Protein AF-A0A950UNM8-F1 (afdb_monomer_lite)

Radius of gyration: 28.9 Å; chains: 1; bounding box: 71×56×92 Å

Secondary structure (DSSP, 8-state):
-PPPPPP---EEE-SS-SSSS--HHHHHHHHTT---TTSEEEE--SSSS-S-B-HHHHHHHHHHTT-S-EEEEE--S--GGGGTTTTS--B---S----B-TTGGGTEEEEEE---S-TTTTHHHHHHHHHHHH-GGG--HHHHHHHHHHHSS-HHHHHHHHHHHHTS---SS-----TTHHHHHHHHHHHTTSTTHHHHHHHHHHHHHHHHHHHHHHHHH-HHHHHHHHHHHHHHHHHHHHHHHHHHHHHTTS-EEEEEESSSEEEEEEE---HHHHHHHHHHHHHHHHHHHH-S-BSSS------SS-TTSTTSS-SS--HHHHHHHHHHHHHHHHGGGHHHHTT-EEEEETTEEEPPPTTSEEEEE--SS-EEEEEEETTS-EEEEEESPPPPP---S----SS--HHHHHHHHGGG--PPPPTTS-TT--------SSSSSSS--------

Foldseek 3Di:
DPPDPDDDQAEDEDPQQAALDQDPRLVVCVVVPADDQRYAYEHAYNFVADLAHEQVSQCSNCVSRVHQAHEYAHAPPAQQPCPPVVNGGQAGALFEDDRYALCNVNHYPYYAYDYYPLPLSRQQHVQRVVVCVVGVPPRDRVVSNLVSLPVSFPPLLSLLSCLLCQFRHDDSNHQRHVVQLLVLLVQLVVCLQDQANVVSLVSNLVSLVSQLCSLVSCCVGPVSNCVRCVLSSVLSNLLSVLLNLLSQLSVLLFWDWDWADDQQKIKIFIAFRDPPSNVVSVVVNVVSVVVSLVRSHDTQGDCDDDDDDDPPPPPDDDHPNRSSSVSSVVSNVVSVVSVVCSVQQRPDKWKDKQNHTWDQDPRRITMDRRHAAKIWMWIAGSSGGIHIDIYNPDPPPPPPPDPDPPDDDDPVVCVVCVVPPPDDPDPPPDPDDDHDDPPPPDPDPPPDDDDDDDD

pLDDT: mean 83.93, std 23.69, range [25.17, 98.88]

Sequence (455 aa):
AQAAAAPFRLFTVLADYSGTGDTAYLAAVRSHGGLDPDINVLWTGDQVVSPTINQSHAAAYARLLGRTRVGIWDNYPTNDYTGNAAGNPVRLFLGPVEGRSPTLATAVSGIVANVMNEAAANRFALGTLARYTARPATYDPEAAWRSTIASLGDAHLADALAALAENSRSSSLDRNESVVFAPRRDAFLAALATPSWPGAYSALTAELDRENSAAATITTGWPELAGEIQPFLAQLTAGSATALTAAHLLAAQRPSLSAADRGGTVVGTAAPPSSVAVTTLAAQLPGLQAADLADPHAVYGDRLTPALSDPKTTGTLFINQNRIDAFVATASQITAAWLPSAPQAARAVTVTVDGHAVTVKSDGTFSLDAGPGPHSVVATDGAGRQTAVVVGTPPAAAPPANGAATHQGPAVLATQLAATGPTWPRLPELGALLLLVALALRRRLVASGAANVGR

Structure (mmCIF, N/CA/C/O backbone):
data_AF-A0A950UNM8-F1
#
_entry.id   AF-A0A950UNM8-F1
#
loop_
_atom_site.group_PDB
_atom_site.id
_atom_site.type_symbol
_atom_site.label_atom_id
_atom_site.label_alt_id
_atom_site.label_comp_id
_atom_site.label_asym_id
_atom_site.label_entity_id
_atom_site.label_seq_id
_atom_site.pdbx_PDB_ins_code
_atom_site.Cartn_x
_atom_site.Cartn_y
_atom_site.Cartn_z
_atom_site.occupancy
_atom_site.B_iso_or_equiv
_atom_site.auth_seq_id
_atom_site.auth_comp_id
_atom_site.auth_asym_id
_atom_site.auth_atom_id
_atom_site.pdbx_PDB_model_num
ATOM 1 N N . ALA A 1 1 ? -40.091 24.320 41.132 1.00 51.47 1 ALA A N 1
ATOM 2 C CA . ALA A 1 1 ? -39.870 22.985 40.548 1.00 51.47 1 ALA A CA 1
ATOM 3 C C . ALA A 1 1 ? -38.467 22.966 39.968 1.00 51.47 1 ALA A C 1
ATOM 5 O O . ALA A 1 1 ? -38.172 23.800 39.120 1.00 51.47 1 ALA A O 1
ATOM 6 N N . GLN A 1 2 ? -37.582 22.119 40.493 1.00 50.72 2 GLN A N 1
ATOM 7 C CA . GLN A 1 2 ? -36.271 21.884 39.888 1.00 50.72 2 GLN A CA 1
ATOM 8 C C . GLN A 1 2 ? -36.536 21.309 38.493 1.00 50.72 2 GLN A C 1
ATOM 10 O O . GLN A 1 2 ? -37.306 20.355 38.381 1.00 50.72 2 GLN A O 1
ATOM 15 N N . ALA A 1 3 ? -36.008 21.936 37.439 1.00 54.31 3 ALA A N 1
ATOM 16 C CA . ALA A 1 3 ? -36.123 21.394 36.091 1.00 54.31 3 ALA A CA 1
ATOM 17 C C . ALA A 1 3 ? -35.588 19.958 36.129 1.00 54.31 3 ALA A C 1
ATOM 19 O O . ALA A 1 3 ? -34.440 19.753 36.527 1.00 54.31 3 ALA A O 1
ATOM 20 N N . ALA A 1 4 ? -36.435 18.976 35.810 1.00 62.78 4 ALA A N 1
ATOM 21 C CA . ALA A 1 4 ? -36.000 17.592 35.716 1.00 62.78 4 ALA A CA 1
ATOM 22 C C . ALA A 1 4 ? -34.828 17.560 34.731 1.00 62.78 4 ALA A C 1
ATOM 24 O O . ALA A 1 4 ? -34.974 17.998 33.587 1.00 62.78 4 ALA A O 1
ATOM 25 N N . ALA A 1 5 ? -33.654 17.143 35.206 1.00 66.25 5 ALA A N 1
ATOM 26 C CA . ALA A 1 5 ? -32.483 17.019 34.356 1.00 66.25 5 ALA A CA 1
ATOM 27 C C . ALA A 1 5 ? -32.849 16.136 33.158 1.00 66.25 5 ALA A C 1
ATOM 29 O O . ALA A 1 5 ? -33.553 15.135 33.318 1.00 66.25 5 ALA A O 1
ATOM 30 N N . ALA A 1 6 ? -32.408 16.526 31.960 1.00 73.50 6 ALA A N 1
ATOM 31 C CA . ALA A 1 6 ? -32.624 15.715 30.771 1.00 73.50 6 ALA A CA 1
ATOM 32 C C . ALA A 1 6 ? -32.113 14.283 31.035 1.00 73.50 6 ALA A C 1
ATOM 34 O O . ALA A 1 6 ? -31.049 14.130 31.646 1.00 73.50 6 ALA A O 1
ATOM 35 N N . PRO A 1 7 ? -32.854 13.239 30.622 1.00 82.06 7 PRO A N 1
ATOM 36 C CA . PRO A 1 7 ? -32.431 11.864 30.843 1.00 82.06 7 PRO A CA 1
ATOM 37 C C . PRO A 1 7 ? -31.063 11.639 30.192 1.00 82.06 7 PRO A C 1
ATOM 39 O O . PRO A 1 7 ? -30.878 11.920 29.008 1.00 82.06 7 PRO A O 1
ATOM 42 N N . PHE A 1 8 ? -30.104 11.134 30.967 1.00 83.50 8 PHE A N 1
ATOM 43 C CA . PHE A 1 8 ? -28.766 10.786 30.495 1.00 83.50 8 PHE A CA 1
ATOM 44 C C . PHE A 1 8 ? -28.477 9.312 30.777 1.00 83.50 8 PHE A C 1
ATOM 46 O O . PHE A 1 8 ? -29.036 8.721 31.698 1.00 83.50 8 PHE A O 1
ATOM 53 N N . ARG A 1 9 ? -27.590 8.711 29.979 1.00 85.00 9 ARG A N 1
ATOM 54 C CA . ARG A 1 9 ? -27.004 7.397 30.265 1.00 85.00 9 ARG A CA 1
ATOM 55 C C . ARG A 1 9 ? -25.534 7.579 30.583 1.00 85.00 9 ARG A C 1
ATOM 57 O O . ARG A 1 9 ? -24.822 8.237 29.827 1.00 85.00 9 ARG A O 1
ATOM 64 N N . LEU A 1 10 ? -25.088 6.989 31.686 1.00 91.75 10 LEU A N 1
ATOM 65 C CA . LEU A 1 10 ? -23.680 6.995 32.048 1.00 91.75 10 LEU A CA 1
ATOM 66 C C . LEU A 1 10 ? -22.941 5.904 31.268 1.00 91.75 10 LEU A C 1
ATOM 68 O O . LEU A 1 10 ? -23.364 4.747 31.248 1.00 91.75 10 LEU A O 1
ATOM 72 N N . PHE A 1 11 ? -21.822 6.282 30.659 1.00 92.94 11 PHE A N 1
ATOM 73 C CA . PHE A 1 11 ? -20.828 5.362 30.119 1.00 92.94 11 PHE A CA 1
ATOM 74 C C . PHE A 1 11 ? -19.590 5.411 31.010 1.00 92.94 11 PHE A C 1
ATOM 76 O O . PHE A 1 11 ? -19.215 6.481 31.491 1.00 92.94 11 PHE A O 1
ATOM 83 N N . THR A 1 12 ? -18.961 4.265 31.243 1.00 95.44 12 THR A N 1
ATOM 84 C CA . THR A 1 12 ? -17.733 4.179 32.035 1.00 95.44 12 THR A CA 1
ATOM 85 C C . THR A 1 12 ? -16.767 3.163 31.442 1.00 95.44 12 THR A C 1
ATOM 87 O O . THR A 1 12 ? -17.170 2.259 30.712 1.00 95.44 12 THR A O 1
ATOM 90 N N . VAL A 1 13 ? -15.493 3.307 31.782 1.00 96.12 13 VAL A N 1
ATOM 91 C CA . VAL A 1 13 ? -14.439 2.327 31.535 1.00 96.12 13 VAL A CA 1
ATOM 92 C C . VAL A 1 13 ? -13.886 1.919 32.896 1.00 96.12 13 VAL A C 1
ATOM 94 O O . VAL A 1 13 ? -13.675 2.766 33.767 1.00 96.12 13 VAL A O 1
ATOM 97 N N . LEU A 1 14 ? -13.708 0.622 33.110 1.00 95.81 14 LEU A N 1
ATOM 98 C CA . LEU A 1 14 ? -13.108 0.108 34.337 1.00 95.81 14 LEU A CA 1
ATOM 99 C C . LEU A 1 14 ? -11.581 0.074 34.225 1.00 95.81 14 LEU A C 1
ATOM 101 O O . LEU A 1 14 ? -11.052 0.199 33.129 1.00 95.81 14 LEU A O 1
ATOM 105 N N . ALA A 1 15 ? -10.865 -0.109 35.340 1.00 94.81 15 ALA A N 1
ATOM 106 C CA . ALA A 1 15 ? -9.401 -0.218 35.301 1.00 94.81 15 ALA A CA 1
ATOM 107 C C . ALA A 1 15 ? -8.934 -1.425 34.461 1.00 94.81 15 ALA A C 1
ATOM 109 O O . ALA A 1 15 ? -8.015 -1.295 33.657 1.00 94.81 15 ALA A O 1
ATOM 110 N N . ASP A 1 16 ? -9.631 -2.558 34.587 1.00 93.88 16 ASP A N 1
ATOM 111 C CA . ASP A 1 16 ? -9.451 -3.729 33.725 1.00 93.88 16 ASP A CA 1
ATOM 112 C C . ASP A 1 16 ? -10.468 -3.701 32.578 1.00 93.88 16 ASP A C 1
ATOM 114 O O . ASP A 1 16 ? -11.573 -4.239 32.683 1.00 93.88 16 ASP A O 1
ATOM 118 N N . TYR A 1 17 ? -10.100 -3.033 31.484 1.00 95.06 17 TYR A N 1
ATOM 119 C CA . TYR A 1 17 ? -10.972 -2.752 30.333 1.00 95.06 17 TYR A CA 1
ATOM 120 C C . TYR A 1 17 ? -10.727 -3.637 29.102 1.00 95.06 17 TYR A C 1
ATOM 122 O O . TYR A 1 17 ? -11.365 -3.432 28.071 1.00 95.06 17 TYR A O 1
ATOM 130 N N . SER A 1 18 ? -9.825 -4.616 29.191 1.00 95.00 18 SER A N 1
ATOM 131 C CA . SER A 1 18 ? -9.496 -5.544 28.100 1.00 95.00 18 SER A CA 1
ATOM 132 C C . SER A 1 18 ? -9.388 -6.986 28.601 1.00 95.00 18 SER A C 1
ATOM 134 O O . SER A 1 18 ? -9.271 -7.227 29.803 1.00 95.00 18 SER A O 1
ATOM 136 N N . GLY A 1 19 ? -9.434 -7.947 27.679 1.00 94.44 19 GLY A N 1
ATOM 137 C CA . GLY A 1 19 ? -9.365 -9.374 27.991 1.00 94.44 19 GLY A CA 1
ATOM 138 C C . GLY A 1 19 ? -10.703 -9.964 28.440 1.00 94.44 19 GLY A C 1
ATOM 139 O O . GLY A 1 19 ? -11.721 -9.280 28.530 1.00 94.44 19 GLY A O 1
ATOM 140 N N . THR A 1 20 ? -10.701 -11.267 28.715 1.00 95.00 20 THR A N 1
ATOM 141 C CA . THR A 1 20 ? -11.889 -12.028 29.153 1.00 95.00 20 THR A CA 1
ATOM 142 C C . THR A 1 20 ? -11.639 -12.831 30.431 1.00 95.00 20 THR A C 1
ATOM 144 O O . THR A 1 20 ? -12.431 -13.709 30.774 1.00 95.00 20 THR A O 1
ATOM 147 N N . GLY A 1 21 ? -10.510 -12.591 31.100 1.00 94.56 21 GLY A N 1
ATOM 148 C CA . GLY A 1 21 ? -10.148 -13.241 32.356 1.00 94.56 21 GLY A CA 1
ATOM 149 C C . GLY A 1 21 ? -10.714 -12.487 33.553 1.00 94.56 21 GLY A C 1
ATOM 150 O O . GLY A 1 21 ? -10.747 -11.259 33.551 1.00 94.56 21 GLY A O 1
ATOM 151 N N . ASP A 1 22 ? -11.143 -13.222 34.579 1.00 95.62 22 ASP A N 1
ATOM 152 C CA . ASP A 1 22 ? -11.501 -12.602 35.851 1.00 95.62 22 ASP A CA 1
ATOM 153 C C . ASP A 1 22 ? -10.234 -12.136 36.572 1.00 95.62 22 ASP A C 1
ATOM 155 O O . ASP A 1 22 ? -9.241 -12.865 36.641 1.00 95.62 22 ASP A O 1
ATOM 159 N N . THR A 1 23 ? -10.273 -10.930 37.122 1.00 95.88 23 THR A N 1
ATOM 160 C CA . THR A 1 23 ? -9.163 -10.345 37.874 1.00 95.88 23 THR A CA 1
ATOM 161 C C . THR A 1 23 ? -9.595 -10.094 39.312 1.00 95.88 23 THR A C 1
ATOM 163 O O . THR A 1 23 ? -10.786 -10.016 39.619 1.00 95.88 23 THR A O 1
ATOM 166 N N . ALA A 1 24 ? -8.632 -9.911 40.218 1.00 96.69 24 ALA A N 1
ATOM 167 C CA . ALA A 1 24 ? -8.943 -9.533 41.596 1.00 96.69 24 ALA A CA 1
ATOM 168 C C . ALA A 1 24 ? -9.746 -8.218 41.667 1.00 96.69 24 ALA A C 1
ATOM 170 O O . ALA A 1 24 ? -10.612 -8.071 42.527 1.00 96.69 24 ALA A O 1
ATOM 171 N N . TYR A 1 25 ? -9.497 -7.290 40.738 1.00 96.44 25 TYR A N 1
ATOM 172 C CA . TYR A 1 25 ? -10.227 -6.031 40.640 1.00 96.44 25 TYR A CA 1
ATOM 173 C C . TYR A 1 25 ? -11.677 -6.244 40.182 1.00 96.44 25 TYR A C 1
ATOM 175 O O . TYR A 1 25 ? -12.594 -5.774 40.853 1.00 96.44 25 TYR A O 1
ATOM 183 N N . LEU A 1 26 ? -11.914 -6.996 39.101 1.00 96.19 26 LEU A N 1
ATOM 184 C CA . LEU A 1 26 ? -13.275 -7.281 38.627 1.00 96.19 26 LEU A CA 1
ATOM 185 C C . LEU A 1 26 ? -14.073 -8.094 39.658 1.00 96.19 26 LEU A C 1
ATOM 187 O O . LEU A 1 26 ? -15.249 -7.807 39.901 1.00 96.19 26 LEU A O 1
ATOM 191 N N . ALA A 1 27 ? -13.424 -9.049 40.329 1.00 95.69 27 ALA A N 1
ATOM 192 C CA . ALA A 1 27 ? -14.011 -9.794 41.436 1.00 95.69 27 ALA A CA 1
ATOM 193 C C . ALA A 1 27 ? -14.401 -8.888 42.612 1.00 95.69 27 ALA A C 1
ATOM 195 O O . ALA A 1 27 ? -15.498 -9.046 43.149 1.00 95.69 27 ALA A O 1
ATOM 196 N N . ALA A 1 28 ? -13.555 -7.915 42.969 1.00 95.88 28 ALA A N 1
ATOM 197 C CA . ALA A 1 28 ? -13.865 -6.924 43.996 1.00 95.88 28 ALA A CA 1
ATOM 198 C C . ALA A 1 28 ? -15.036 -6.015 43.581 1.00 95.88 28 ALA A C 1
ATOM 200 O O . ALA A 1 28 ? -15.961 -5.813 44.364 1.00 95.88 28 ALA A O 1
ATOM 201 N N . VAL A 1 29 ? -15.061 -5.519 42.337 1.00 94.69 29 VAL A N 1
ATOM 202 C CA . VAL A 1 29 ? -16.193 -4.725 41.822 1.00 94.69 29 VAL A CA 1
ATOM 203 C C . VAL A 1 29 ? -17.505 -5.497 41.986 1.00 94.69 29 VAL A C 1
ATOM 205 O O . VAL A 1 29 ? -18.480 -4.946 42.494 1.00 94.69 29 VAL A O 1
ATOM 208 N N . ARG A 1 30 ? -17.532 -6.788 41.626 1.00 93.44 30 ARG A N 1
ATOM 209 C CA . ARG A 1 30 ? -18.720 -7.634 41.814 1.00 93.44 30 ARG A CA 1
ATOM 210 C C . ARG A 1 30 ? -19.069 -7.868 43.286 1.00 93.44 30 ARG A C 1
ATOM 212 O O . ARG A 1 30 ? -20.242 -7.783 43.640 1.00 93.44 30 ARG A O 1
ATOM 219 N N . SER A 1 31 ? -18.093 -8.197 44.136 1.00 94.12 31 SER A N 1
ATOM 220 C CA . SER A 1 31 ? -18.350 -8.545 45.543 1.00 94.12 31 SER A CA 1
ATOM 221 C C . SER A 1 31 ? -18.822 -7.353 46.382 1.00 94.12 31 SER A C 1
ATOM 223 O O . SER A 1 31 ? -19.502 -7.552 47.386 1.00 94.12 31 SER A O 1
ATOM 225 N N . HIS A 1 32 ? -18.536 -6.124 45.943 1.00 93.06 32 HIS A N 1
ATOM 226 C CA . HIS A 1 32 ? -18.976 -4.880 46.580 1.00 93.06 32 HIS A CA 1
ATOM 227 C C . HIS A 1 32 ? -20.282 -4.303 46.000 1.00 93.06 32 HIS A C 1
ATOM 229 O O . HIS A 1 32 ? -20.531 -3.105 46.098 1.00 93.06 32 HIS A O 1
ATOM 235 N N . GLY A 1 33 ? -21.140 -5.154 45.429 1.00 90.56 33 GLY A N 1
ATOM 236 C CA . GLY A 1 33 ? -22.474 -4.768 44.950 1.00 90.56 33 GLY A CA 1
ATOM 237 C C . GLY A 1 33 ? -22.543 -4.400 43.466 1.00 90.56 33 GLY A C 1
ATOM 238 O O . GLY A 1 33 ? -23.634 -4.141 42.963 1.00 90.56 33 GLY A O 1
ATOM 239 N N . GLY A 1 34 ? -21.416 -4.439 42.749 1.00 92.50 34 GLY A N 1
ATOM 240 C CA . GLY A 1 34 ? -21.360 -4.162 41.317 1.00 92.50 34 GLY A CA 1
ATOM 241 C C . GLY A 1 34 ? -21.578 -2.690 40.960 1.00 92.50 34 GLY A C 1
ATOM 242 O O . GLY A 1 34 ? -21.582 -1.798 41.804 1.00 92.50 34 GLY A O 1
ATOM 243 N N . LEU A 1 35 ? -21.742 -2.442 39.661 1.00 93.31 35 LEU A N 1
ATOM 244 C CA . LEU A 1 35 ? -22.161 -1.146 39.129 1.00 93.31 35 LEU A CA 1
ATOM 245 C C . LEU A 1 35 ? -23.659 -1.172 38.837 1.00 93.31 35 LEU A C 1
ATOM 247 O O . LEU A 1 35 ? -24.152 -2.185 38.334 1.00 93.31 35 LEU A O 1
ATOM 251 N N . ASP A 1 36 ? -24.336 -0.039 39.033 1.00 93.06 36 ASP A N 1
ATOM 252 C CA . ASP A 1 36 ? -25.743 0.152 38.659 1.00 93.06 36 ASP A CA 1
ATOM 253 C C . ASP A 1 36 ? -26.024 -0.420 37.247 1.00 93.06 36 ASP A C 1
ATOM 255 O O . ASP A 1 36 ? -25.258 -0.107 36.324 1.00 93.06 36 ASP A O 1
ATOM 259 N N . PRO A 1 37 ? -27.050 -1.281 37.057 1.00 90.12 37 PRO A N 1
ATOM 260 C CA . PRO A 1 37 ? -27.393 -1.912 35.777 1.00 90.12 37 PRO A CA 1
ATOM 261 C C . PRO A 1 37 ? -27.586 -0.957 34.587 1.00 90.12 37 PRO A C 1
ATOM 263 O O . PRO A 1 37 ? -27.351 -1.371 33.448 1.00 90.12 37 PRO A O 1
ATOM 266 N N . ASP A 1 38 ? -27.925 0.312 34.826 1.00 89.62 38 ASP A N 1
ATOM 267 C CA . ASP A 1 38 ? -28.132 1.311 33.769 1.00 89.62 38 ASP A CA 1
ATOM 268 C C . ASP A 1 38 ? -26.822 1.921 33.229 1.00 89.62 38 ASP A C 1
ATOM 270 O O . ASP A 1 38 ? -26.811 2.569 32.176 1.00 89.62 38 ASP A O 1
ATOM 274 N N . ILE A 1 39 ? -25.687 1.681 33.899 1.00 92.69 39 ILE A N 1
ATOM 275 C CA . ILE A 1 39 ? -24.361 2.132 33.449 1.00 92.69 39 ILE A CA 1
ATOM 276 C C . ILE A 1 39 ? -23.869 1.272 32.273 1.00 92.69 39 ILE A C 1
ATOM 278 O O . ILE A 1 39 ? -23.786 0.049 32.349 1.00 92.69 39 ILE A O 1
ATOM 282 N N . ASN A 1 40 ? -23.461 1.888 31.168 1.00 92.00 40 ASN A N 1
ATOM 283 C CA . ASN A 1 40 ? -22.802 1.157 30.085 1.00 92.00 40 ASN A CA 1
ATOM 284 C C . ASN A 1 40 ? -21.300 1.062 30.358 1.00 92.00 40 ASN A C 1
ATOM 286 O O . ASN A 1 40 ? -20.603 2.073 30.366 1.00 92.00 40 ASN A O 1
ATOM 290 N N . VAL A 1 41 ? -20.803 -0.156 30.569 1.00 96.69 41 VAL A N 1
ATOM 291 C CA . VAL A 1 41 ? -19.369 -0.411 30.756 1.00 96.69 41 VAL A CA 1
ATOM 292 C C . VAL A 1 41 ? -18.732 -0.710 29.406 1.00 96.69 41 VAL A C 1
ATOM 294 O O . VAL A 1 41 ? -19.220 -1.577 28.680 1.00 96.69 41 VAL A O 1
ATOM 297 N N . LEU A 1 42 ? -17.675 0.025 29.070 1.00 98.00 42 LEU A N 1
ATOM 298 C CA . LEU A 1 42 ? -16.910 -0.129 27.839 1.00 98.00 42 LEU A CA 1
ATOM 299 C C . LEU A 1 42 ? -15.773 -1.148 28.006 1.00 98.00 42 LEU A C 1
ATOM 301 O O . LEU A 1 42 ? -15.138 -1.214 29.057 1.00 98.00 42 LEU A O 1
ATOM 305 N N . TRP A 1 43 ? -15.518 -1.907 26.943 1.00 97.94 43 TRP A N 1
ATOM 306 C CA . TRP A 1 43 ? -14.506 -2.958 26.835 1.00 97.94 43 TRP A CA 1
ATOM 307 C C . TRP A 1 43 ? -13.793 -2.861 25.483 1.00 97.94 43 TRP A C 1
ATOM 309 O O . TRP A 1 43 ? -14.448 -2.619 24.469 1.00 97.94 43 TRP A O 1
ATOM 319 N N . THR A 1 44 ? -12.476 -3.054 25.438 1.00 96.56 44 THR A N 1
ATOM 320 C CA . THR A 1 44 ? -11.683 -2.873 24.204 1.00 96.56 44 THR A CA 1
ATOM 321 C C . THR A 1 44 ? -11.510 -4.138 23.365 1.00 96.56 44 THR A C 1
ATOM 323 O O . THR A 1 44 ? -10.856 -4.118 22.320 1.00 96.56 44 THR A O 1
ATOM 326 N N . GLY A 1 45 ? -12.095 -5.251 23.804 1.00 96.38 45 GLY A N 1
ATOM 327 C CA . GLY A 1 45 ? -11.833 -6.570 23.243 1.00 96.38 45 GLY A CA 1
ATOM 328 C C . GLY A 1 45 ? -10.811 -7.355 24.070 1.00 96.38 45 GLY A C 1
ATOM 329 O O . GLY A 1 45 ? -10.463 -6.981 25.191 1.00 96.38 45 GLY A O 1
ATOM 330 N N . ASP A 1 46 ? -10.319 -8.463 23.518 1.00 93.06 46 ASP A N 1
ATOM 331 C CA . ASP A 1 46 ? -9.358 -9.342 24.204 1.00 93.06 46 ASP A CA 1
ATOM 332 C C . ASP A 1 46 ? -8.022 -8.654 24.508 1.00 93.06 46 ASP A C 1
ATOM 334 O O . ASP A 1 46 ? -7.273 -9.097 25.376 1.00 93.06 46 ASP A O 1
ATOM 338 N N . GLN A 1 47 ? -7.726 -7.579 23.780 1.00 92.25 47 GLN A N 1
ATOM 339 C CA . GLN A 1 47 ? -6.528 -6.765 23.902 1.00 92.25 47 GLN A CA 1
ATOM 340 C C . GLN A 1 47 ? -6.913 -5.284 23.986 1.00 92.25 47 GLN A C 1
ATOM 342 O O . GLN A 1 47 ? -8.055 -4.895 23.724 1.00 92.25 47 GLN A O 1
ATOM 347 N N . VAL A 1 48 ? -5.944 -4.432 24.330 1.00 90.31 48 VAL A N 1
ATOM 348 C CA . VAL A 1 48 ? -6.131 -2.975 24.260 1.00 90.31 48 VAL A CA 1
ATOM 349 C C . VAL A 1 48 ? -6.452 -2.568 22.823 1.00 90.31 48 VAL A C 1
ATOM 351 O O . VAL A 1 48 ? -7.446 -1.893 22.585 1.00 90.31 48 VAL A O 1
ATOM 354 N N . VAL A 1 49 ? -5.667 -3.046 21.859 1.00 89.31 49 VAL A N 1
ATOM 355 C CA . VAL A 1 49 ? -5.944 -2.903 20.428 1.00 89.31 49 VAL A CA 1
ATOM 356 C C . VAL A 1 49 ? -6.257 -4.288 19.874 1.00 89.31 49 VAL A C 1
ATOM 358 O O . VAL A 1 49 ? -5.349 -5.064 19.609 1.00 89.31 49 VAL A O 1
ATOM 361 N N . SER A 1 50 ? -7.541 -4.624 19.751 1.00 91.56 50 SER A N 1
ATOM 362 C CA . SER A 1 50 ? -7.970 -5.985 19.404 1.00 91.56 50 SER A CA 1
ATOM 363 C C . SER A 1 50 ? -8.053 -6.211 17.887 1.00 91.56 50 SER A C 1
ATOM 365 O O . SER A 1 50 ? -8.902 -5.578 17.242 1.00 91.56 50 SER A O 1
ATOM 367 N N . PRO A 1 51 ? -7.272 -7.157 17.311 1.00 91.38 51 PRO A N 1
ATOM 368 C CA . PRO A 1 51 ? -7.404 -7.548 15.904 1.00 91.38 51 PRO A CA 1
ATOM 369 C C . PRO A 1 51 ? -8.792 -8.109 15.588 1.00 91.38 51 PRO A C 1
ATOM 371 O O . PRO A 1 51 ? -9.353 -7.842 14.530 1.00 91.38 51 PRO A O 1
ATOM 374 N N . THR A 1 52 ? -9.381 -8.839 16.540 1.00 94.94 52 THR A N 1
ATOM 375 C CA . THR A 1 52 ? -10.726 -9.406 16.416 1.00 94.94 52 THR A CA 1
ATOM 376 C C . THR A 1 52 ? -11.575 -9.144 17.652 1.00 94.94 52 THR A C 1
ATOM 378 O O . THR A 1 52 ? -11.076 -9.231 18.771 1.00 94.94 52 THR A O 1
ATOM 381 N N . ILE A 1 53 ? -12.874 -8.907 17.460 1.00 96.06 53 ILE A N 1
ATOM 382 C CA . ILE A 1 53 ? -13.871 -8.785 18.530 1.00 96.06 53 ILE A CA 1
ATOM 383 C C . ILE A 1 53 ? -15.081 -9.651 18.165 1.00 96.06 53 ILE A C 1
ATOM 385 O O . ILE A 1 53 ? -15.768 -9.402 17.171 1.00 96.06 53 ILE A O 1
ATOM 389 N N . ASN A 1 54 ? -15.363 -10.676 18.974 1.00 94.56 54 ASN A N 1
ATOM 390 C CA . ASN A 1 54 ? -16.454 -11.625 18.735 1.00 94.56 54 ASN A CA 1
ATOM 391 C C . ASN A 1 54 ? -17.512 -11.616 19.851 1.00 94.56 54 ASN A C 1
ATOM 393 O O . ASN A 1 54 ? -17.263 -11.150 20.966 1.00 94.56 54 ASN A O 1
ATOM 397 N N . GLN A 1 55 ? -18.706 -12.153 19.560 1.00 95.12 55 GLN A N 1
ATOM 398 C CA . GLN A 1 55 ? -19.813 -12.102 20.519 1.00 95.12 55 GLN A CA 1
ATOM 399 C C . GLN A 1 55 ? -19.573 -12.942 21.781 1.00 95.12 55 GLN A C 1
ATOM 401 O O . GLN A 1 55 ? -20.043 -12.565 22.852 1.00 95.12 55 GLN A O 1
ATOM 406 N N . SER A 1 56 ? -18.854 -14.068 21.685 1.00 96.06 56 SER A N 1
ATOM 407 C CA . SER A 1 56 ? -18.598 -14.940 22.838 1.00 96.06 56 SER A CA 1
ATOM 408 C C . SER A 1 56 ? -17.683 -14.280 23.861 1.00 96.06 56 SER A C 1
ATOM 410 O O . SER A 1 56 ? -17.904 -14.439 25.059 1.00 96.06 56 SER A O 1
ATOM 412 N N . HIS A 1 57 ? -16.698 -13.509 23.406 1.00 96.88 57 HIS A N 1
ATOM 413 C CA . HIS A 1 57 ? -15.764 -12.801 24.275 1.00 96.88 57 HIS A CA 1
ATOM 414 C C . HIS A 1 57 ? -16.421 -11.577 24.915 1.00 96.88 57 HIS A C 1
ATOM 416 O O . HIS A 1 57 ? -16.329 -11.411 26.130 1.00 96.88 57 HIS A O 1
ATOM 422 N N . ALA A 1 58 ? -17.215 -10.816 24.151 1.00 97.12 58 ALA A N 1
ATOM 423 C CA . ALA A 1 58 ? -18.068 -9.765 24.711 1.00 97.12 58 ALA A CA 1
ATOM 424 C C . ALA A 1 58 ? -19.007 -10.314 25.802 1.00 97.12 58 ALA A C 1
ATOM 426 O O . ALA A 1 58 ? -19.105 -9.746 26.889 1.00 97.12 58 ALA A O 1
ATOM 427 N N . ALA A 1 59 ? -19.654 -11.460 25.556 1.00 96.62 59 ALA A N 1
ATOM 428 C CA . ALA A 1 59 ? -20.510 -12.114 26.545 1.00 96.62 59 ALA A CA 1
ATOM 429 C C . ALA A 1 59 ? -19.720 -12.668 27.747 1.00 96.62 59 ALA A C 1
ATOM 431 O O . ALA A 1 59 ? -20.223 -12.678 28.871 1.00 96.62 59 ALA A O 1
ATOM 432 N N . ALA A 1 60 ? -18.488 -13.144 27.546 1.00 96.69 60 ALA A N 1
ATOM 433 C CA . ALA A 1 60 ? -17.613 -13.570 28.634 1.00 96.69 60 ALA A CA 1
ATOM 434 C C . ALA A 1 60 ? -17.260 -12.396 29.551 1.00 96.69 60 ALA A C 1
ATOM 436 O O . ALA A 1 60 ? -17.504 -12.492 30.752 1.00 96.69 60 ALA A O 1
ATOM 437 N N . TYR A 1 61 ? -16.797 -11.277 28.992 1.00 97.12 61 TYR A N 1
ATOM 438 C CA . TYR A 1 61 ? -16.479 -10.082 29.769 1.00 97.12 61 TYR A CA 1
ATOM 439 C C . TYR A 1 61 ? -17.723 -9.495 30.458 1.00 97.12 61 TYR A C 1
ATOM 441 O O . TYR A 1 61 ? -17.682 -9.181 31.645 1.00 97.12 61 TYR A O 1
ATOM 449 N N . ALA A 1 62 ? -18.879 -9.457 29.785 1.00 96.06 62 ALA A N 1
ATOM 450 C CA . ALA A 1 62 ? -20.134 -9.025 30.408 1.00 96.06 62 ALA A CA 1
ATOM 451 C C . ALA A 1 62 ? -20.504 -9.869 31.646 1.00 96.06 62 ALA A C 1
ATOM 453 O O . ALA A 1 62 ? -20.888 -9.315 32.680 1.00 96.06 62 ALA A O 1
ATOM 454 N N . ARG A 1 63 ? -20.314 -11.198 31.591 1.00 95.25 63 ARG A N 1
ATOM 455 C CA . ARG A 1 63 ? -20.541 -12.095 32.740 1.00 95.25 63 ARG A CA 1
ATOM 456 C C . ARG A 1 63 ? -19.605 -11.803 33.913 1.00 95.25 63 ARG A C 1
ATOM 458 O O . ARG A 1 63 ? -20.060 -11.876 35.053 1.00 95.25 63 ARG A O 1
ATOM 465 N N . LEU A 1 64 ? -18.354 -11.410 33.658 1.00 95.25 64 LEU A N 1
ATOM 466 C CA . LEU A 1 64 ? -17.416 -10.980 34.709 1.00 95.25 64 LEU A CA 1
ATOM 467 C C . LEU A 1 64 ? -17.879 -9.723 35.451 1.00 95.25 64 LEU A C 1
ATOM 469 O O . LEU A 1 64 ? -17.398 -9.455 36.548 1.00 95.25 64 LEU A O 1
ATOM 473 N N . LEU A 1 65 ? -18.816 -8.967 34.881 1.00 94.06 65 LEU A N 1
ATOM 474 C CA . LEU A 1 65 ? -19.413 -7.783 35.496 1.00 94.06 65 LEU A CA 1
ATOM 475 C C . LEU A 1 65 ? -20.823 -8.042 36.045 1.00 94.06 65 LEU A C 1
ATOM 477 O O . LEU A 1 65 ? -21.449 -7.119 36.561 1.00 94.06 65 LEU A O 1
ATOM 481 N N . GLY A 1 66 ? -21.345 -9.267 35.911 1.00 91.94 66 GLY A N 1
ATOM 482 C CA . GLY A 1 66 ? -22.735 -9.587 36.245 1.00 91.94 66 GLY A CA 1
ATOM 483 C C . GLY A 1 66 ? -23.759 -8.948 35.296 1.00 91.94 66 GLY A C 1
ATOM 484 O O . GLY A 1 66 ? -24.881 -8.669 35.708 1.00 91.94 66 GLY A O 1
ATOM 485 N N . ARG A 1 67 ? -23.382 -8.683 34.036 1.00 91.62 67 ARG A N 1
ATOM 486 C CA . ARG A 1 67 ? -24.212 -8.003 33.023 1.00 91.62 67 ARG A CA 1
ATOM 487 C C . ARG A 1 67 ? -24.441 -8.900 31.806 1.00 91.62 67 ARG A C 1
ATOM 489 O O . ARG A 1 67 ? -23.710 -9.858 31.568 1.00 91.62 67 ARG A O 1
ATOM 496 N N . THR A 1 68 ? -25.449 -8.571 31.000 1.00 91.19 68 THR A N 1
ATOM 497 C CA . THR A 1 68 ? -25.755 -9.291 29.749 1.00 91.19 68 THR A CA 1
ATOM 498 C C . THR A 1 68 ? -25.031 -8.721 28.532 1.00 91.19 68 THR A C 1
ATOM 500 O O . THR A 1 68 ? -24.813 -9.448 27.564 1.00 91.19 68 THR A O 1
ATOM 503 N N . ARG A 1 69 ? -24.676 -7.430 28.562 1.00 94.31 69 ARG A N 1
ATOM 504 C CA . ARG A 1 69 ? -24.002 -6.713 27.473 1.00 94.31 69 ARG A CA 1
ATOM 505 C C . ARG A 1 69 ? -22.995 -5.706 28.014 1.00 94.31 69 ARG A C 1
ATOM 507 O O . ARG A 1 69 ? -23.157 -5.189 29.120 1.00 94.31 69 ARG A O 1
ATOM 514 N N . VAL A 1 70 ? -22.008 -5.400 27.182 1.00 95.81 70 VAL A N 1
ATOM 515 C CA . VAL A 1 70 ? -21.020 -4.327 27.365 1.00 95.81 70 VAL A CA 1
ATOM 516 C C . VAL A 1 70 ? -20.934 -3.487 26.094 1.00 95.81 70 VAL A C 1
ATOM 518 O O . VAL A 1 70 ? -21.326 -3.948 25.021 1.00 95.81 70 VAL A O 1
ATOM 521 N N . GLY A 1 71 ? -20.471 -2.247 26.200 1.00 96.69 71 GLY A N 1
ATOM 522 C CA . GLY A 1 71 ? -20.144 -1.433 25.032 1.00 96.69 71 GLY A CA 1
ATOM 523 C C . GLY A 1 71 ? -18.723 -1.726 24.560 1.00 96.69 71 GLY A C 1
ATOM 524 O O . GLY A 1 71 ? -17.881 -2.142 25.352 1.00 96.69 71 GLY A O 1
ATOM 525 N N . ILE A 1 72 ? -18.444 -1.500 23.281 1.00 97.94 72 ILE A N 1
ATOM 526 C CA . ILE A 1 72 ? -17.083 -1.588 22.751 1.00 97.94 72 ILE A CA 1
ATOM 527 C C . ILE A 1 72 ? -16.446 -0.199 22.771 1.00 97.94 72 ILE A C 1
ATOM 529 O O . ILE A 1 72 ? -17.013 0.736 22.208 1.00 97.94 72 ILE A O 1
ATOM 533 N N . TRP A 1 73 ? -15.271 -0.076 23.388 1.00 97.88 73 TRP A N 1
ATOM 534 C CA . TRP A 1 73 ? -14.318 0.997 23.102 1.00 97.88 73 TRP A CA 1
ATOM 535 C C . TRP A 1 73 ? -13.330 0.446 22.081 1.00 97.88 73 TRP A C 1
ATOM 537 O O . TRP A 1 73 ? -12.383 -0.257 22.410 1.00 97.88 73 TRP A O 1
ATOM 547 N N . ASP A 1 74 ? -13.565 0.753 20.818 1.00 97.12 74 ASP A N 1
ATOM 548 C CA . ASP A 1 74 ? -12.798 0.205 19.716 1.00 97.12 74 ASP A CA 1
ATOM 549 C C . ASP A 1 74 ? -11.532 1.038 19.474 1.00 97.12 74 ASP A C 1
ATOM 551 O O . ASP A 1 74 ? -11.629 2.167 19.004 1.00 97.12 74 ASP A O 1
ATOM 555 N N . ASN A 1 75 ? -10.345 0.516 19.797 1.00 96.00 75 ASN A N 1
ATOM 556 C CA . ASN A 1 75 ? -9.071 1.205 19.547 1.00 96.00 75 ASN A CA 1
ATOM 557 C C . ASN A 1 75 ? -8.620 1.111 18.081 1.00 96.00 75 ASN A C 1
ATOM 559 O O . ASN A 1 75 ? -7.517 0.666 17.775 1.00 96.00 75 ASN A O 1
ATOM 563 N N . TYR A 1 76 ? -9.491 1.546 17.174 1.00 95.25 76 TYR A N 1
ATOM 564 C CA . TYR A 1 76 ? -9.207 1.739 15.761 1.00 95.25 76 TYR A CA 1
ATOM 565 C C . TYR A 1 76 ? -10.060 2.897 15.215 1.00 95.25 76 TYR A C 1
ATOM 567 O O . TYR A 1 76 ? -11.272 2.919 15.458 1.00 95.25 76 TYR A O 1
ATOM 575 N N . PRO A 1 77 ? -9.482 3.844 14.450 1.00 95.88 77 PRO A N 1
ATOM 576 C CA . PRO A 1 77 ? -8.127 3.857 13.880 1.00 95.88 77 PRO A CA 1
ATOM 577 C C . PRO A 1 77 ? -7.042 4.542 14.732 1.00 95.88 77 PRO A C 1
ATOM 579 O O . PRO A 1 77 ? -6.044 4.963 14.162 1.00 95.88 77 PRO A O 1
ATOM 582 N N . THR A 1 78 ? -7.202 4.712 16.051 1.00 94.06 78 THR A N 1
ATOM 583 C CA . THR A 1 78 ? -6.201 5.433 16.869 1.00 94.06 78 THR A CA 1
ATOM 584 C C . THR A 1 78 ? -4.747 4.995 16.610 1.00 94.06 78 THR A C 1
ATOM 586 O O . THR A 1 78 ? -4.454 3.806 16.461 1.00 94.06 78 THR A O 1
ATOM 589 N N . ASN A 1 79 ? -3.843 5.973 16.533 1.00 91.12 79 ASN A N 1
ATOM 590 C CA . ASN A 1 79 ? -2.437 5.817 16.146 1.00 91.12 79 ASN A CA 1
ATOM 591 C C . ASN A 1 79 ? -1.458 6.437 17.161 1.00 91.12 79 ASN A C 1
ATOM 593 O O . ASN A 1 79 ? -0.256 6.508 16.889 1.00 91.12 79 ASN A O 1
ATOM 597 N N . ASP A 1 80 ? -1.949 6.880 18.319 1.00 86.56 80 ASP A N 1
ATOM 598 C CA . ASP A 1 80 ? -1.173 7.578 19.351 1.00 86.56 80 ASP A CA 1
ATOM 599 C C . ASP A 1 80 ? 0.059 6.787 19.826 1.00 86.56 80 ASP A C 1
ATOM 601 O O . ASP A 1 80 ? 1.131 7.353 20.031 1.00 86.56 80 ASP A O 1
ATOM 605 N N . TYR A 1 81 ? -0.058 5.462 19.890 1.00 82.62 81 TYR A N 1
ATOM 606 C CA . TYR A 1 81 ? 0.997 4.547 20.315 1.00 82.62 81 TYR A CA 1
ATOM 607 C C . TYR A 1 81 ? 2.112 4.328 19.283 1.00 82.62 81 TYR A C 1
ATOM 609 O O . TYR A 1 81 ? 3.162 3.779 19.624 1.00 82.62 81 TYR A O 1
ATOM 617 N N . THR A 1 82 ? 1.914 4.724 18.022 1.00 81.12 82 THR A N 1
ATOM 618 C CA . THR A 1 82 ? 2.842 4.372 16.930 1.00 81.12 82 THR A CA 1
ATOM 619 C C . THR A 1 82 ? 4.187 5.077 17.063 1.00 81.12 82 THR A C 1
ATOM 621 O O . THR A 1 82 ? 5.214 4.533 16.665 1.00 81.12 82 THR A O 1
ATOM 624 N N . GLY A 1 83 ? 4.206 6.261 17.675 1.00 70.56 83 GLY A N 1
ATOM 625 C CA . GLY A 1 83 ? 5.383 7.116 17.746 1.00 70.56 83 GLY A CA 1
ATOM 626 C C . GLY A 1 83 ? 5.828 7.474 19.157 1.00 70.56 83 GLY A C 1
ATOM 627 O O . GLY A 1 83 ? 6.418 8.531 19.362 1.00 70.56 83 GLY A O 1
ATOM 628 N N . ASN A 1 84 ? 5.601 6.588 20.131 1.00 70.06 84 ASN A N 1
ATOM 629 C CA . ASN A 1 84 ? 6.030 6.784 21.523 1.00 70.06 84 ASN A CA 1
ATOM 630 C C . ASN A 1 84 ? 7.520 7.167 21.659 1.00 70.06 84 ASN A C 1
ATOM 632 O O . ASN A 1 84 ? 7.874 7.953 22.533 1.00 70.06 84 ASN A O 1
ATOM 636 N N . ALA A 1 85 ? 8.391 6.661 20.777 1.00 60.91 85 ALA A N 1
ATOM 637 C CA . ALA A 1 85 ? 9.813 7.022 20.742 1.00 60.91 85 ALA A CA 1
ATOM 638 C C . ALA A 1 85 ? 10.102 8.365 20.035 1.00 60.91 85 ALA A C 1
ATOM 640 O O . ALA A 1 85 ? 11.122 8.991 20.309 1.00 60.91 85 ALA A O 1
ATOM 641 N N . ALA A 1 86 ? 9.215 8.809 19.140 1.00 62.12 86 ALA A N 1
ATOM 642 C CA . ALA A 1 86 ? 9.332 10.044 18.360 1.00 62.12 86 ALA A CA 1
ATOM 643 C C . ALA A 1 86 ? 8.557 11.229 18.975 1.00 62.12 86 ALA A C 1
ATOM 645 O O . ALA A 1 86 ? 8.662 12.358 18.502 1.00 62.12 86 ALA A O 1
ATOM 646 N N . GLY A 1 87 ? 7.765 10.983 20.025 1.00 70.56 87 GLY A N 1
ATOM 647 C CA . GLY A 1 87 ? 6.948 11.987 20.709 1.00 70.56 87 GLY A CA 1
ATOM 648 C C . GLY A 1 87 ? 5.672 12.404 19.968 1.00 70.56 87 GLY A C 1
ATOM 649 O O . GLY A 1 87 ? 4.908 13.189 20.521 1.00 70.56 87 GLY A O 1
ATOM 650 N N . ASN A 1 88 ? 5.427 11.884 18.761 1.00 77.50 88 ASN A N 1
ATOM 651 C CA . ASN A 1 88 ? 4.229 12.098 17.939 1.00 77.50 88 ASN A CA 1
ATOM 652 C C . ASN A 1 88 ? 3.947 10.847 17.088 1.00 77.50 88 ASN A C 1
ATOM 654 O O . ASN A 1 88 ? 4.913 10.155 16.769 1.00 77.50 88 ASN A O 1
ATOM 658 N N . PRO A 1 89 ? 2.690 10.570 16.677 1.00 85.00 89 PRO A N 1
ATOM 659 C CA . PRO A 1 89 ? 2.351 9.438 15.809 1.00 85.00 89 PRO A CA 1
ATOM 660 C C . PRO A 1 89 ? 3.176 9.399 14.518 1.00 85.00 89 PRO A C 1
ATOM 662 O O . PRO A 1 89 ? 3.383 10.421 13.872 1.00 85.00 89 PRO A O 1
ATOM 665 N N . VAL A 1 90 ? 3.606 8.201 14.121 1.00 89.44 90 VAL A N 1
ATOM 666 C CA . VAL A 1 90 ? 4.463 7.981 12.937 1.00 89.44 90 VAL A CA 1
ATOM 667 C C . VAL A 1 90 ? 3.783 7.166 11.842 1.00 89.44 90 VAL A C 1
ATOM 669 O O . VAL A 1 90 ? 4.386 6.874 10.814 1.00 89.44 90 VAL A O 1
ATOM 672 N N . ARG A 1 91 ? 2.522 6.782 12.040 1.00 92.00 91 ARG A N 1
ATOM 673 C CA . ARG A 1 91 ? 1.721 6.012 11.085 1.00 92.00 91 ARG A CA 1
ATOM 674 C C . ARG A 1 91 ? 0.318 6.599 10.995 1.00 92.00 91 ARG A C 1
ATOM 676 O O . ARG A 1 91 ? -0.254 7.007 12.004 1.00 92.00 91 ARG A O 1
ATOM 683 N N . LEU A 1 92 ? -0.254 6.548 9.798 1.00 95.75 92 LEU A N 1
ATOM 684 C CA . LEU A 1 92 ? -1.698 6.628 9.596 1.00 95.75 92 LEU A CA 1
ATOM 685 C C . LEU A 1 92 ? -2.263 5.221 9.414 1.00 95.75 92 LEU A C 1
ATOM 687 O O . LEU A 1 92 ? -1.606 4.353 8.832 1.00 95.75 92 LEU A O 1
ATOM 691 N N . PHE A 1 93 ? -3.491 5.021 9.887 1.00 95.62 93 PHE A N 1
ATOM 692 C CA . PHE A 1 93 ? -4.261 3.802 9.666 1.00 95.62 93 PHE A CA 1
ATOM 693 C C . PHE A 1 93 ? -5.492 4.139 8.831 1.00 95.62 93 PHE A C 1
ATOM 695 O O . PHE A 1 93 ? -6.527 4.556 9.350 1.00 95.62 93 PHE A O 1
ATOM 702 N N . LEU A 1 94 ? -5.354 3.989 7.516 1.00 98.31 94 LEU A N 1
ATOM 703 C CA . LEU A 1 94 ? -6.378 4.357 6.538 1.00 98.31 94 LEU A CA 1
ATOM 704 C C . LEU A 1 94 ? -7.124 3.150 5.964 1.00 98.31 94 LEU A C 1
ATOM 706 O O . LEU A 1 94 ? -7.954 3.339 5.081 1.00 98.31 94 LEU A O 1
ATOM 710 N N . GLY A 1 95 ? -6.836 1.934 6.435 1.00 97.88 95 GLY A N 1
ATOM 711 C CA . GLY A 1 95 ? -7.535 0.709 6.042 1.00 97.88 95 GLY A CA 1
ATOM 712 C C . GLY A 1 95 ? -8.988 0.613 6.542 1.00 97.88 95 GLY A C 1
ATOM 713 O O . GLY A 1 95 ? -9.500 1.514 7.215 1.00 97.88 95 GLY A O 1
ATOM 714 N N . PRO A 1 96 ? -9.693 -0.475 6.190 1.00 98.19 96 PRO A N 1
ATOM 715 C CA . PRO A 1 96 ? -11.022 -0.742 6.723 1.00 98.19 96 PRO A CA 1
ATOM 716 C C . PRO A 1 96 ? -11.003 -1.237 8.170 1.00 98.19 96 PRO A C 1
ATOM 718 O O . PRO A 1 96 ? -10.049 -1.850 8.643 1.00 98.19 96 PRO A O 1
ATOM 721 N N . VAL A 1 97 ? -12.142 -1.067 8.847 1.00 97.31 97 VAL A N 1
ATOM 722 C CA . VAL A 1 97 ? -12.456 -1.841 10.050 1.00 97.31 97 VAL A CA 1
ATOM 723 C C . VAL A 1 97 ? -12.574 -3.315 9.674 1.00 97.31 97 VAL A C 1
ATOM 725 O O . VAL A 1 97 ? -13.381 -3.680 8.818 1.00 97.31 97 VAL A O 1
ATOM 728 N N . GLU A 1 98 ? -11.817 -4.164 10.360 1.00 95.88 98 GLU A N 1
ATOM 729 C CA . GLU A 1 98 ? -11.802 -5.614 10.162 1.00 95.88 98 GLU A CA 1
ATOM 730 C C . GLU A 1 98 ? -11.959 -6.365 11.494 1.00 95.88 98 GLU A C 1
ATOM 732 O O . GLU A 1 98 ? -11.883 -5.787 12.580 1.00 95.88 98 GLU A O 1
ATOM 737 N N . GLY A 1 99 ? -12.241 -7.669 11.422 1.00 96.19 99 GLY A N 1
ATOM 738 C CA . GLY A 1 99 ? -12.236 -8.557 12.589 1.00 96.19 99 GLY A CA 1
ATOM 739 C C . GLY A 1 99 ? -13.395 -8.391 13.583 1.00 96.19 99 GLY A C 1
ATOM 740 O O . GLY A 1 99 ? -13.373 -9.016 14.644 1.00 96.19 99 GLY A O 1
ATOM 741 N N . ARG A 1 100 ? -14.425 -7.588 13.284 1.00 97.31 100 ARG A N 1
ATOM 742 C CA . ARG A 1 100 ? -15.628 -7.479 14.132 1.00 97.31 100 ARG A CA 1
ATOM 743 C C . ARG A 1 100 ? -16.673 -8.499 13.668 1.00 97.31 100 ARG A C 1
ATOM 745 O O . ARG A 1 100 ? -17.017 -8.550 12.491 1.00 97.31 100 ARG A O 1
ATOM 752 N N . SER A 1 101 ? -17.150 -9.341 14.590 1.00 96.75 101 SER A N 1
ATOM 753 C CA . SER A 1 101 ? -18.056 -10.456 14.268 1.00 96.75 101 SER A CA 1
ATOM 754 C C . SER A 1 101 ? -19.372 -9.984 13.626 1.00 96.75 101 SER A C 1
ATOM 756 O O . SER A 1 101 ? -20.026 -9.107 14.188 1.00 96.75 101 SER A O 1
ATOM 758 N N . PRO A 1 102 ? -19.867 -10.645 12.562 1.00 96.25 102 PRO A N 1
ATOM 759 C CA . PRO A 1 102 ? -21.164 -10.339 11.949 1.00 96.25 102 PRO A CA 1
ATOM 760 C C . PRO A 1 102 ? -22.363 -10.354 12.914 1.00 96.25 102 PRO A C 1
ATOM 762 O O . PRO A 1 102 ? -23.391 -9.729 12.657 1.00 96.25 102 PRO A O 1
ATOM 765 N N . THR A 1 103 ? -22.239 -11.066 14.036 1.00 95.06 103 THR A N 1
ATOM 766 C CA . THR A 1 103 ? -23.268 -11.192 15.078 1.00 95.06 103 THR A CA 1
ATOM 767 C C . THR A 1 103 ? -22.938 -10.412 16.353 1.00 95.06 103 THR A C 1
ATOM 769 O O . THR A 1 103 ? -23.607 -10.586 17.366 1.00 95.06 103 THR A O 1
ATOM 772 N N . LEU A 1 104 ? -21.934 -9.527 16.343 1.00 94.31 104 LEU A N 1
ATOM 773 C CA . LEU A 1 104 ? -21.484 -8.803 17.539 1.00 94.31 104 LEU A CA 1
ATOM 774 C C . LEU A 1 104 ? -22.612 -8.007 18.219 1.00 94.31 104 LEU A C 1
ATOM 776 O O . LEU A 1 104 ? -22.700 -7.989 19.447 1.00 94.31 104 LEU A O 1
ATOM 780 N N . ALA A 1 105 ? -23.522 -7.425 17.431 1.00 91.62 105 ALA A N 1
ATOM 781 C CA . ALA A 1 105 ? -24.663 -6.641 17.914 1.00 91.62 105 ALA A CA 1
ATOM 782 C C . ALA A 1 105 ? -25.599 -7.410 18.872 1.00 91.62 105 ALA A C 1
ATOM 784 O O . ALA A 1 105 ? -26.350 -6.792 19.627 1.00 91.62 105 ALA A O 1
ATOM 785 N N . THR A 1 106 ? -25.561 -8.749 18.892 1.00 91.19 106 THR A N 1
ATOM 786 C CA . THR A 1 106 ? -26.371 -9.539 19.834 1.00 91.19 106 THR A CA 1
ATOM 787 C C . THR A 1 106 ? -25.830 -9.487 21.267 1.00 91.19 106 THR A C 1
ATOM 789 O O . THR A 1 106 ? -26.598 -9.704 22.207 1.00 91.19 106 THR A O 1
ATOM 792 N N . ALA A 1 107 ? -24.536 -9.191 21.441 1.00 92.75 107 ALA A N 1
ATOM 793 C CA . ALA A 1 107 ? -23.817 -9.258 22.717 1.00 92.75 107 ALA A CA 1
ATOM 794 C C . ALA A 1 107 ? -23.301 -7.902 23.231 1.00 92.75 107 ALA A C 1
ATOM 796 O O . ALA A 1 107 ? -22.841 -7.827 24.370 1.00 92.75 107 ALA A O 1
ATOM 797 N N . VAL A 1 108 ? -23.395 -6.831 22.434 1.00 96.25 108 VAL A N 1
ATOM 798 C CA . VAL A 1 108 ? -22.891 -5.499 22.810 1.00 96.25 108 VAL A CA 1
ATOM 799 C C . VAL A 1 108 ? -23.998 -4.449 22.846 1.00 96.25 108 VAL A C 1
ATOM 801 O O . VAL A 1 108 ? -25.027 -4.591 22.186 1.00 96.25 108 VAL A O 1
ATOM 804 N N . SER A 1 109 ? -23.812 -3.393 23.639 1.00 93.50 109 SER A N 1
ATOM 805 C CA . SE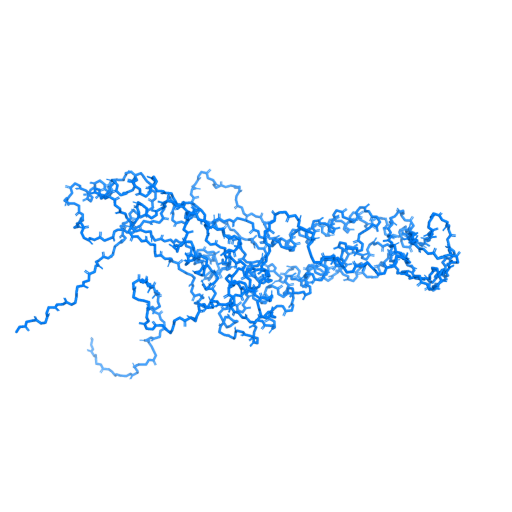R A 1 109 ? -24.744 -2.257 23.703 1.00 93.50 109 SER A CA 1
ATOM 806 C C . SER A 1 109 ? -24.443 -1.156 22.681 1.00 93.50 109 SER A C 1
ATOM 808 O O . SER A 1 109 ? -25.294 -0.301 22.444 1.00 93.50 109 SER A O 1
ATOM 810 N N . GLY A 1 110 ? -23.269 -1.190 22.050 1.00 93.56 110 GLY A N 1
ATOM 811 C CA . GLY A 1 110 ? -22.841 -0.236 21.030 1.00 93.56 110 GLY A CA 1
ATOM 812 C C . GLY A 1 110 ? -21.334 -0.302 20.797 1.00 93.56 110 GLY A C 1
ATOM 813 O O . GLY A 1 110 ? -20.633 -1.062 21.467 1.00 93.56 110 GLY A O 1
ATOM 814 N N . ILE A 1 111 ? -20.849 0.499 19.849 1.00 96.12 111 ILE A N 1
ATOM 815 C CA . ILE A 1 111 ? -19.424 0.655 19.540 1.00 96.12 111 ILE A CA 1
ATOM 816 C C . ILE A 1 111 ? -19.088 2.145 19.573 1.00 96.12 111 ILE A C 1
ATOM 818 O O . ILE A 1 111 ? -19.786 2.950 18.957 1.00 96.12 111 ILE A O 1
ATOM 822 N N . VAL A 1 112 ? -18.018 2.492 20.279 1.00 95.62 112 VAL A N 1
ATOM 823 C CA . VAL A 1 112 ? -17.405 3.819 20.311 1.00 95.62 112 VAL A CA 1
ATOM 824 C C . VAL A 1 112 ? -15.997 3.671 19.753 1.00 95.62 112 VAL A C 1
ATOM 826 O O . VAL A 1 112 ? -15.188 2.956 20.335 1.00 95.62 112 VAL A O 1
ATOM 829 N N . ALA A 1 113 ? -15.711 4.309 18.621 1.00 96.50 113 ALA A N 1
ATOM 830 C CA . ALA A 1 113 ? -14.380 4.278 18.022 1.00 96.50 113 ALA A CA 1
ATOM 831 C C . ALA A 1 113 ? -13.454 5.292 18.702 1.00 96.50 113 ALA A C 1
ATOM 833 O O . ALA A 1 113 ? -13.796 6.471 18.806 1.00 96.50 113 ALA A O 1
ATOM 834 N N . ASN A 1 114 ? -12.276 4.839 19.118 1.00 96.62 114 ASN A N 1
ATOM 835 C CA . ASN A 1 114 ? -11.147 5.694 19.441 1.00 96.62 114 ASN A CA 1
ATOM 836 C C . ASN A 1 114 ? -10.379 5.990 18.159 1.00 96.62 114 ASN A C 1
ATOM 838 O O . ASN A 1 114 ? -9.844 5.095 17.498 1.00 96.62 114 ASN A O 1
ATOM 842 N N . VAL A 1 115 ? -10.374 7.261 17.805 1.00 96.31 115 VAL A N 1
ATOM 843 C CA . VAL A 1 115 ? -9.924 7.751 16.511 1.00 96.31 115 VAL A CA 1
ATOM 844 C C . VAL A 1 115 ? -8.519 8.345 16.606 1.00 96.31 115 VAL A C 1
ATOM 846 O O . VAL A 1 115 ? -7.977 8.518 17.698 1.00 96.31 115 VAL A O 1
ATOM 849 N N . MET A 1 116 ? -7.907 8.629 15.460 1.00 95.75 116 MET A N 1
ATOM 850 C CA . MET A 1 116 ? -6.671 9.411 15.397 1.00 95.75 116 MET A CA 1
ATOM 851 C C . MET A 1 116 ? -6.954 10.885 15.735 1.00 95.75 116 MET A C 1
ATOM 853 O O . MET A 1 116 ? -8.111 11.316 15.729 1.00 95.75 116 MET A O 1
ATOM 857 N N . ASN A 1 117 ? -5.918 11.691 15.976 1.00 94.00 117 ASN A N 1
ATOM 858 C CA . ASN A 1 117 ? -6.100 13.136 16.175 1.00 94.00 117 ASN A CA 1
ATOM 859 C C . ASN A 1 117 ? -6.436 13.873 14.862 1.00 94.00 117 ASN A C 1
ATOM 861 O O . ASN A 1 117 ? -6.994 14.970 14.894 1.00 94.00 117 ASN A O 1
ATOM 865 N N . GLU A 1 118 ? -6.131 13.258 13.720 1.00 95.75 118 GLU A N 1
ATOM 866 C CA . GLU A 1 118 ? -6.395 13.733 12.363 1.00 95.75 118 GLU A CA 1
ATOM 867 C C . GLU A 1 118 ? -7.879 13.524 11.994 1.00 95.75 118 GLU A C 1
ATOM 869 O O . GLU A 1 118 ? -8.302 12.468 11.507 1.00 95.75 118 GLU A O 1
ATOM 874 N N . ALA A 1 119 ? -8.713 14.527 12.286 1.00 96.12 119 ALA A N 1
ATOM 875 C CA . ALA A 1 119 ? -10.169 14.459 12.171 1.00 96.12 119 ALA A CA 1
ATOM 876 C C . ALA A 1 119 ? -10.659 14.129 10.749 1.00 96.12 119 ALA A C 1
ATOM 878 O O . ALA A 1 119 ? -11.579 13.319 10.592 1.00 96.12 119 ALA A O 1
ATOM 879 N N . ALA A 1 120 ? -10.058 14.718 9.716 1.00 98.06 120 ALA A N 1
ATOM 880 C CA . ALA A 1 120 ? -10.370 14.423 8.324 1.00 98.06 120 ALA A CA 1
ATOM 881 C C . ALA A 1 120 ? -9.886 13.021 7.918 1.00 98.06 120 ALA A C 1
ATOM 883 O O . ALA A 1 120 ? -10.640 12.283 7.274 1.00 98.06 120 ALA A O 1
ATOM 884 N N . ALA A 1 121 ? -8.685 12.611 8.342 1.00 98.12 121 ALA A N 1
ATOM 885 C CA . ALA A 1 121 ? -8.138 11.284 8.028 1.00 98.12 121 ALA A CA 1
ATOM 886 C C . ALA A 1 121 ? -8.970 10.137 8.633 1.00 98.12 121 ALA A C 1
ATOM 888 O O . ALA A 1 121 ? -9.101 9.065 8.041 1.00 98.12 121 ALA A O 1
ATOM 889 N N . ASN A 1 122 ? -9.633 10.367 9.767 1.00 98.25 122 ASN A N 1
ATOM 890 C CA . ASN A 1 122 ? -10.524 9.376 10.375 1.00 98.25 122 ASN A CA 1
ATOM 891 C C . ASN A 1 122 ? -11.729 8.989 9.500 1.00 98.25 122 ASN A C 1
ATOM 893 O O . ASN A 1 122 ? -12.332 7.936 9.724 1.00 98.25 122 ASN A O 1
ATOM 897 N N . ARG A 1 123 ? -12.097 9.793 8.489 1.00 98.50 123 ARG A N 1
ATOM 898 C CA . ARG A 1 123 ? -13.245 9.496 7.610 1.00 98.50 123 ARG A CA 1
ATOM 899 C C . ARG A 1 123 ? -13.071 8.191 6.824 1.00 98.50 123 ARG A C 1
ATOM 901 O O . ARG A 1 123 ? -14.078 7.549 6.527 1.00 98.50 123 ARG A O 1
ATOM 908 N N . PHE A 1 124 ? -11.833 7.771 6.548 1.00 98.62 124 PHE A N 1
ATOM 909 C CA . PHE A 1 124 ? -11.532 6.500 5.881 1.00 98.62 124 PHE A CA 1
ATOM 910 C C . PHE A 1 124 ? -12.036 5.313 6.713 1.00 98.62 124 PHE A C 1
ATOM 912 O O . PHE A 1 124 ? -12.918 4.575 6.276 1.00 98.62 124 PHE A O 1
ATOM 919 N N . ALA A 1 125 ? -11.561 5.182 7.954 1.00 97.75 125 ALA A N 1
ATOM 920 C CA . ALA A 1 125 ? -11.971 4.106 8.849 1.00 97.75 125 ALA A CA 1
ATOM 921 C C . ALA A 1 125 ? -13.445 4.233 9.271 1.00 97.75 125 ALA A C 1
ATOM 923 O O . ALA A 1 125 ? -14.193 3.254 9.213 1.00 97.75 125 ALA A O 1
ATOM 924 N N . LEU A 1 126 ? -13.904 5.437 9.638 1.00 98.38 126 LEU A N 1
ATOM 925 C CA . LEU A 1 126 ? -15.274 5.653 10.119 1.00 98.38 126 LEU A CA 1
ATOM 926 C C . LEU A 1 126 ? -16.337 5.369 9.049 1.00 98.38 126 LEU A C 1
ATOM 928 O O . LEU A 1 126 ? -17.409 4.863 9.382 1.00 98.38 126 LEU A O 1
ATOM 932 N N . GLY A 1 127 ? -16.050 5.631 7.769 1.00 98.25 127 GLY A N 1
ATOM 933 C CA . GLY A 1 127 ? -16.954 5.260 6.679 1.00 98.25 127 GLY A CA 1
ATOM 934 C C . GLY A 1 127 ? -17.140 3.743 6.566 1.00 98.25 127 GLY A C 1
ATOM 935 O O . GLY A 1 127 ? -18.260 3.266 6.362 1.00 98.25 127 GLY A O 1
ATOM 936 N N . THR A 1 128 ? -16.077 2.967 6.793 1.00 98.62 128 THR A N 1
ATOM 937 C CA . THR A 1 128 ? -16.167 1.498 6.824 1.00 98.62 128 THR A CA 1
ATOM 938 C C . THR A 1 128 ? -16.868 0.988 8.085 1.00 98.62 128 THR A C 1
ATOM 940 O O . THR A 1 128 ? -17.733 0.116 7.983 1.00 98.62 128 THR A O 1
ATOM 943 N N . LEU A 1 129 ? -16.620 1.608 9.247 1.00 98.31 129 LEU A N 1
ATOM 944 C CA . LEU A 1 129 ? -17.326 1.298 10.493 1.00 98.31 129 LEU A CA 1
ATOM 945 C C . LEU A 1 129 ? -18.837 1.511 10.354 1.00 98.31 129 LEU A C 1
ATOM 947 O O . LEU A 1 129 ? -19.615 0.653 10.759 1.00 98.31 129 LEU A O 1
ATOM 951 N N . ALA A 1 130 ? -19.257 2.627 9.753 1.00 97.50 130 ALA A N 1
ATOM 952 C CA . ALA A 1 130 ? -20.669 2.927 9.521 1.00 97.50 130 ALA A CA 1
ATOM 953 C C . ALA A 1 130 ? -21.343 1.875 8.624 1.00 97.50 130 ALA A C 1
ATOM 955 O O . ALA A 1 130 ? -22.489 1.487 8.850 1.00 97.50 130 ALA A O 1
ATOM 956 N N . ARG A 1 131 ? -20.626 1.366 7.615 1.00 97.38 131 ARG A N 1
ATOM 957 C CA . ARG A 1 131 ? -21.121 0.289 6.742 1.00 97.38 131 ARG A CA 1
ATOM 958 C C . ARG A 1 131 ? -21.223 -1.040 7.483 1.00 97.38 131 ARG A C 1
ATOM 960 O O . ARG A 1 131 ? -22.222 -1.739 7.313 1.00 97.38 131 ARG A O 1
ATOM 967 N N . TYR A 1 132 ? -20.232 -1.358 8.313 1.00 97.62 132 TYR A N 1
ATOM 968 C CA . TYR A 1 132 ? -20.258 -2.537 9.170 1.00 97.62 132 TYR A CA 1
ATOM 969 C C . TYR A 1 132 ? -21.439 -2.492 10.145 1.00 97.62 132 TYR A C 1
ATOM 971 O O . TYR A 1 132 ? -22.223 -3.434 10.188 1.00 97.62 132 TYR A O 1
ATOM 979 N N . THR A 1 133 ? -21.633 -1.394 10.882 1.00 95.38 133 THR A N 1
ATOM 980 C CA . THR A 1 133 ? -22.717 -1.296 11.875 1.00 95.38 133 THR A CA 1
ATOM 981 C C . THR A 1 133 ? -24.105 -1.287 11.238 1.00 95.38 133 THR A C 1
ATOM 983 O O . THR A 1 133 ? -25.048 -1.792 11.845 1.00 95.38 133 THR A O 1
ATOM 986 N N . ALA A 1 134 ? -24.239 -0.787 10.006 1.00 95.38 134 ALA A N 1
ATOM 987 C CA . ALA A 1 134 ? -25.493 -0.838 9.262 1.00 95.38 134 ALA A CA 1
ATOM 988 C C . ALA A 1 134 ? -25.853 -2.255 8.780 1.00 95.38 134 ALA A C 1
ATOM 990 O O . ALA A 1 134 ? -27.029 -2.621 8.780 1.00 95.38 134 ALA A O 1
ATOM 991 N N . ARG A 1 135 ? -24.868 -3.046 8.324 1.00 93.94 135 ARG A N 1
ATOM 992 C CA . ARG A 1 135 ? -25.084 -4.390 7.752 1.00 93.94 135 ARG A CA 1
ATOM 993 C C . ARG A 1 135 ? -23.943 -5.360 8.100 1.00 93.94 135 ARG A C 1
ATOM 995 O O . ARG A 1 135 ? -23.222 -5.789 7.199 1.00 93.94 135 ARG A O 1
ATOM 1002 N N . PRO A 1 136 ? -23.799 -5.776 9.371 1.00 94.19 136 PRO A N 1
ATOM 1003 C CA . PRO A 1 136 ? -22.643 -6.566 9.807 1.00 94.19 136 PRO A CA 1
ATOM 1004 C C . PRO A 1 136 ? -22.609 -7.968 9.179 1.00 94.19 136 PRO A C 1
ATOM 1006 O O . PRO A 1 136 ? -21.536 -8.493 8.906 1.00 94.19 136 PRO A O 1
ATOM 1009 N N . ALA A 1 137 ? -23.776 -8.550 8.874 1.00 94.62 137 ALA A N 1
ATOM 1010 C CA . ALA A 1 137 ? -23.910 -9.870 8.247 1.00 94.62 137 ALA A CA 1
ATOM 1011 C C . ALA A 1 137 ? -23.356 -9.954 6.815 1.00 94.62 137 ALA A C 1
ATOM 1013 O O . ALA A 1 137 ? -22.952 -11.025 6.374 1.00 94.62 137 ALA A O 1
ATOM 1014 N N . THR A 1 138 ? -23.364 -8.838 6.086 1.00 96.12 138 THR A N 1
ATOM 1015 C CA . THR A 1 138 ? -22.961 -8.766 4.672 1.00 96.12 138 THR A CA 1
ATOM 1016 C C . THR A 1 138 ? -21.840 -7.751 4.464 1.00 96.12 138 THR A C 1
ATOM 1018 O O . THR A 1 138 ? -21.688 -7.215 3.367 1.00 96.12 138 THR A O 1
ATOM 1021 N N . TYR A 1 139 ? -21.131 -7.391 5.533 1.00 97.62 139 TYR A N 1
ATOM 1022 C CA . TYR A 1 139 ? -20.048 -6.427 5.471 1.00 97.62 139 TYR A CA 1
ATOM 1023 C C . TYR A 1 139 ? -18.833 -7.063 4.794 1.00 97.62 139 TYR A C 1
ATOM 1025 O O . TYR A 1 139 ? -18.290 -8.052 5.279 1.00 97.62 139 TYR A O 1
ATOM 1033 N N . ASP A 1 140 ? -18.422 -6.473 3.677 1.00 98.19 140 ASP A N 1
ATOM 1034 C CA . ASP A 1 140 ? -17.168 -6.767 2.992 1.00 98.19 140 ASP A CA 1
ATOM 1035 C C . ASP A 1 140 ? -16.217 -5.583 3.246 1.00 98.19 140 ASP A C 1
ATOM 1037 O O . ASP A 1 140 ? -16.507 -4.476 2.768 1.00 98.19 140 ASP A O 1
ATOM 1041 N N . PRO A 1 141 ? -15.122 -5.777 4.010 1.00 97.69 141 PRO A N 1
ATOM 1042 C CA . PRO A 1 141 ? -14.182 -4.711 4.336 1.00 97.69 141 PRO A CA 1
ATOM 1043 C C . PRO A 1 141 ? -13.600 -4.020 3.105 1.00 97.69 141 PRO A C 1
ATOM 1045 O O . PRO A 1 141 ? -13.521 -2.794 3.075 1.00 97.69 141 PRO A O 1
ATOM 1048 N N . GLU A 1 142 ? -13.248 -4.778 2.066 1.00 97.81 142 GLU A N 1
ATOM 1049 C CA . GLU A 1 142 ? -12.572 -4.233 0.891 1.00 97.81 142 GLU A CA 1
ATOM 1050 C C . GLU A 1 142 ? -13.543 -3.436 0.018 1.00 97.81 142 GLU A C 1
ATOM 1052 O O . GLU A 1 142 ? -13.252 -2.310 -0.398 1.00 97.81 142 GLU A O 1
ATOM 1057 N N . ALA A 1 143 ? -14.750 -3.966 -0.199 1.00 98.25 143 ALA A N 1
ATOM 1058 C CA . ALA A 1 143 ? -15.794 -3.233 -0.908 1.00 98.25 143 ALA A CA 1
ATOM 1059 C C . ALA A 1 143 ? -16.214 -1.963 -0.144 1.00 98.25 143 ALA A C 1
ATOM 1061 O O . ALA A 1 143 ? -16.425 -0.905 -0.748 1.00 98.25 143 ALA A O 1
ATOM 1062 N N . ALA A 1 144 ? -16.314 -2.039 1.188 1.00 98.44 144 ALA A N 1
ATOM 1063 C CA . ALA A 1 144 ? -16.636 -0.895 2.034 1.00 98.44 144 ALA A CA 1
ATOM 1064 C C . ALA A 1 144 ? -15.539 0.173 2.005 1.00 98.44 144 ALA A C 1
ATOM 1066 O O . ALA A 1 144 ? -15.860 1.362 1.933 1.00 98.44 144 ALA A O 1
ATOM 1067 N N . TRP A 1 145 ? -14.272 -0.235 2.027 1.00 98.56 145 TRP A N 1
ATOM 1068 C CA . TRP A 1 145 ? -13.115 0.650 1.962 1.00 98.56 145 TRP A CA 1
ATOM 1069 C C . TRP A 1 145 ? -13.057 1.411 0.640 1.00 98.56 145 TRP A C 1
ATOM 1071 O O . TRP A 1 145 ? -13.115 2.642 0.637 1.00 98.56 145 TRP A O 1
ATOM 1081 N N . ARG A 1 146 ? -13.096 0.694 -0.490 1.00 98.44 146 ARG A N 1
ATOM 1082 C CA . ARG A 1 146 ? -13.114 1.304 -1.830 1.00 98.44 146 ARG A CA 1
ATOM 1083 C C . ARG A 1 146 ? -14.309 2.229 -2.025 1.00 98.44 146 ARG A C 1
ATOM 1085 O O . ARG A 1 146 ? -14.155 3.338 -2.529 1.00 98.44 146 ARG A O 1
ATOM 1092 N N . SER A 1 147 ? -15.500 1.808 -1.592 1.00 98.19 147 SER A N 1
ATOM 1093 C CA . SER A 1 147 ? -16.700 2.647 -1.683 1.00 98.19 147 SER A CA 1
ATOM 1094 C C . SER A 1 147 ? -16.626 3.880 -0.781 1.00 98.19 147 SER A C 1
ATOM 1096 O O . SER A 1 147 ? -17.203 4.907 -1.132 1.00 98.19 147 SER A O 1
ATOM 1098 N N . THR A 1 148 ? -15.949 3.792 0.367 1.00 98.62 148 THR A N 1
ATOM 1099 C CA . THR A 1 148 ? -15.723 4.941 1.249 1.00 98.62 148 THR A CA 1
ATOM 1100 C C . THR A 1 148 ? -14.777 5.928 0.582 1.00 98.62 148 THR A C 1
ATOM 1102 O O . THR A 1 148 ? -15.166 7.078 0.414 1.00 98.62 148 THR A O 1
ATOM 1105 N N . ILE A 1 149 ? -13.613 5.482 0.101 1.00 98.75 149 ILE A N 1
ATOM 1106 C CA . ILE A 1 149 ? -12.644 6.338 -0.605 1.00 98.75 149 ILE A CA 1
ATOM 1107 C C . ILE A 1 149 ? -13.293 7.036 -1.806 1.00 98.75 149 ILE A C 1
ATOM 1109 O O . ILE A 1 149 ? -13.204 8.254 -1.933 1.00 98.75 149 ILE A O 1
ATOM 1113 N N . ALA A 1 150 ? -14.038 6.288 -2.627 1.00 98.38 150 ALA A N 1
ATOM 1114 C CA . ALA A 1 150 ? -14.749 6.830 -3.785 1.00 98.38 150 ALA A CA 1
ATOM 1115 C C . ALA A 1 150 ? -15.808 7.892 -3.432 1.00 98.38 150 ALA A C 1
ATOM 1117 O O . ALA A 1 150 ? -16.204 8.667 -4.293 1.00 98.38 150 ALA A O 1
ATOM 1118 N N . SER A 1 151 ? -16.286 7.927 -2.184 1.00 97.88 151 SER A N 1
ATOM 1119 C CA . SER A 1 151 ? -17.277 8.909 -1.721 1.00 97.88 151 SER A CA 1
ATOM 1120 C C . SER A 1 151 ? -16.669 10.192 -1.146 1.00 97.88 151 SER A C 1
ATOM 1122 O O . SER A 1 151 ? -17.411 11.131 -0.863 1.00 97.88 151 SER A O 1
ATOM 1124 N N . LEU A 1 152 ? -15.345 10.239 -0.953 1.00 96.50 152 LEU A N 1
ATOM 1125 C CA . LEU A 1 152 ? -14.646 11.368 -0.326 1.00 96.50 152 LEU A CA 1
ATOM 1126 C C . LEU A 1 152 ? -14.294 12.498 -1.310 1.00 96.50 152 LEU A C 1
ATOM 1128 O O . LEU A 1 152 ? -13.822 13.545 -0.874 1.00 96.50 152 LEU A O 1
ATOM 1132 N N . GLY A 1 153 ? -14.530 12.322 -2.613 1.00 95.44 153 GLY A N 1
ATOM 1133 C CA . GLY A 1 153 ? -14.183 13.309 -3.634 1.00 95.44 153 GLY A CA 1
ATOM 1134 C C . GLY A 1 153 ? -14.713 12.967 -5.024 1.00 95.44 153 GLY A C 1
ATOM 1135 O O . GLY A 1 153 ? -15.434 11.987 -5.202 1.00 95.44 153 GLY A O 1
ATOM 1136 N N . ASP A 1 154 ? -14.347 13.784 -6.015 1.00 97.88 154 ASP A N 1
ATOM 1137 C CA . ASP A 1 154 ? -14.521 13.418 -7.424 1.00 97.88 154 ASP A CA 1
ATOM 1138 C C . ASP A 1 154 ? -13.575 12.270 -7.825 1.00 97.88 154 ASP A C 1
ATOM 1140 O O . ASP A 1 154 ? -12.749 11.821 -7.033 1.00 97.88 154 ASP A O 1
ATOM 1144 N N . ALA A 1 155 ? -13.685 11.779 -9.062 1.00 97.88 155 ALA A N 1
ATOM 1145 C CA . ALA A 1 155 ? -12.891 10.640 -9.522 1.00 97.88 155 ALA A CA 1
ATOM 1146 C C . ALA A 1 155 ? -11.370 10.875 -9.443 1.00 97.88 155 ALA A C 1
ATOM 1148 O O . ALA A 1 155 ? -10.627 9.930 -9.194 1.00 97.88 155 ALA A O 1
ATOM 1149 N N . HIS A 1 156 ? -10.906 12.113 -9.641 1.00 98.00 156 HIS A N 1
ATOM 1150 C CA . HIS A 1 156 ? -9.480 12.427 -9.619 1.00 98.00 156 HIS A CA 1
ATOM 1151 C C . HIS A 1 156 ? -8.949 12.493 -8.184 1.00 98.00 156 HIS A C 1
ATOM 1153 O O . HIS A 1 156 ? -7.918 11.896 -7.875 1.00 98.00 156 HIS A O 1
ATOM 1159 N N . LEU A 1 157 ? -9.682 13.155 -7.284 1.00 98.56 157 LEU A N 1
ATOM 1160 C CA . LEU A 1 157 ? -9.345 13.181 -5.864 1.00 98.56 157 LEU A CA 1
ATOM 1161 C C . LEU A 1 157 ? -9.457 11.786 -5.238 1.00 98.56 157 LEU A C 1
ATOM 1163 O O . LEU A 1 157 ? -8.572 11.389 -4.490 1.00 98.56 157 LEU A O 1
ATOM 1167 N N . ALA A 1 158 ? -10.503 11.023 -5.557 1.00 98.69 158 ALA A N 1
ATOM 1168 C CA . ALA A 1 158 ? -10.686 9.667 -5.046 1.00 98.69 158 ALA A CA 1
ATOM 1169 C C . ALA A 1 158 ? -9.536 8.732 -5.445 1.00 98.69 158 ALA A C 1
ATOM 1171 O O . ALA A 1 158 ? -9.109 7.923 -4.624 1.00 98.69 158 ALA A O 1
ATOM 1172 N N . ASP A 1 159 ? -9.007 8.860 -6.666 1.00 98.69 159 ASP A N 1
ATOM 1173 C CA . ASP A 1 159 ? -7.837 8.094 -7.097 1.00 98.69 159 ASP A CA 1
ATOM 1174 C C . ASP A 1 159 ? -6.578 8.469 -6.296 1.00 98.69 159 ASP A C 1
ATOM 1176 O O . ASP A 1 159 ? -5.890 7.592 -5.780 1.00 98.69 159 ASP A O 1
ATOM 1180 N N . ALA A 1 160 ? -6.325 9.763 -6.083 1.00 98.81 160 ALA A N 1
ATOM 1181 C CA . ALA A 1 160 ? -5.204 10.209 -5.254 1.00 98.81 160 ALA A CA 1
ATOM 1182 C C . ALA A 1 160 ? -5.339 9.756 -3.785 1.00 98.81 160 ALA A C 1
ATOM 1184 O O . ALA A 1 160 ? -4.368 9.306 -3.175 1.00 98.81 160 ALA A O 1
ATOM 1185 N N . LEU A 1 161 ? -6.549 9.822 -3.216 1.00 98.88 161 LEU A N 1
ATOM 1186 C CA . LEU A 1 161 ? -6.835 9.319 -1.868 1.00 98.88 161 LEU A CA 1
ATOM 1187 C C . LEU A 1 161 ? -6.645 7.799 -1.781 1.00 98.88 161 LEU A C 1
ATOM 1189 O O . LEU A 1 161 ? -6.169 7.314 -0.755 1.00 98.88 161 LEU A O 1
ATOM 1193 N N . ALA A 1 162 ? -6.985 7.055 -2.838 1.00 98.81 162 ALA A N 1
ATOM 1194 C CA . ALA A 1 162 ? -6.719 5.624 -2.915 1.00 98.81 162 ALA A CA 1
ATOM 1195 C C . ALA A 1 162 ? -5.211 5.340 -2.906 1.00 98.81 162 ALA A C 1
ATOM 1197 O O . ALA A 1 162 ? -4.788 4.527 -2.094 1.00 98.81 162 ALA A O 1
ATOM 1198 N N . ALA A 1 163 ? -4.400 6.057 -3.692 1.00 98.75 163 ALA A N 1
ATOM 1199 C CA . ALA A 1 163 ? -2.940 5.889 -3.698 1.00 98.75 163 ALA A CA 1
ATOM 1200 C C . ALA A 1 163 ? -2.309 6.078 -2.303 1.00 98.75 163 ALA A C 1
ATOM 1202 O O . ALA A 1 163 ? -1.452 5.300 -1.879 1.00 98.75 163 ALA A O 1
ATOM 1203 N N . LEU A 1 164 ? -2.768 7.084 -1.549 1.00 98.75 164 LEU A N 1
ATOM 1204 C CA . LEU A 1 164 ? -2.347 7.283 -0.160 1.00 98.75 164 LEU A CA 1
ATOM 1205 C C . LEU A 1 164 ? -2.817 6.133 0.744 1.00 98.75 164 LEU A C 1
ATOM 1207 O O . LEU A 1 164 ? -2.027 5.582 1.512 1.00 98.75 164 LEU A O 1
ATOM 1211 N N . ALA A 1 165 ? -4.106 5.793 0.685 1.00 98.62 165 ALA A N 1
ATOM 1212 C CA . ALA A 1 165 ? -4.707 4.813 1.580 1.00 98.62 165 ALA A CA 1
ATOM 1213 C C . ALA A 1 165 ? -4.161 3.400 1.339 1.00 98.62 165 ALA A C 1
ATOM 1215 O O . ALA A 1 165 ? -3.946 2.672 2.300 1.00 98.62 165 ALA A O 1
ATOM 1216 N N . GLU A 1 166 ? -3.876 3.036 0.087 1.00 98.56 166 GLU A N 1
ATOM 1217 C CA . GLU A 1 166 ? -3.238 1.776 -0.318 1.00 98.56 166 GLU A CA 1
ATOM 1218 C C . GLU A 1 166 ? -1.866 1.583 0.319 1.00 98.56 166 GLU A C 1
ATOM 1220 O O . GLU A 1 166 ? -1.500 0.438 0.571 1.00 98.56 166 GLU A O 1
ATOM 1225 N N . ASN A 1 167 ? -1.158 2.676 0.616 1.00 98.19 167 ASN A N 1
ATOM 1226 C CA . ASN A 1 167 ? 0.176 2.680 1.211 1.00 98.19 167 ASN A CA 1
ATOM 1227 C C . ASN A 1 167 ? 0.195 3.114 2.687 1.00 98.19 167 ASN A C 1
ATOM 1229 O O . ASN A 1 167 ? 1.253 3.171 3.305 1.00 98.19 167 ASN A O 1
ATOM 1233 N N . SER A 1 168 ? -0.959 3.415 3.277 1.00 97.12 168 SER A N 1
ATOM 1234 C CA . SER A 1 168 ? -1.135 3.619 4.723 1.00 97.12 168 SER A CA 1
ATOM 1235 C C . SER A 1 168 ? -2.261 2.726 5.247 1.00 97.12 168 SER A C 1
ATOM 1237 O O . SER A 1 168 ? -3.034 3.118 6.124 1.00 97.12 168 SER A O 1
ATOM 1239 N N . ARG A 1 169 ? -2.402 1.531 4.662 1.00 95.50 169 ARG A N 1
ATOM 1240 C CA . ARG A 1 169 ? -3.546 0.644 4.884 1.00 95.50 169 ARG A CA 1
ATOM 1241 C C . ARG A 1 169 ? -3.397 -0.138 6.178 1.00 95.50 169 ARG A C 1
ATOM 1243 O O . ARG A 1 169 ? -4.360 -0.273 6.935 1.00 95.50 169 ARG A O 1
ATOM 1250 N N . SER A 1 170 ? -2.207 -0.694 6.401 1.00 92.88 170 SER A N 1
ATOM 1251 C CA . SER A 1 170 ? -2.001 -1.693 7.446 1.00 92.88 170 SER A CA 1
ATOM 1252 C C . SER A 1 170 ? -2.099 -1.100 8.846 1.00 92.88 170 SER A C 1
ATOM 1254 O O . SER A 1 170 ? -1.777 0.060 9.083 1.00 92.88 170 SER A O 1
ATOM 1256 N N . SER A 1 171 ? -2.522 -1.926 9.793 1.00 90.19 171 SER A N 1
ATOM 1257 C CA . SER A 1 171 ? -2.604 -1.608 11.219 1.00 90.19 171 SER A CA 1
ATOM 1258 C C . SER A 1 171 ? -2.366 -2.882 12.034 1.00 90.19 171 SER A C 1
ATOM 1260 O O . SER A 1 171 ? -1.756 -3.826 11.542 1.00 90.19 171 SER A O 1
ATOM 1262 N N . SER A 1 172 ? -2.812 -2.945 13.282 1.00 84.62 172 SER A N 1
ATOM 1263 C CA . SER A 1 172 ? -2.887 -4.201 14.039 1.00 84.62 172 SER A CA 1
ATOM 1264 C C . SER A 1 172 ? -4.059 -5.099 13.617 1.00 84.62 172 SER A C 1
ATOM 1266 O O . SER A 1 172 ? -4.039 -6.286 13.936 1.00 84.62 172 SER A O 1
ATOM 1268 N N . LEU A 1 173 ? -5.066 -4.562 12.912 1.00 89.75 173 LEU A N 1
ATOM 1269 C CA . LEU A 1 173 ? -6.221 -5.338 12.441 1.00 89.75 173 LEU A CA 1
ATOM 1270 C C . LEU A 1 173 ? -5.871 -6.209 11.233 1.00 89.75 173 LEU A C 1
ATOM 1272 O O . LEU A 1 173 ? -6.221 -7.384 11.192 1.00 89.75 173 LEU A O 1
ATOM 1276 N N . ASP A 1 174 ? -5.157 -5.624 10.274 1.00 88.62 174 ASP A N 1
ATOM 1277 C CA . ASP A 1 174 ? -4.672 -6.294 9.073 1.00 88.62 174 ASP A CA 1
ATOM 1278 C C . ASP A 1 174 ? -3.300 -5.724 8.689 1.00 88.62 174 ASP A C 1
ATOM 1280 O O . ASP A 1 174 ? -3.061 -4.515 8.736 1.00 88.62 174 ASP A O 1
ATOM 1284 N N . ARG A 1 175 ? -2.384 -6.620 8.320 1.00 88.06 175 ARG A N 1
ATOM 1285 C CA . ARG A 1 175 ? -1.001 -6.325 7.931 1.00 88.06 175 ARG A CA 1
ATOM 1286 C C . ARG A 1 175 ? -0.813 -6.205 6.422 1.00 88.06 175 ARG A C 1
ATOM 1288 O O . ARG A 1 175 ? 0.307 -5.942 5.978 1.00 88.06 175 ARG A O 1
ATOM 1295 N N . ASN A 1 176 ? -1.870 -6.395 5.637 1.00 90.31 176 ASN A N 1
ATOM 1296 C CA . ASN A 1 176 ? -1.822 -6.179 4.201 1.00 90.31 176 ASN A CA 1
ATOM 1297 C C . ASN A 1 176 ? -1.648 -4.680 3.883 1.00 90.31 176 ASN A C 1
ATOM 1299 O O . ASN A 1 176 ? -2.416 -3.835 4.349 1.00 90.31 176 ASN A O 1
ATOM 1303 N N . GLU A 1 177 ? -0.612 -4.364 3.107 1.00 93.12 177 GLU A N 1
ATOM 1304 C CA . GLU A 1 177 ? -0.089 -3.012 2.878 1.00 93.12 177 GLU A CA 1
ATOM 1305 C C . GLU A 1 177 ? 0.411 -2.875 1.443 1.00 93.12 177 GLU A C 1
ATOM 1307 O O . GLU A 1 177 ? 0.916 -3.852 0.883 1.00 93.12 177 GLU A O 1
ATOM 1312 N N . SER A 1 178 ? 0.341 -1.664 0.887 1.00 96.62 178 SER A N 1
ATOM 1313 C CA . SER A 1 178 ? 0.777 -1.356 -0.481 1.00 96.62 178 SER A CA 1
ATOM 1314 C C . SER A 1 178 ? 0.158 -2.314 -1.494 1.00 96.62 178 SER A C 1
ATOM 1316 O O . SER A 1 178 ? 0.848 -2.909 -2.324 1.00 96.62 178 SER A O 1
ATOM 1318 N N . VAL A 1 179 ? -1.159 -2.501 -1.391 1.00 96.44 179 VAL A N 1
ATOM 1319 C CA . VAL A 1 179 ? -1.903 -3.581 -2.065 1.00 96.44 179 VAL A CA 1
ATOM 1320 C C . VAL A 1 179 ? -1.870 -3.506 -3.595 1.00 96.44 179 VAL A C 1
ATOM 1322 O O . VAL A 1 179 ? -2.199 -4.487 -4.258 1.00 96.44 179 VAL A O 1
ATOM 1325 N N . VAL A 1 180 ? -1.435 -2.374 -4.154 1.00 98.25 180 VAL A N 1
ATOM 1326 C CA . VAL A 1 180 ? -1.206 -2.187 -5.592 1.00 98.25 180 VAL A CA 1
ATOM 1327 C C . VAL A 1 180 ? 0.290 -2.154 -5.929 1.00 98.25 180 VAL A C 1
ATOM 1329 O O . VAL A 1 180 ? 0.731 -2.898 -6.808 1.00 98.25 180 VAL A O 1
ATOM 1332 N N . PHE A 1 181 ? 1.094 -1.366 -5.205 1.00 98.56 181 PHE A N 1
ATOM 1333 C CA . PHE A 1 181 ? 2.544 -1.289 -5.420 1.00 98.56 181 PHE A CA 1
ATOM 1334 C C . PHE A 1 181 ? 3.254 -2.638 -5.230 1.00 98.56 181 PHE A C 1
ATOM 1336 O O . PHE A 1 181 ? 4.037 -3.040 -6.090 1.00 98.56 181 PHE A O 1
ATOM 1343 N N . ALA A 1 182 ? 2.983 -3.373 -4.146 1.00 97.62 182 ALA A N 1
ATOM 1344 C CA . ALA A 1 182 ? 3.724 -4.594 -3.828 1.00 97.62 182 ALA A CA 1
ATOM 1345 C C . ALA A 1 182 ? 3.562 -5.697 -4.900 1.00 97.62 182 ALA A C 1
ATOM 1347 O O . ALA A 1 182 ? 4.589 -6.198 -5.365 1.00 97.62 182 ALA A O 1
ATOM 1348 N N . PRO A 1 183 ? 2.348 -6.026 -5.395 1.00 98.31 183 PRO A N 1
ATOM 1349 C CA . PRO A 1 183 ? 2.202 -6.965 -6.509 1.00 98.31 183 PRO A CA 1
ATOM 1350 C C . PRO A 1 183 ? 2.889 -6.506 -7.803 1.00 98.31 183 PRO A C 1
ATOM 1352 O O . PRO A 1 183 ? 3.475 -7.326 -8.509 1.00 98.31 183 PRO A O 1
ATOM 1355 N N . ARG A 1 184 ? 2.857 -5.203 -8.123 1.00 98.75 184 ARG A N 1
ATOM 1356 C CA . ARG A 1 184 ? 3.533 -4.652 -9.314 1.00 98.75 184 ARG A CA 1
ATOM 1357 C C . ARG A 1 184 ? 5.053 -4.732 -9.189 1.00 98.75 184 ARG A C 1
ATOM 1359 O O . ARG A 1 184 ? 5.727 -5.112 -10.145 1.00 98.75 184 ARG A O 1
ATOM 1366 N N . ARG A 1 185 ? 5.586 -4.430 -8.004 1.00 98.56 185 ARG A N 1
ATOM 1367 C CA . ARG A 1 185 ? 7.002 -4.596 -7.663 1.00 98.56 185 ARG A CA 1
ATOM 1368 C C . ARG A 1 185 ? 7.426 -6.049 -7.843 1.00 98.56 185 ARG A C 1
ATOM 1370 O O . ARG A 1 185 ? 8.422 -6.308 -8.512 1.00 98.56 185 ARG A O 1
ATOM 1377 N N . ASP A 1 186 ? 6.675 -6.987 -7.276 1.00 98.19 186 ASP A N 1
ATOM 1378 C CA . ASP A 1 186 ? 7.006 -8.414 -7.334 1.00 98.19 186 ASP A CA 1
ATOM 1379 C C . ASP A 1 186 ? 6.942 -8.941 -8.772 1.00 98.19 186 ASP A C 1
ATOM 1381 O O . ASP A 1 186 ? 7.841 -9.663 -9.207 1.00 98.19 186 ASP A O 1
ATOM 1385 N N . ALA A 1 187 ? 5.945 -8.504 -9.548 1.00 98.56 187 ALA A N 1
ATOM 1386 C CA . ALA A 1 187 ? 5.852 -8.805 -10.972 1.00 98.56 187 ALA A CA 1
ATOM 1387 C C . ALA A 1 187 ? 7.059 -8.267 -11.753 1.00 98.56 187 ALA A C 1
ATOM 1389 O O . ALA A 1 187 ? 7.613 -8.984 -12.584 1.00 98.56 187 ALA A O 1
ATOM 1390 N N . PHE A 1 188 ? 7.505 -7.036 -11.481 1.00 98.75 188 PHE A N 1
ATOM 1391 C CA . PHE A 1 188 ? 8.696 -6.472 -12.117 1.00 98.75 188 PHE A CA 1
ATOM 1392 C C . PHE A 1 188 ? 9.966 -7.240 -11.743 1.00 98.75 188 PHE A C 1
ATOM 1394 O O . PHE A 1 188 ? 10.710 -7.651 -12.634 1.00 98.75 188 PHE A O 1
ATOM 1401 N N . LEU A 1 189 ? 10.185 -7.502 -10.452 1.00 98.44 189 LEU A N 1
ATOM 1402 C CA . LEU A 1 189 ? 11.341 -8.256 -9.965 1.00 98.44 189 LEU A CA 1
ATOM 1403 C C . LEU A 1 189 ? 11.406 -9.666 -10.567 1.00 98.44 189 LEU A C 1
ATOM 1405 O O . LEU A 1 189 ? 12.473 -10.095 -11.001 1.00 98.44 189 LEU A O 1
ATOM 1409 N N . ALA A 1 190 ? 10.273 -10.368 -10.651 1.00 97.88 190 ALA A N 1
ATOM 1410 C CA . ALA A 1 190 ? 10.199 -11.671 -11.307 1.00 97.88 190 ALA A CA 1
ATOM 1411 C C . ALA A 1 190 ? 10.465 -11.558 -12.816 1.00 97.88 190 ALA A C 1
ATOM 1413 O O . ALA A 1 190 ? 11.224 -12.344 -13.390 1.00 97.88 190 ALA A O 1
ATOM 1414 N N . ALA A 1 191 ? 9.879 -10.550 -13.467 1.00 97.56 191 ALA A N 1
ATOM 1415 C CA . ALA A 1 191 ? 10.011 -10.368 -14.902 1.00 97.56 191 ALA A CA 1
ATOM 1416 C C . ALA A 1 191 ? 11.436 -9.991 -15.323 1.00 97.56 191 ALA A C 1
ATOM 1418 O 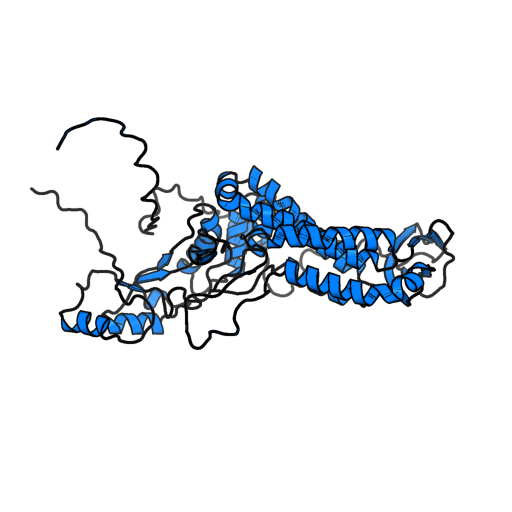O . ALA A 1 191 ? 11.807 -10.326 -16.446 1.00 97.56 191 ALA A O 1
ATOM 1419 N N . LEU A 1 192 ? 12.265 -9.403 -14.446 1.00 95.75 192 LEU A N 1
ATOM 1420 C CA . LEU A 1 192 ? 13.690 -9.159 -14.711 1.00 95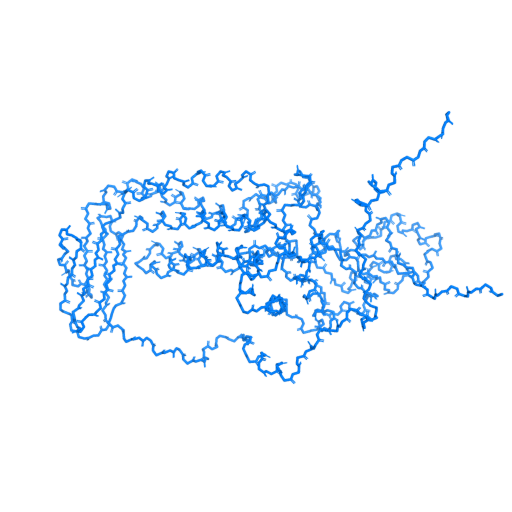.75 192 LEU A CA 1
ATOM 1421 C C . LEU A 1 192 ? 14.450 -10.433 -15.105 1.00 95.75 192 LEU A C 1
ATOM 1423 O O . LEU A 1 192 ? 15.461 -10.331 -15.782 1.00 95.75 192 LEU A O 1
ATOM 1427 N N . ALA A 1 193 ? 14.004 -11.641 -14.767 1.00 93.62 193 ALA A N 1
ATOM 1428 C CA . ALA A 1 193 ? 14.648 -12.865 -15.261 1.00 93.62 193 ALA A CA 1
ATOM 1429 C C . ALA A 1 193 ? 14.307 -13.192 -16.733 1.00 93.62 193 ALA A C 1
ATOM 1431 O O . ALA A 1 193 ? 14.916 -14.074 -17.332 1.00 93.62 193 ALA A O 1
ATOM 1432 N N . THR A 1 194 ? 13.352 -12.482 -17.334 1.00 96.12 194 THR A N 1
ATOM 1433 C CA . THR A 1 194 ? 12.717 -12.830 -18.614 1.00 96.12 194 THR A CA 1
ATOM 1434 C C . THR A 1 194 ? 12.849 -11.705 -19.648 1.00 96.12 194 THR A C 1
ATOM 1436 O O . THR A 1 194 ? 13.077 -10.551 -19.274 1.00 96.12 194 THR A O 1
ATOM 1439 N N . PRO A 1 195 ? 12.678 -11.984 -20.953 1.00 97.00 195 PRO A N 1
ATOM 1440 C CA . PRO A 1 195 ? 12.657 -10.940 -21.977 1.00 97.00 195 PRO A CA 1
ATOM 1441 C C . PRO A 1 195 ? 11.463 -9.974 -21.854 1.00 97.00 195 PRO A C 1
ATOM 1443 O O . PRO A 1 195 ? 11.563 -8.829 -22.281 1.00 97.00 195 PRO A O 1
ATOM 1446 N N . SER A 1 196 ? 10.350 -10.396 -21.243 1.00 94.38 196 SER A N 1
ATOM 1447 C CA . SER A 1 196 ? 9.085 -9.643 -21.154 1.00 94.38 196 SER A CA 1
ATOM 1448 C C . SER A 1 196 ? 9.016 -8.614 -20.015 1.00 94.38 196 SER A C 1
ATOM 1450 O O . SER A 1 196 ? 7.944 -8.083 -19.721 1.00 94.38 196 SER A O 1
ATOM 1452 N N . TRP A 1 197 ? 10.142 -8.302 -19.369 1.00 97.44 197 TRP A N 1
ATOM 1453 C CA . TRP A 1 197 ? 10.214 -7.328 -18.275 1.00 97.44 197 TRP A CA 1
ATOM 1454 C C . TRP A 1 197 ? 9.659 -5.917 -18.570 1.00 97.44 197 TRP A C 1
ATOM 1456 O O . TRP A 1 197 ? 9.147 -5.321 -17.617 1.00 97.44 197 TRP A O 1
ATOM 1466 N N . PRO A 1 198 ? 9.681 -5.361 -19.808 1.00 97.56 198 PRO A N 1
ATOM 1467 C CA . PRO A 1 198 ? 9.244 -3.980 -20.037 1.00 97.56 198 PRO A CA 1
ATOM 1468 C C . PRO A 1 198 ? 7.789 -3.708 -19.647 1.00 97.56 198 PRO A C 1
ATOM 1470 O O . PRO A 1 198 ? 7.480 -2.623 -19.161 1.00 97.56 198 PRO A O 1
ATOM 1473 N N . GLY A 1 199 ? 6.897 -4.693 -19.808 1.00 96.38 199 GLY A N 1
ATOM 1474 C CA . GLY A 1 199 ? 5.491 -4.548 -19.423 1.00 96.38 199 GLY A CA 1
ATOM 1475 C C . GLY A 1 199 ? 5.314 -4.407 -17.910 1.00 96.38 199 GLY A C 1
ATOM 1476 O O . GLY A 1 199 ? 4.616 -3.508 -17.447 1.00 96.38 199 GLY A O 1
ATOM 1477 N N . ALA A 1 200 ? 5.999 -5.250 -17.132 1.00 98.31 200 ALA A N 1
ATOM 1478 C CA . ALA A 1 200 ? 5.962 -5.183 -15.672 1.00 98.31 200 ALA A CA 1
ATOM 1479 C C . ALA A 1 200 ? 6.651 -3.916 -15.136 1.00 98.31 200 ALA A C 1
ATOM 1481 O O . ALA A 1 200 ? 6.158 -3.301 -14.195 1.00 98.31 200 ALA A O 1
ATOM 1482 N N . TYR A 1 201 ? 7.740 -3.486 -15.781 1.00 98.62 201 TYR A N 1
ATOM 1483 C CA . TYR A 1 201 ? 8.387 -2.205 -15.503 1.00 98.62 201 TYR A CA 1
ATOM 1484 C C . TYR A 1 201 ? 7.434 -1.027 -15.723 1.00 98.62 201 TYR A C 1
ATOM 1486 O O . TYR A 1 201 ? 7.218 -0.251 -14.799 1.00 98.62 201 TYR A O 1
ATOM 1494 N N . SER A 1 202 ? 6.800 -0.937 -16.898 1.00 98.44 202 SER A N 1
ATOM 1495 C CA . SER A 1 202 ? 5.852 0.140 -17.207 1.00 98.44 202 SER A CA 1
ATOM 1496 C C . SER A 1 202 ? 4.661 0.152 -16.249 1.00 98.44 202 SER A C 1
ATOM 1498 O O . SER A 1 202 ? 4.185 1.221 -15.877 1.00 98.44 202 SER A O 1
ATOM 1500 N N . ALA A 1 203 ? 4.178 -1.025 -15.847 1.00 98.69 203 ALA A N 1
ATOM 1501 C CA . ALA A 1 203 ? 3.092 -1.152 -14.887 1.00 98.69 203 ALA A CA 1
ATOM 1502 C C . ALA A 1 203 ? 3.492 -0.675 -13.483 1.00 98.69 203 ALA A C 1
ATOM 1504 O O . ALA A 1 203 ? 2.646 -0.120 -12.787 1.00 98.69 203 ALA A O 1
ATOM 1505 N N . LEU A 1 204 ? 4.740 -0.906 -13.064 1.00 98.88 204 LEU A N 1
ATOM 1506 C CA . LEU A 1 204 ? 5.275 -0.437 -11.787 1.00 98.88 204 LEU A CA 1
ATOM 1507 C C . LEU A 1 204 ? 5.535 1.073 -11.800 1.00 98.88 204 LEU A C 1
ATOM 1509 O O . LEU A 1 204 ? 5.113 1.758 -10.877 1.00 98.88 204 LEU A O 1
ATOM 1513 N N . THR A 1 205 ? 6.198 1.604 -12.830 1.00 98.81 205 THR A N 1
ATOM 1514 C CA . THR A 1 205 ? 6.511 3.041 -12.888 1.00 98.81 205 THR A CA 1
ATOM 1515 C C . THR A 1 205 ? 5.250 3.890 -12.992 1.00 98.81 205 THR A C 1
ATOM 1517 O O . THR A 1 205 ? 5.170 4.912 -12.330 1.00 98.81 205 THR A O 1
ATOM 1520 N N . ALA A 1 206 ? 4.226 3.431 -13.723 1.00 98.75 206 ALA A N 1
ATOM 1521 C CA . ALA A 1 206 ? 2.937 4.121 -13.776 1.00 98.75 206 ALA A CA 1
ATOM 1522 C C . ALA A 1 206 ? 2.238 4.194 -12.405 1.00 98.75 206 ALA A C 1
ATOM 1524 O O . ALA A 1 206 ? 1.596 5.196 -12.103 1.00 98.75 206 ALA A O 1
ATOM 1525 N N . GLU A 1 207 ? 2.366 3.156 -11.570 1.00 98.75 207 GLU A N 1
ATOM 1526 C CA . GLU A 1 207 ? 1.853 3.194 -10.193 1.00 98.75 207 GLU A CA 1
ATOM 1527 C C . GLU A 1 207 ? 2.620 4.199 -9.340 1.00 98.75 207 GLU A C 1
ATOM 1529 O O . GLU A 1 207 ? 2.025 5.025 -8.660 1.00 98.75 207 GLU A O 1
ATOM 1534 N N . LEU A 1 208 ? 3.947 4.168 -9.418 1.00 98.81 208 LEU A N 1
ATOM 1535 C CA . LEU A 1 208 ? 4.785 5.072 -8.643 1.00 98.81 208 LEU A CA 1
ATOM 1536 C C . LEU A 1 208 ? 4.597 6.540 -9.063 1.00 98.81 208 LEU A C 1
ATOM 1538 O O . LEU A 1 208 ? 4.600 7.424 -8.212 1.00 98.81 208 LEU A O 1
ATOM 1542 N N . ASP A 1 209 ? 4.381 6.817 -10.352 1.00 98.56 209 ASP A N 1
ATOM 1543 C CA . ASP A 1 209 ? 4.052 8.160 -10.847 1.00 98.56 209 ASP A CA 1
ATOM 1544 C C . ASP A 1 209 ? 2.686 8.642 -10.329 1.00 98.56 209 ASP A C 1
ATOM 1546 O O . ASP A 1 209 ? 2.524 9.820 -9.981 1.00 98.56 209 ASP A O 1
ATOM 1550 N N . ARG A 1 210 ? 1.707 7.729 -10.236 1.00 98.38 210 ARG A N 1
ATOM 1551 C CA . ARG A 1 210 ? 0.397 7.991 -9.625 1.00 98.38 210 ARG A CA 1
ATOM 1552 C C . ARG A 1 210 ? 0.543 8.332 -8.139 1.00 98.38 210 ARG A C 1
ATOM 1554 O O . ARG A 1 210 ? 0.000 9.345 -7.702 1.00 98.38 210 ARG A O 1
ATOM 1561 N N . GLU A 1 211 ? 1.307 7.546 -7.383 1.00 98.44 211 GLU A N 1
ATOM 1562 C CA . GLU A 1 211 ? 1.593 7.790 -5.959 1.00 98.44 211 GLU A CA 1
ATOM 1563 C C . GLU A 1 211 ? 2.326 9.121 -5.738 1.00 98.44 211 GLU A C 1
ATOM 1565 O O . GLU A 1 211 ? 1.930 9.918 -4.885 1.00 98.44 211 GLU A O 1
ATOM 1570 N N . ASN A 1 212 ? 3.344 9.408 -6.552 1.00 97.00 212 ASN A N 1
ATOM 1571 C CA . ASN A 1 212 ? 4.126 10.642 -6.492 1.00 97.00 212 ASN A CA 1
ATOM 1572 C C . ASN A 1 212 ? 3.252 11.890 -6.720 1.00 97.00 212 ASN A C 1
ATOM 1574 O O . ASN A 1 212 ? 3.379 12.899 -6.021 1.00 97.00 212 ASN A O 1
ATOM 1578 N N . SER A 1 213 ? 2.306 11.800 -7.659 1.00 96.88 213 SER A N 1
ATOM 1579 C CA . SER A 1 213 ? 1.391 12.895 -8.005 1.00 96.88 213 SER A CA 1
ATOM 1580 C C . SER A 1 213 ? 0.251 13.084 -6.993 1.00 96.88 213 SER A C 1
ATOM 1582 O O . SER A 1 213 ? -0.323 14.174 -6.909 1.00 96.88 213 SER A O 1
ATOM 1584 N N . ALA A 1 214 ? -0.072 12.058 -6.197 1.00 98.38 214 ALA A N 1
ATOM 1585 C CA . ALA A 1 214 ? -1.230 12.061 -5.304 1.00 98.38 214 ALA A CA 1
ATOM 1586 C C . ALA A 1 214 ? -1.189 13.194 -4.266 1.00 98.38 214 ALA A C 1
ATOM 1588 O O . ALA A 1 214 ? -2.217 13.815 -3.990 1.00 98.38 214 ALA A O 1
ATOM 1589 N N . ALA A 1 215 ? -0.009 13.521 -3.728 1.00 97.12 215 ALA A N 1
ATOM 1590 C CA . ALA A 1 215 ? 0.144 14.571 -2.721 1.00 97.12 215 ALA A CA 1
ATOM 1591 C C . ALA A 1 215 ? -0.333 15.947 -3.218 1.00 97.12 215 ALA A C 1
ATOM 1593 O O . ALA A 1 215 ? -1.029 16.665 -2.492 1.00 97.12 215 ALA A O 1
ATOM 1594 N N . ALA A 1 216 ? -0.013 16.309 -4.464 1.00 97.94 216 ALA A N 1
ATOM 1595 C CA . ALA A 1 216 ? -0.426 17.580 -5.057 1.00 97.94 216 ALA A CA 1
ATOM 1596 C C . ALA A 1 216 ? -1.947 17.627 -5.289 1.00 97.94 216 ALA A C 1
ATOM 1598 O O . ALA A 1 216 ? -2.600 18.631 -4.974 1.00 97.94 216 ALA A O 1
ATOM 1599 N N . THR A 1 217 ? -2.522 16.518 -5.767 1.00 98.69 217 THR A N 1
ATOM 1600 C CA . THR A 1 217 ? -3.971 16.378 -5.954 1.00 98.69 217 THR A CA 1
ATOM 1601 C C . THR A 1 217 ? -4.717 16.468 -4.623 1.00 98.69 217 THR A C 1
ATOM 1603 O O . THR A 1 217 ? -5.683 17.223 -4.529 1.00 98.69 217 THR A O 1
ATOM 1606 N N . ILE A 1 218 ? -4.255 15.785 -3.568 1.00 98.75 218 ILE A N 1
ATOM 1607 C CA . ILE A 1 218 ? -4.870 15.842 -2.229 1.00 98.75 218 ILE A CA 1
ATOM 1608 C C . ILE A 1 218 ? -4.756 17.248 -1.634 1.00 98.75 218 ILE A C 1
ATOM 1610 O O . ILE A 1 218 ? -5.738 17.770 -1.112 1.00 98.75 218 ILE A O 1
ATOM 1614 N N . THR A 1 219 ? -3.592 17.892 -1.763 1.00 98.25 219 THR A N 1
ATOM 1615 C CA . THR A 1 219 ? -3.368 19.259 -1.263 1.00 98.25 219 THR A CA 1
ATOM 1616 C C . THR A 1 219 ? -4.358 20.256 -1.858 1.00 98.25 219 THR A C 1
ATOM 1618 O O . THR A 1 219 ? -4.863 21.126 -1.150 1.00 98.25 219 THR A O 1
ATOM 1621 N N . THR A 1 220 ? -4.676 20.107 -3.145 1.00 98.00 220 THR A N 1
ATOM 1622 C CA . THR A 1 220 ? -5.630 20.984 -3.836 1.00 98.00 220 THR A CA 1
ATOM 1623 C C . THR A 1 220 ? -7.082 20.583 -3.574 1.00 98.00 220 THR A C 1
ATOM 1625 O O . THR A 1 220 ? -7.923 21.441 -3.312 1.00 98.00 220 THR A O 1
ATOM 1628 N N . GLY A 1 221 ? -7.389 19.286 -3.653 1.00 98.19 221 GLY A N 1
ATOM 1629 C CA . GLY A 1 221 ? -8.755 18.763 -3.603 1.00 98.19 221 GLY A CA 1
ATOM 1630 C C . GLY A 1 221 ? -9.334 18.639 -2.194 1.00 98.19 221 GLY A C 1
ATOM 1631 O O . GLY A 1 221 ? -10.550 18.713 -2.031 1.00 98.19 221 GLY A O 1
ATOM 1632 N N . TRP A 1 222 ? -8.491 18.493 -1.166 1.00 98.38 222 TRP A N 1
ATOM 1633 C CA . TRP A 1 222 ? -8.919 18.434 0.233 1.00 98.38 222 TRP A CA 1
ATOM 1634 C C . TRP A 1 222 ? -7.898 19.091 1.186 1.00 98.38 222 TRP A C 1
ATOM 1636 O O . TRP A 1 222 ? -7.208 18.405 1.945 1.00 98.38 222 TRP A O 1
ATOM 1646 N N . PRO A 1 223 ? -7.832 20.437 1.214 1.00 98.19 223 PRO A N 1
ATOM 1647 C CA . PRO A 1 223 ? -6.842 21.173 2.007 1.00 98.19 223 PRO A CA 1
ATOM 1648 C C . PRO A 1 223 ? -6.895 20.902 3.519 1.00 98.19 223 PRO A C 1
ATOM 1650 O O . PRO A 1 223 ? -5.864 20.943 4.183 1.00 98.19 223 PRO A O 1
ATOM 1653 N N . GLU A 1 224 ? -8.084 20.617 4.067 1.00 98.12 224 GLU A N 1
ATOM 1654 C CA . GLU A 1 224 ? -8.265 20.229 5.478 1.00 98.12 224 GLU A CA 1
ATOM 1655 C C . GLU A 1 224 ? -7.476 18.953 5.804 1.00 98.12 224 GLU A C 1
ATOM 1657 O O . GLU A 1 224 ? -6.653 18.970 6.715 1.00 98.12 224 GLU A O 1
ATOM 1662 N N . LEU A 1 225 ? -7.665 17.883 5.019 1.00 98.44 225 LEU A N 1
ATOM 1663 C CA . LEU A 1 225 ? -6.906 16.643 5.173 1.00 98.44 225 LEU A CA 1
ATOM 1664 C C . LEU A 1 225 ? -5.412 16.902 4.983 1.00 98.44 225 LEU A C 1
ATOM 1666 O O . LEU A 1 225 ? -4.613 16.523 5.830 1.00 98.44 225 LEU A O 1
ATOM 1670 N N . ALA A 1 226 ? -5.028 17.586 3.904 1.00 98.31 226 ALA A N 1
ATOM 1671 C CA . ALA A 1 226 ? -3.622 17.851 3.615 1.00 98.31 226 ALA A CA 1
ATOM 1672 C C . ALA A 1 226 ? -2.907 18.599 4.754 1.00 98.31 226 ALA A C 1
ATOM 1674 O O . ALA A 1 226 ? -1.748 18.307 5.040 1.00 98.31 226 ALA A O 1
ATOM 1675 N N . GLY A 1 227 ? -3.602 19.517 5.433 1.00 98.19 227 GLY A N 1
ATOM 1676 C CA . GLY A 1 227 ? -3.085 20.206 6.613 1.00 98.19 227 GLY A CA 1
ATOM 1677 C C . GLY A 1 227 ? -2.853 19.287 7.817 1.00 98.19 227 GLY A C 1
ATOM 1678 O O . GLY A 1 227 ? -1.909 19.516 8.568 1.00 98.19 227 GLY A O 1
ATOM 1679 N N . GLU A 1 228 ? -3.674 18.248 7.992 1.00 97.25 228 GLU A N 1
ATOM 1680 C CA . GLU A 1 228 ? -3.514 17.253 9.062 1.00 97.25 228 GLU A CA 1
ATOM 1681 C C . GLU A 1 228 ? -2.365 16.272 8.787 1.00 97.25 228 GLU A C 1
ATOM 1683 O O . GLU A 1 228 ? -1.639 15.910 9.708 1.00 97.25 228 GLU A O 1
ATOM 1688 N N . ILE A 1 229 ? -2.184 15.850 7.529 1.00 97.44 229 ILE A N 1
ATOM 1689 C CA . ILE A 1 229 ? -1.321 14.708 7.177 1.00 97.44 229 ILE A CA 1
ATOM 1690 C C . ILE A 1 229 ? -0.099 15.064 6.318 1.00 97.44 229 ILE A C 1
ATOM 1692 O O . ILE A 1 229 ? 0.479 14.187 5.674 1.00 97.44 229 ILE A O 1
ATOM 1696 N N . GLN A 1 230 ? 0.314 16.335 6.285 1.00 97.44 230 GLN A N 1
ATOM 1697 C CA . GLN A 1 230 ? 1.391 16.808 5.404 1.00 97.44 230 GLN A CA 1
ATOM 1698 C C . GLN A 1 230 ? 2.682 15.959 5.461 1.00 97.44 230 GLN A C 1
ATOM 1700 O O . GLN A 1 230 ? 3.191 15.639 4.383 1.00 97.44 230 GLN A O 1
ATOM 1705 N N . PRO A 1 231 ? 3.197 15.530 6.634 1.00 95.94 231 PRO A N 1
ATOM 1706 C CA . PRO A 1 231 ? 4.406 14.705 6.680 1.00 95.94 231 PRO A CA 1
ATOM 1707 C C . PRO A 1 231 ? 4.242 13.356 5.966 1.00 95.94 231 PRO A C 1
ATOM 1709 O O . PRO A 1 231 ? 5.145 12.901 5.269 1.00 95.94 231 PRO A O 1
ATOM 1712 N N . PHE A 1 232 ? 3.058 12.744 6.055 1.00 97.44 232 PHE A N 1
ATOM 1713 C CA . PHE A 1 232 ? 2.751 11.489 5.367 1.00 97.44 232 PHE A CA 1
ATOM 1714 C C . PHE A 1 232 ? 2.625 11.680 3.853 1.00 97.44 232 PHE A C 1
ATOM 1716 O O . PHE A 1 232 ? 3.079 10.834 3.089 1.00 97.44 232 PHE A O 1
ATOM 1723 N N . LEU A 1 233 ? 2.071 12.810 3.396 1.00 98.25 233 LEU A N 1
ATOM 1724 C CA . LEU A 1 233 ? 2.051 13.148 1.968 1.00 98.25 233 LEU A CA 1
ATOM 1725 C C . LEU A 1 233 ? 3.469 13.354 1.419 1.00 98.25 233 LEU A C 1
ATOM 1727 O O . LEU A 1 233 ? 3.782 12.860 0.339 1.00 98.25 233 LEU A O 1
ATOM 1731 N N . ALA A 1 234 ? 4.338 14.029 2.177 1.00 97.31 234 ALA A N 1
ATOM 1732 C CA . ALA A 1 234 ? 5.742 14.189 1.810 1.00 97.31 234 ALA A CA 1
ATOM 1733 C C . ALA A 1 234 ? 6.459 12.833 1.721 1.00 97.31 234 ALA A C 1
ATOM 1735 O O . ALA A 1 234 ? 7.196 12.600 0.765 1.00 97.31 234 ALA A O 1
ATOM 1736 N N . GLN A 1 235 ? 6.188 11.918 2.656 1.00 96.38 235 GLN A N 1
ATOM 1737 C CA . GLN A 1 235 ? 6.729 10.558 2.629 1.00 96.38 235 GLN A CA 1
ATOM 1738 C C . GLN A 1 235 ? 6.191 9.701 1.479 1.00 96.38 235 GLN A C 1
ATOM 1740 O O . GLN A 1 235 ? 6.942 8.909 0.912 1.00 96.38 235 GLN A O 1
ATOM 1745 N N . LEU A 1 236 ? 4.927 9.868 1.078 1.00 98.00 236 LEU A N 1
ATOM 1746 C CA . LEU A 1 236 ? 4.382 9.198 -0.106 1.00 98.00 236 LEU A CA 1
ATOM 1747 C C . LEU A 1 236 ? 5.139 9.624 -1.379 1.00 98.00 236 LEU A C 1
ATOM 1749 O O . LEU A 1 236 ? 5.564 8.766 -2.159 1.00 98.00 236 LEU A O 1
ATOM 1753 N N . THR A 1 237 ? 5.352 10.933 -1.553 1.00 97.75 237 THR A N 1
ATOM 1754 C CA . THR A 1 237 ? 6.120 11.529 -2.662 1.00 97.75 237 THR A CA 1
ATOM 1755 C C . THR A 1 237 ? 7.590 11.103 -2.637 1.00 97.75 237 THR A C 1
ATOM 1757 O O . THR A 1 237 ? 8.119 10.658 -3.652 1.00 97.75 237 THR A O 1
ATOM 1760 N N . ALA A 1 238 ? 8.260 11.208 -1.487 1.00 96.81 238 ALA A N 1
ATOM 1761 C CA . ALA A 1 238 ? 9.676 10.866 -1.364 1.00 96.81 238 ALA A CA 1
ATOM 1762 C C . ALA A 1 238 ? 9.913 9.366 -1.597 1.00 96.81 238 ALA A C 1
ATOM 1764 O O . ALA A 1 238 ? 10.711 8.992 -2.459 1.00 96.81 238 ALA A O 1
ATOM 1765 N N . GLY A 1 239 ? 9.122 8.513 -0.939 1.00 96.81 239 GLY A N 1
ATOM 1766 C CA . GLY A 1 239 ? 9.203 7.068 -1.101 1.00 96.81 239 GLY A CA 1
ATOM 1767 C C . GLY A 1 239 ? 8.981 6.633 -2.551 1.00 96.81 239 GLY A C 1
ATOM 1768 O O . GLY A 1 239 ? 9.806 5.904 -3.106 1.00 96.81 239 GLY A O 1
ATOM 1769 N N . SER A 1 240 ? 7.915 7.110 -3.204 1.00 98.00 240 SER A N 1
ATOM 1770 C CA . SER A 1 240 ? 7.641 6.756 -4.608 1.00 98.00 240 SER A CA 1
ATOM 1771 C C . SER A 1 240 ? 8.769 7.202 -5.552 1.00 98.00 240 SER A C 1
ATOM 1773 O O . SER A 1 240 ? 9.163 6.435 -6.433 1.00 98.00 240 SER A O 1
ATOM 1775 N N . ALA A 1 241 ? 9.383 8.370 -5.327 1.00 97.25 241 ALA A N 1
ATOM 1776 C CA . ALA A 1 241 ? 10.558 8.822 -6.079 1.00 97.25 241 ALA A CA 1
ATOM 1777 C C . ALA A 1 241 ? 11.803 7.936 -5.851 1.00 97.25 241 ALA A C 1
ATOM 1779 O O . ALA A 1 241 ? 12.529 7.607 -6.801 1.00 97.25 241 ALA A O 1
ATOM 1780 N N . THR A 1 242 ? 12.039 7.493 -4.614 1.00 97.94 242 THR A N 1
ATOM 1781 C CA . THR A 1 242 ? 13.098 6.528 -4.281 1.00 97.94 242 THR A CA 1
ATOM 1782 C C . THR A 1 242 ? 12.861 5.189 -4.989 1.00 97.94 242 THR A C 1
ATOM 1784 O O . THR A 1 242 ? 13.773 4.641 -5.618 1.00 97.94 242 THR A O 1
ATOM 1787 N N . ALA A 1 243 ? 11.628 4.678 -4.969 1.00 98.44 243 ALA A N 1
ATOM 1788 C CA . ALA A 1 243 ? 11.257 3.447 -5.659 1.00 98.44 243 ALA A CA 1
ATOM 1789 C C . ALA A 1 243 ? 11.352 3.573 -7.193 1.00 98.44 243 ALA A C 1
ATOM 1791 O O . ALA A 1 243 ? 11.818 2.635 -7.843 1.00 98.44 243 ALA A O 1
ATOM 1792 N N . LEU A 1 244 ? 11.006 4.726 -7.782 1.00 98.62 244 LEU A N 1
ATOM 1793 C CA . LEU A 1 244 ? 11.216 4.997 -9.213 1.00 98.62 244 LEU A CA 1
ATOM 1794 C C . LEU A 1 244 ? 12.696 4.918 -9.575 1.00 98.62 244 LEU A C 1
ATOM 1796 O O . LEU A 1 244 ? 13.066 4.259 -10.545 1.00 98.62 244 LEU A O 1
ATOM 1800 N N . THR A 1 245 ? 13.557 5.526 -8.758 1.00 98.69 245 THR A N 1
ATOM 1801 C CA . THR A 1 245 ? 15.013 5.476 -8.949 1.00 98.69 245 THR A CA 1
ATOM 1802 C C . THR A 1 245 ? 15.527 4.035 -8.911 1.00 98.69 245 THR A C 1
ATOM 1804 O O . THR A 1 245 ? 16.315 3.639 -9.773 1.00 98.69 245 THR A O 1
ATOM 1807 N N . ALA A 1 246 ? 15.040 3.215 -7.973 1.00 98.69 246 ALA A N 1
ATOM 1808 C CA . ALA A 1 246 ? 15.364 1.790 -7.909 1.00 98.69 246 ALA A CA 1
ATOM 1809 C C . ALA A 1 246 ? 14.859 1.009 -9.140 1.00 98.69 246 ALA A C 1
ATOM 1811 O O . ALA A 1 246 ? 15.599 0.196 -9.698 1.00 98.69 246 ALA A O 1
ATOM 1812 N N . ALA A 1 247 ? 13.638 1.274 -9.616 1.00 98.81 247 ALA A N 1
ATOM 1813 C CA . ALA A 1 247 ? 13.099 0.637 -10.817 1.00 98.81 247 ALA A CA 1
ATOM 1814 C C . ALA A 1 247 ? 13.905 1.007 -12.075 1.00 98.81 247 ALA A C 1
ATOM 1816 O O . ALA A 1 247 ? 14.280 0.125 -12.852 1.00 98.81 247 ALA A O 1
ATOM 1817 N N . HIS A 1 248 ? 14.240 2.290 -12.241 1.00 98.75 248 HIS A N 1
ATOM 1818 C CA . HIS A 1 248 ? 15.096 2.785 -13.321 1.00 98.75 248 HIS A CA 1
ATOM 1819 C C . HIS A 1 248 ? 16.493 2.158 -13.272 1.00 98.75 248 HIS A C 1
ATOM 1821 O O . HIS A 1 248 ? 17.026 1.766 -14.311 1.00 98.75 248 HIS A O 1
ATOM 1827 N N . LEU A 1 249 ? 17.073 2.012 -12.075 1.00 98.75 249 LEU A N 1
ATOM 1828 C CA . LEU A 1 249 ? 18.380 1.384 -11.884 1.00 98.75 249 LEU A CA 1
ATOM 1829 C C . LEU A 1 249 ? 18.384 -0.066 -12.382 1.00 98.75 249 LEU A C 1
ATOM 1831 O O . LEU A 1 249 ? 19.325 -0.477 -13.061 1.00 98.75 249 LEU A O 1
ATOM 1835 N N . LEU A 1 250 ? 17.339 -0.835 -12.070 1.00 98.62 250 LEU A N 1
ATOM 1836 C CA . LEU A 1 250 ? 17.206 -2.222 -12.521 1.00 98.62 250 LEU A CA 1
ATOM 1837 C C . LEU A 1 250 ? 16.923 -2.320 -14.024 1.00 98.62 250 LEU A C 1
ATOM 1839 O O . LEU A 1 250 ? 17.499 -3.168 -14.704 1.00 98.62 250 LEU A O 1
ATOM 1843 N N . ALA A 1 251 ? 16.090 -1.433 -14.568 1.00 98.38 251 ALA A N 1
ATOM 1844 C CA . ALA A 1 251 ? 15.819 -1.380 -16.003 1.00 98.38 251 ALA A CA 1
ATOM 1845 C C . ALA A 1 251 ? 17.076 -1.026 -16.820 1.00 98.38 251 ALA A C 1
ATOM 1847 O O . ALA A 1 251 ? 17.322 -1.628 -17.863 1.00 98.38 251 ALA A O 1
ATOM 1848 N N . ALA A 1 252 ? 17.925 -0.119 -16.323 1.00 98.00 252 ALA A N 1
ATOM 1849 C CA . ALA A 1 252 ? 19.166 0.291 -16.987 1.00 98.00 252 ALA A CA 1
ATOM 1850 C C . ALA A 1 252 ? 20.207 -0.839 -17.128 1.00 98.00 252 ALA A C 1
ATOM 1852 O O . ALA A 1 252 ? 21.135 -0.723 -17.932 1.00 98.00 252 ALA A O 1
ATOM 1853 N N . GLN A 1 253 ? 20.046 -1.936 -16.379 1.00 97.50 253 GLN A N 1
ATOM 1854 C CA . GLN A 1 253 ? 20.887 -3.140 -16.438 1.00 97.50 253 GLN A CA 1
ATOM 1855 C C . GLN A 1 253 ? 20.487 -4.104 -17.569 1.00 97.50 253 GLN A C 1
ATOM 1857 O O . GLN A 1 253 ? 21.139 -5.136 -17.760 1.00 97.50 253 GLN A O 1
ATOM 1862 N N . ARG A 1 254 ? 19.410 -3.794 -18.302 1.00 97.62 254 ARG A N 1
ATOM 1863 C CA . ARG A 1 254 ? 18.875 -4.572 -19.428 1.00 97.62 254 ARG A CA 1
ATOM 1864 C C . ARG A 1 254 ? 19.207 -3.902 -20.761 1.00 97.62 254 ARG A C 1
ATOM 1866 O O . ARG A 1 254 ? 19.324 -2.677 -20.795 1.00 97.62 254 ARG A O 1
ATOM 1873 N N . PRO A 1 255 ? 19.334 -4.661 -21.868 1.00 97.81 255 PRO A N 1
ATOM 1874 C CA . PRO A 1 255 ? 19.387 -4.037 -23.184 1.00 97.81 255 PRO A CA 1
ATOM 1875 C C . PRO A 1 255 ? 18.080 -3.281 -23.434 1.00 97.81 255 PRO A C 1
ATOM 1877 O O . PRO A 1 255 ? 16.996 -3.806 -23.167 1.00 97.81 255 PRO A O 1
ATOM 1880 N N . SER A 1 256 ? 18.159 -2.054 -23.935 1.00 96.88 256 SER A N 1
ATOM 1881 C CA . SER A 1 256 ? 16.961 -1.320 -24.330 1.00 96.88 256 SER A CA 1
ATOM 1882 C C . SER A 1 256 ? 16.470 -1.824 -25.685 1.00 96.88 256 SER A C 1
ATOM 1884 O O . SER A 1 256 ? 17.263 -2.213 -26.545 1.00 96.88 256 SER A O 1
ATOM 1886 N N . LEU A 1 257 ? 15.151 -1.833 -25.867 1.00 97.88 257 LEU A N 1
ATOM 1887 C CA . LEU A 1 257 ? 14.515 -2.184 -27.129 1.00 97.88 257 LEU A CA 1
ATOM 1888 C C . LEU A 1 257 ? 13.238 -1.366 -27.295 1.00 97.88 257 LEU A C 1
ATOM 1890 O O . LEU A 1 257 ? 12.353 -1.405 -26.443 1.00 97.88 257 LEU A O 1
ATOM 1894 N N . SER A 1 258 ? 13.142 -0.666 -28.417 1.00 96.81 258 SER A N 1
ATOM 1895 C CA . SER A 1 258 ? 11.908 -0.078 -28.923 1.00 96.81 258 SER A CA 1
ATOM 1896 C C . SER A 1 258 ? 11.729 -0.547 -30.356 1.00 96.81 258 SER A C 1
ATOM 1898 O O . SER A 1 258 ? 12.670 -0.487 -31.144 1.00 96.81 258 SER A O 1
ATOM 1900 N N . ALA A 1 259 ? 10.543 -1.034 -30.697 1.00 96.44 259 ALA A N 1
ATOM 1901 C CA . ALA A 1 259 ? 10.235 -1.489 -32.041 1.00 96.44 259 ALA A CA 1
ATOM 1902 C C . ALA A 1 259 ? 8.798 -1.117 -32.402 1.00 96.44 259 ALA A C 1
ATOM 1904 O O . ALA A 1 259 ? 7.929 -1.025 -31.535 1.00 96.44 259 ALA A O 1
ATOM 1905 N N . ALA A 1 260 ? 8.551 -0.932 -33.691 1.00 95.44 260 ALA A N 1
ATOM 1906 C CA . ALA A 1 260 ? 7.229 -0.737 -34.256 1.00 95.44 260 ALA A CA 1
ATOM 1907 C C . ALA A 1 260 ? 7.143 -1.427 -35.619 1.00 95.44 260 ALA A C 1
ATOM 1909 O O . ALA A 1 260 ? 8.137 -1.518 -36.340 1.00 95.44 260 ALA A O 1
ATOM 1910 N N . ASP A 1 261 ? 5.943 -1.866 -35.983 1.00 93.56 261 ASP A N 1
ATOM 1911 C CA . ASP A 1 261 ? 5.632 -2.272 -37.351 1.00 93.56 261 ASP A CA 1
ATOM 1912 C C . ASP A 1 261 ? 5.198 -1.040 -38.159 1.00 93.56 261 ASP A C 1
ATOM 1914 O O . ASP A 1 261 ? 4.356 -0.249 -37.721 1.00 93.56 261 ASP A O 1
ATOM 1918 N N . ARG A 1 262 ? 5.798 -0.859 -39.335 1.00 93.06 262 ARG A N 1
ATOM 1919 C CA . ARG A 1 262 ? 5.449 0.168 -40.315 1.00 93.06 262 ARG A CA 1
ATOM 1920 C C . ARG A 1 262 ? 5.095 -0.487 -41.644 1.00 93.06 262 ARG A C 1
ATOM 1922 O O . ARG A 1 262 ? 5.867 -0.428 -42.596 1.00 93.06 262 ARG A O 1
ATOM 1929 N N . GLY A 1 263 ? 3.907 -1.084 -41.702 1.00 88.25 263 GLY A N 1
ATOM 1930 C CA . GLY A 1 263 ? 3.360 -1.650 -42.937 1.00 88.25 263 GLY A CA 1
ATOM 1931 C C . GLY A 1 263 ? 4.066 -2.929 -43.385 1.00 88.25 263 GLY A C 1
ATOM 1932 O O . GLY A 1 263 ? 4.298 -3.103 -44.576 1.00 88.25 263 GLY A O 1
ATOM 1933 N N . GLY A 1 264 ? 4.426 -3.795 -42.437 1.00 89.44 264 GLY A N 1
ATOM 1934 C CA . GLY A 1 264 ? 5.146 -5.049 -42.653 1.00 89.44 264 GLY A CA 1
ATOM 1935 C C . GLY A 1 264 ? 6.666 -4.936 -42.511 1.00 89.44 264 GLY A C 1
ATOM 1936 O O . GLY A 1 264 ? 7.384 -5.930 -42.575 1.00 89.44 264 GLY A O 1
ATOM 1937 N N . THR A 1 265 ? 7.180 -3.725 -42.288 1.00 95.44 265 THR A N 1
ATOM 1938 C CA . THR A 1 265 ? 8.582 -3.503 -41.931 1.00 95.44 265 THR A CA 1
ATOM 1939 C C . THR A 1 265 ? 8.700 -3.231 -40.438 1.00 95.44 265 THR A C 1
ATOM 1941 O O . THR A 1 265 ? 8.237 -2.202 -39.941 1.00 95.44 265 THR A O 1
ATOM 1944 N N . VAL A 1 266 ? 9.385 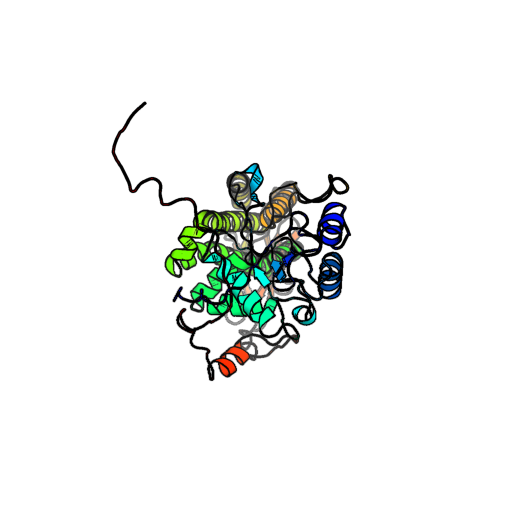-4.122 -39.726 1.00 96.81 266 VAL A N 1
ATOM 1945 C CA . VAL A 1 266 ? 9.753 -3.929 -38.325 1.00 96.81 266 VAL A CA 1
ATOM 1946 C C . VAL A 1 266 ? 10.933 -2.967 -38.261 1.00 96.81 266 VAL A C 1
ATOM 1948 O O . VAL A 1 266 ? 12.012 -3.265 -38.769 1.00 96.81 266 VAL A O 1
ATOM 1951 N N . VAL A 1 267 ? 10.744 -1.821 -37.611 1.00 97.19 267 VAL A N 1
ATOM 1952 C CA . VAL A 1 267 ? 11.788 -0.813 -37.382 1.00 97.19 267 VAL A CA 1
ATOM 1953 C C . VAL A 1 267 ? 11.939 -0.537 -35.897 1.00 97.19 267 VAL A C 1
ATOM 1955 O O . VAL A 1 267 ? 10.959 -0.569 -35.153 1.00 97.19 267 VAL A O 1
ATOM 1958 N N . GLY A 1 268 ? 13.147 -0.215 -35.450 1.00 97.38 268 GLY A N 1
ATOM 1959 C CA . GLY A 1 268 ? 13.356 0.054 -34.037 1.00 97.38 268 GLY A CA 1
ATOM 1960 C C . GLY A 1 268 ? 14.741 0.550 -33.673 1.00 97.38 268 GLY A C 1
ATOM 1961 O O . GLY A 1 268 ? 15.596 0.782 -34.530 1.00 97.38 268 GLY A O 1
ATOM 1962 N N . THR A 1 269 ? 14.938 0.705 -32.370 1.00 98.19 269 THR A N 1
ATOM 1963 C CA . THR A 1 269 ? 16.223 0.994 -31.744 1.00 98.19 269 THR A CA 1
ATOM 1964 C C . THR A 1 269 ? 16.515 -0.028 -30.657 1.00 98.19 269 THR A C 1
ATOM 1966 O O . THR A 1 269 ? 15.628 -0.431 -29.902 1.00 98.19 269 THR A O 1
ATOM 1969 N N . ALA A 1 270 ? 17.771 -0.446 -30.574 1.00 98.06 270 ALA A N 1
ATOM 1970 C CA . ALA A 1 270 ? 18.274 -1.268 -29.490 1.00 98.06 270 ALA A CA 1
ATOM 1971 C C . ALA A 1 270 ? 19.635 -0.744 -29.038 1.00 98.06 270 ALA A C 1
ATOM 1973 O O . ALA A 1 270 ? 20.462 -0.346 -29.859 1.00 98.06 270 ALA A O 1
ATOM 1974 N N . ALA A 1 271 ? 19.876 -0.762 -27.732 1.00 97.75 271 ALA A N 1
ATOM 1975 C CA . ALA A 1 271 ? 21.175 -0.433 -27.163 1.00 97.75 271 ALA A CA 1
ATOM 1976 C C . ALA A 1 271 ? 21.540 -1.447 -26.071 1.00 97.75 271 ALA A C 1
ATOM 1978 O O . ALA A 1 271 ? 20.648 -2.000 -25.419 1.00 97.75 271 ALA A O 1
ATOM 1979 N N . PRO A 1 272 ? 22.839 -1.709 -25.847 1.00 97.56 272 PRO A N 1
ATOM 1980 C CA . PRO A 1 272 ? 23.256 -2.470 -24.678 1.00 97.56 272 PRO A CA 1
ATOM 1981 C C . PRO A 1 272 ? 22.880 -1.722 -23.379 1.00 97.56 272 PRO A C 1
ATOM 1983 O O . PRO A 1 272 ? 22.562 -0.529 -23.427 1.00 97.56 272 PRO A O 1
ATOM 1986 N N . PRO A 1 273 ? 22.927 -2.388 -22.210 1.00 97.06 273 PRO A N 1
ATOM 1987 C CA . PRO A 1 273 ? 22.722 -1.738 -20.917 1.00 97.06 273 PRO A CA 1
ATOM 1988 C C . PRO A 1 273 ? 23.559 -0.462 -20.751 1.00 97.06 273 PRO A C 1
ATOM 1990 O O . PRO A 1 273 ? 24.734 -0.414 -21.126 1.00 97.06 273 PRO A O 1
ATOM 1993 N N . SER A 1 274 ? 22.965 0.574 -20.156 1.00 94.25 274 SER A N 1
ATOM 1994 C CA . SER A 1 274 ? 23.617 1.878 -20.002 1.00 94.25 274 SER A CA 1
ATOM 1995 C C . SER A 1 274 ? 24.430 1.933 -18.711 1.00 94.25 274 SER A C 1
ATOM 1997 O O . SER A 1 274 ? 23.912 2.271 -17.646 1.00 94.25 274 SER A O 1
ATOM 1999 N N . SER A 1 275 ? 25.735 1.659 -18.801 1.00 89.88 275 SER A N 1
ATOM 2000 C CA . SER A 1 275 ? 26.652 1.761 -17.652 1.00 89.88 275 SER A CA 1
ATOM 2001 C C . SER A 1 275 ? 26.666 3.158 -17.022 1.00 89.88 275 SER A C 1
ATOM 2003 O O . SER A 1 275 ? 26.842 3.281 -15.810 1.00 89.88 275 SER A O 1
ATOM 2005 N N . VAL A 1 276 ? 26.449 4.210 -17.823 1.00 92.62 276 VAL A N 1
ATOM 2006 C CA . VAL A 1 276 ? 26.331 5.592 -17.330 1.00 92.62 276 VAL A CA 1
ATOM 2007 C C . VAL A 1 276 ? 25.083 5.739 -16.466 1.00 92.62 276 VAL A C 1
ATOM 2009 O O . VAL A 1 276 ? 25.196 6.173 -15.325 1.00 92.62 276 VAL A O 1
ATOM 2012 N N . ALA A 1 277 ? 23.915 5.313 -16.964 1.00 96.06 277 ALA A N 1
ATOM 2013 C CA . ALA A 1 277 ? 22.671 5.395 -16.201 1.00 96.06 277 ALA A CA 1
ATOM 2014 C C . ALA A 1 277 ? 22.743 4.568 -14.911 1.00 96.06 277 ALA A C 1
ATOM 2016 O O . ALA A 1 277 ? 22.372 5.069 -13.853 1.00 96.06 277 ALA A O 1
ATOM 2017 N N . VAL A 1 278 ? 23.288 3.345 -14.973 1.00 96.88 278 VAL A N 1
ATOM 2018 C CA . VAL A 1 278 ? 23.488 2.510 -13.778 1.00 96.88 278 VAL A CA 1
ATOM 2019 C C . VAL A 1 278 ? 24.386 3.215 -12.763 1.00 96.88 278 VAL A C 1
ATOM 2021 O O . VAL A 1 278 ? 24.028 3.282 -11.593 1.00 96.88 278 VAL A O 1
ATOM 2024 N N . THR A 1 279 ? 25.513 3.788 -13.195 1.00 95.00 279 THR A N 1
ATOM 2025 C CA . THR A 1 279 ? 26.438 4.500 -12.296 1.00 95.00 279 THR A CA 1
ATOM 2026 C C . THR A 1 279 ? 25.766 5.710 -11.646 1.00 95.00 279 THR A C 1
ATOM 2028 O O . THR A 1 279 ? 25.862 5.886 -10.433 1.00 95.00 279 THR A O 1
ATOM 2031 N N . THR A 1 280 ? 25.059 6.530 -12.428 1.00 97.25 280 THR A N 1
ATOM 2032 C CA . THR A 1 280 ? 24.361 7.718 -11.922 1.00 97.25 280 THR A CA 1
ATOM 2033 C C . THR A 1 280 ? 23.274 7.345 -10.916 1.00 97.25 280 THR A C 1
ATOM 2035 O O . THR A 1 280 ? 23.253 7.891 -9.816 1.00 97.25 280 THR A O 1
ATOM 2038 N N . LEU A 1 281 ? 22.403 6.394 -11.257 1.00 98.12 281 LEU A N 1
ATOM 2039 C CA . LEU A 1 281 ? 21.284 5.995 -10.401 1.00 98.12 281 LEU A CA 1
ATOM 2040 C C . LEU A 1 281 ? 21.770 5.279 -9.133 1.00 98.12 281 LEU A C 1
ATOM 2042 O O . LEU A 1 281 ? 21.274 5.560 -8.044 1.00 98.12 281 LEU A O 1
ATOM 2046 N N . ALA A 1 282 ? 22.786 4.415 -9.242 1.00 96.00 282 ALA A N 1
ATOM 2047 C CA . ALA A 1 282 ? 23.382 3.737 -8.090 1.00 96.00 282 ALA A CA 1
ATOM 2048 C C . ALA A 1 282 ? 24.078 4.712 -7.124 1.00 96.00 282 ALA A C 1
ATOM 2050 O O . ALA A 1 282 ? 24.102 4.459 -5.923 1.00 96.00 282 ALA A O 1
ATOM 2051 N N . ALA A 1 283 ? 24.616 5.830 -7.623 1.00 95.88 283 ALA A N 1
ATOM 2052 C CA . ALA A 1 283 ? 25.184 6.882 -6.781 1.00 95.88 283 ALA A CA 1
ATOM 2053 C C . ALA A 1 283 ? 24.109 7.745 -6.092 1.00 95.88 283 ALA A C 1
ATOM 2055 O O . ALA A 1 283 ? 24.340 8.246 -4.994 1.00 95.88 283 ALA A O 1
ATOM 2056 N N . GLN A 1 284 ? 22.941 7.923 -6.718 1.00 96.75 284 GLN A N 1
ATOM 2057 C CA . GLN A 1 284 ? 21.834 8.721 -6.178 1.00 96.75 284 GLN A CA 1
ATOM 2058 C C . GLN A 1 284 ? 21.023 7.975 -5.110 1.00 96.75 284 GLN A C 1
ATOM 2060 O O . GLN A 1 284 ? 20.680 8.553 -4.078 1.00 96.75 284 GLN A O 1
ATOM 2065 N N . LEU A 1 285 ? 20.727 6.694 -5.350 1.00 95.50 285 LEU A N 1
ATOM 2066 C CA . LEU A 1 285 ? 19.779 5.908 -4.556 1.00 95.50 285 LEU A CA 1
ATOM 2067 C C . LEU A 1 285 ? 20.079 5.876 -3.040 1.00 95.50 285 LEU A C 1
ATOM 2069 O O . LEU A 1 285 ? 19.137 6.067 -2.270 1.00 95.50 285 LEU A O 1
ATOM 2073 N N . PRO A 1 286 ? 21.337 5.726 -2.569 1.00 93.25 286 PRO A N 1
ATOM 2074 C CA . PRO A 1 286 ? 21.630 5.726 -1.134 1.00 93.25 286 PRO A CA 1
ATOM 2075 C C . PRO A 1 286 ? 21.288 7.046 -0.435 1.00 93.25 286 PRO A C 1
ATOM 2077 O O . PRO A 1 286 ? 20.877 7.033 0.720 1.00 93.25 286 PRO A O 1
ATOM 2080 N N . GLY A 1 287 ? 21.445 8.184 -1.121 1.00 94.50 287 GLY A N 1
ATOM 2081 C CA . GLY A 1 287 ? 21.120 9.499 -0.562 1.00 94.50 287 GLY A CA 1
ATOM 2082 C C . GLY A 1 287 ? 19.616 9.697 -0.388 1.00 94.50 287 GLY A C 1
ATOM 2083 O O . GLY A 1 287 ? 19.182 10.181 0.654 1.00 94.50 287 GLY A O 1
ATOM 2084 N N . LEU A 1 288 ? 18.829 9.263 -1.378 1.00 94.25 288 LEU A N 1
ATOM 2085 C CA . LEU A 1 288 ? 17.365 9.265 -1.301 1.00 94.25 288 LEU A CA 1
ATOM 2086 C C . LEU A 1 288 ? 16.876 8.346 -0.176 1.00 94.25 288 LEU A C 1
ATOM 2088 O O . LEU A 1 288 ? 16.131 8.778 0.697 1.00 94.25 288 LEU A O 1
ATOM 2092 N N . GLN A 1 289 ? 17.394 7.115 -0.125 1.00 89.50 289 GLN A N 1
ATOM 2093 C CA . GLN A 1 289 ? 17.047 6.164 0.927 1.00 89.50 289 GLN A CA 1
ATOM 2094 C C . GLN A 1 289 ? 17.425 6.682 2.323 1.00 89.50 289 GLN A C 1
ATOM 2096 O O . GLN A 1 289 ? 16.664 6.510 3.269 1.00 89.50 289 GLN A O 1
ATOM 2101 N N . ALA A 1 290 ? 18.585 7.325 2.476 1.00 88.56 290 ALA A N 1
ATOM 2102 C CA . ALA A 1 290 ? 18.993 7.899 3.755 1.00 88.56 290 ALA A CA 1
ATOM 2103 C C . ALA A 1 290 ? 18.063 9.036 4.209 1.00 88.56 290 ALA A C 1
ATOM 2105 O O . ALA A 1 290 ? 17.795 9.147 5.404 1.00 88.56 290 ALA A O 1
ATOM 2106 N N . ALA A 1 291 ? 17.564 9.858 3.280 1.00 89.75 291 ALA A N 1
ATOM 2107 C CA . ALA A 1 291 ? 16.582 10.895 3.586 1.00 89.75 291 ALA A CA 1
ATOM 2108 C C . ALA A 1 291 ? 15.238 10.288 4.023 1.00 89.75 291 ALA A C 1
ATOM 2110 O O . ALA A 1 291 ? 14.694 10.707 5.043 1.00 89.75 291 ALA A O 1
ATOM 2111 N N . ASP A 1 292 ? 14.758 9.259 3.317 1.00 87.12 292 ASP A N 1
ATOM 2112 C CA . ASP A 1 292 ? 13.524 8.542 3.669 1.00 87.12 292 ASP A CA 1
ATOM 2113 C C . ASP A 1 292 ? 13.620 7.875 5.050 1.00 87.12 292 ASP A C 1
ATOM 2115 O O . ASP A 1 292 ? 12.679 7.933 5.837 1.00 87.12 292 ASP A O 1
ATOM 2119 N N . LEU A 1 293 ? 14.767 7.267 5.371 1.00 84.31 293 LEU A N 1
ATOM 2120 C CA . LEU A 1 293 ? 15.012 6.610 6.661 1.00 84.31 293 LEU A CA 1
ATOM 2121 C C . LEU A 1 293 ? 15.199 7.592 7.827 1.00 84.31 293 LEU A C 1
ATOM 2123 O O . LEU A 1 293 ? 15.062 7.194 8.983 1.00 84.31 293 LEU A O 1
ATOM 2127 N N . ALA A 1 294 ? 15.558 8.847 7.547 1.00 86.19 294 ALA A N 1
ATOM 2128 C CA . ALA A 1 294 ? 15.720 9.877 8.569 1.00 86.19 294 ALA A CA 1
ATOM 2129 C C . ALA A 1 294 ? 14.381 10.486 9.013 1.00 86.19 294 ALA A C 1
ATOM 2131 O O . ALA A 1 294 ? 14.309 11.080 10.092 1.00 86.19 294 ALA A O 1
ATOM 2132 N N . ASP A 1 295 ? 13.331 10.352 8.201 1.00 87.31 295 ASP A N 1
ATOM 2133 C CA . ASP A 1 295 ? 11.992 10.797 8.558 1.00 87.31 295 ASP A CA 1
ATOM 2134 C C . ASP A 1 295 ? 11.311 9.750 9.452 1.00 87.31 295 ASP A C 1
ATOM 2136 O O . ASP A 1 295 ? 11.229 8.573 9.088 1.00 87.31 295 ASP A O 1
ATOM 2140 N N . PRO A 1 296 ? 10.816 10.141 10.637 1.00 85.62 296 PRO A N 1
ATOM 2141 C CA . PRO A 1 296 ? 10.141 9.203 11.516 1.00 85.62 296 PRO A CA 1
ATOM 2142 C C . PRO A 1 296 ? 8.796 8.731 10.954 1.00 85.62 296 PRO A C 1
ATOM 2144 O O . PRO A 1 296 ? 8.357 7.654 11.344 1.00 85.62 296 PRO A O 1
ATOM 2147 N N . HIS A 1 297 ? 8.136 9.495 10.077 1.00 90.88 297 HIS A N 1
ATOM 2148 C CA . HIS A 1 297 ? 6.830 9.132 9.534 1.00 90.88 297 HIS A CA 1
ATOM 2149 C C . HIS A 1 297 ? 6.968 8.013 8.501 1.00 90.88 297 HIS A C 1
ATOM 2151 O O . HIS A 1 297 ? 7.834 8.025 7.627 1.00 90.88 297 HIS A O 1
ATOM 2157 N N . ALA A 1 298 ? 6.074 7.037 8.583 1.00 88.94 298 ALA A N 1
ATOM 2158 C CA . ALA A 1 298 ? 6.094 5.861 7.739 1.00 88.94 298 ALA A CA 1
ATOM 2159 C C . ALA A 1 298 ? 4.819 5.760 6.894 1.00 88.94 298 ALA A C 1
ATOM 2161 O O . ALA A 1 298 ? 3.691 5.764 7.393 1.00 88.94 298 ALA A O 1
ATOM 2162 N N . VAL A 1 299 ? 5.051 5.617 5.594 1.00 93.88 299 VAL A N 1
ATOM 2163 C CA . VAL A 1 299 ? 4.114 5.181 4.554 1.00 93.88 299 VAL A CA 1
ATOM 2164 C C . VAL A 1 299 ? 4.742 3.930 3.930 1.00 93.88 299 VAL A C 1
ATOM 2166 O O . VAL A 1 299 ? 5.949 3.732 4.051 1.00 93.88 299 VAL A O 1
ATOM 2169 N N . TYR A 1 300 ? 3.964 3.077 3.272 1.00 95.00 300 TYR A N 1
ATOM 2170 C CA . TYR A 1 300 ? 4.370 1.769 2.742 1.00 95.00 300 TYR A CA 1
ATOM 2171 C C . TYR A 1 300 ? 4.676 0.727 3.828 1.00 95.00 300 TYR A C 1
ATOM 2173 O O . TYR A 1 300 ? 5.451 -0.206 3.608 1.00 95.00 300 TYR A O 1
ATOM 2181 N N . GLY A 1 301 ? 4.058 0.859 5.003 1.00 89.50 301 GLY A N 1
ATOM 2182 C CA . GLY A 1 301 ? 4.215 -0.073 6.119 1.00 89.50 301 GLY A CA 1
ATOM 2183 C C . GLY A 1 301 ? 5.261 0.349 7.152 1.00 89.50 301 GLY A C 1
ATOM 2184 O O . GLY A 1 301 ? 5.833 1.435 7.095 1.00 89.50 301 GLY A O 1
ATOM 2185 N N . ASP A 1 302 ? 5.497 -0.522 8.134 1.00 83.56 302 ASP A N 1
ATOM 2186 C CA . ASP A 1 302 ? 6.265 -0.177 9.334 1.00 83.56 302 ASP A CA 1
ATOM 2187 C C . ASP A 1 302 ? 7.785 -0.161 9.106 1.00 83.56 302 ASP A C 1
ATOM 2189 O O . ASP A 1 302 ? 8.359 -1.094 8.532 1.00 83.56 302 ASP A O 1
ATOM 2193 N N . ARG A 1 303 ? 8.432 0.892 9.630 1.00 76.62 303 ARG A N 1
ATOM 2194 C CA . ARG A 1 303 ? 9.898 1.043 9.757 1.00 76.62 303 ARG A CA 1
ATOM 2195 C C . ARG A 1 303 ? 10.411 0.844 11.197 1.00 76.62 303 ARG A C 1
ATOM 2197 O O . ARG A 1 303 ? 11.597 0.621 11.405 1.00 76.62 303 ARG A O 1
ATOM 2204 N N . LEU A 1 304 ? 9.514 0.888 12.181 1.00 58.84 304 LEU A N 1
ATOM 2205 C CA . LEU A 1 304 ? 9.729 0.782 13.637 1.00 58.84 304 LEU A CA 1
ATOM 2206 C C . LEU A 1 304 ? 8.723 -0.267 14.198 1.00 58.84 304 LEU A C 1
ATOM 2208 O O . LEU A 1 304 ? 7.779 -0.586 13.480 1.00 58.84 304 LEU A O 1
ATOM 2212 N N . THR A 1 305 ? 8.783 -0.898 15.388 1.00 51.06 305 THR A N 1
ATOM 2213 C CA . THR A 1 305 ? 9.348 -0.626 16.743 1.00 51.06 305 THR A CA 1
ATOM 2214 C C . THR A 1 305 ? 9.050 -1.853 17.654 1.00 51.06 305 THR A C 1
ATOM 2216 O O . THR A 1 305 ? 8.236 -2.692 17.269 1.00 51.06 305 THR A O 1
ATOM 2219 N N . PRO A 1 306 ? 9.514 -1.922 18.926 1.00 41.38 306 PRO A N 1
ATOM 2220 C CA . PRO A 1 306 ? 8.713 -2.568 19.973 1.00 41.38 306 PRO A CA 1
ATOM 2221 C C . PRO A 1 306 ? 8.185 -1.564 21.017 1.00 41.38 306 PRO A C 1
ATOM 2223 O O . PRO A 1 306 ? 8.968 -0.780 21.546 1.00 41.38 306 PRO A O 1
ATOM 2226 N N . ALA A 1 307 ? 6.889 -1.646 21.374 1.00 44.16 307 ALA A N 1
ATOM 2227 C CA . ALA A 1 307 ? 6.430 -1.846 22.764 1.00 44.16 307 ALA A CA 1
ATOM 2228 C C . ALA A 1 307 ? 4.893 -1.988 22.915 1.00 44.16 307 ALA A C 1
ATOM 2230 O O . ALA A 1 307 ? 4.119 -1.355 22.207 1.00 44.16 307 ALA A O 1
ATOM 2231 N N . LEU A 1 308 ? 4.517 -2.751 23.957 1.00 40.03 308 LEU A N 1
ATOM 2232 C CA . LEU A 1 308 ? 3.193 -2.974 24.572 1.00 40.03 308 LEU A CA 1
ATOM 2233 C C . LEU A 1 308 ? 2.245 -4.004 23.930 1.00 40.03 308 LEU A C 1
ATOM 2235 O O . LEU A 1 308 ? 1.103 -3.707 23.599 1.00 40.03 308 LEU A O 1
ATOM 2239 N N . SER A 1 309 ? 2.664 -5.272 23.897 1.00 38.22 309 SER A N 1
ATOM 2240 C CA . SER A 1 309 ? 1.943 -6.362 24.592 1.00 38.22 309 SER A CA 1
ATOM 2241 C C . SER A 1 309 ? 2.729 -7.683 24.506 1.00 38.22 309 SER A C 1
ATOM 2243 O O . SER A 1 309 ? 3.084 -8.130 23.427 1.00 38.22 309 SER A O 1
ATOM 2245 N N . ASP A 1 310 ? 2.978 -8.281 25.676 1.00 43.91 310 ASP A N 1
ATOM 2246 C CA . ASP A 1 310 ? 3.644 -9.571 25.953 1.00 43.91 310 ASP A CA 1
ATOM 2247 C C . ASP A 1 310 ? 5.204 -9.606 26.063 1.00 43.91 310 ASP A C 1
ATOM 2249 O O . ASP A 1 310 ? 5.926 -9.610 25.063 1.00 43.91 310 ASP A O 1
ATOM 2253 N N . PRO A 1 311 ? 5.756 -9.728 27.296 1.00 45.94 311 PRO A N 1
ATOM 2254 C CA . PRO A 1 311 ? 7.171 -10.033 27.567 1.00 45.94 311 PRO A CA 1
ATOM 2255 C C . PRO A 1 311 ? 7.644 -11.430 27.110 1.00 45.94 311 PRO A C 1
ATOM 2257 O O . PRO A 1 311 ? 8.833 -11.740 27.205 1.00 45.94 311 PRO A O 1
ATOM 2260 N N . LYS A 1 312 ? 6.747 -12.311 26.652 1.00 46.44 312 LYS A N 1
ATOM 2261 C CA . LYS A 1 312 ? 7.087 -13.637 26.103 1.00 46.44 312 LYS A CA 1
ATOM 2262 C C . LYS A 1 312 ? 7.321 -13.622 24.592 1.00 46.44 312 LYS A C 1
ATOM 2264 O O . LYS A 1 312 ? 7.864 -14.589 24.066 1.00 46.44 312 LYS A O 1
ATOM 2269 N N . THR A 1 313 ? 6.975 -12.532 23.908 1.00 50.09 313 THR A N 1
ATOM 2270 C CA . THR A 1 313 ? 7.233 -12.317 22.471 1.00 50.09 313 THR A CA 1
ATOM 2271 C C . THR A 1 313 ? 8.332 -11.288 22.205 1.00 50.09 313 THR A C 1
ATOM 2273 O O . THR A 1 313 ? 8.582 -10.915 21.057 1.00 50.09 313 THR A O 1
ATOM 2276 N N . THR A 1 314 ? 9.032 -10.836 23.247 1.00 41.50 314 THR A N 1
ATOM 2277 C CA . THR A 1 314 ? 10.201 -9.958 23.127 1.00 41.50 314 THR A CA 1
ATOM 2278 C C . THR A 1 314 ? 11.344 -10.687 22.418 1.00 41.50 314 THR A C 1
ATOM 2280 O O . THR A 1 314 ? 12.114 -11.418 23.035 1.00 41.50 314 THR A O 1
ATOM 2283 N N . GLY A 1 315 ? 11.434 -10.497 21.097 1.00 38.72 315 GLY A N 1
ATOM 2284 C CA . GLY A 1 315 ? 12.563 -10.968 20.294 1.00 38.72 315 GLY A CA 1
ATOM 2285 C C . GLY A 1 315 ? 12.366 -11.061 18.776 1.00 38.72 315 GLY A C 1
ATOM 2286 O O . GLY A 1 315 ? 13.366 -11.206 18.085 1.00 38.72 315 GLY A O 1
ATOM 2287 N N . THR A 1 316 ? 11.147 -10.990 18.219 1.00 40.69 316 THR A N 1
ATOM 2288 C CA . THR A 1 316 ? 10.941 -11.292 16.775 1.00 40.69 316 THR A CA 1
ATOM 2289 C C . THR A 1 316 ? 9.837 -10.511 16.053 1.00 40.69 316 THR A C 1
ATOM 2291 O O . THR A 1 316 ? 9.305 -10.992 15.055 1.00 40.69 316 THR A O 1
ATOM 2294 N N . LEU A 1 317 ? 9.488 -9.293 16.468 1.00 40.81 317 LEU A N 1
ATOM 2295 C CA . LEU A 1 317 ? 8.416 -8.559 15.787 1.00 40.81 317 LEU A CA 1
ATOM 2296 C C . LEU A 1 317 ? 8.835 -7.136 15.369 1.00 40.81 317 LEU A C 1
ATOM 2298 O O . LEU A 1 317 ? 9.111 -6.286 16.207 1.00 40.81 317 LEU A O 1
ATOM 2302 N N . PHE A 1 318 ? 8.831 -6.943 14.039 1.00 51.81 318 PHE A N 1
ATOM 2303 C CA . PHE A 1 318 ? 8.781 -5.682 13.272 1.00 51.81 318 PHE A CA 1
ATOM 2304 C C . PHE A 1 318 ? 10.089 -4.918 12.987 1.00 51.81 318 PHE A C 1
ATOM 2306 O O . PHE A 1 318 ? 10.199 -3.726 13.248 1.00 51.81 318 PHE A O 1
ATOM 2313 N N . ILE A 1 319 ? 11.046 -5.580 12.327 1.00 46.69 319 ILE A N 1
ATOM 2314 C CA . ILE A 1 319 ? 12.146 -4.916 11.602 1.00 46.69 319 ILE A CA 1
ATOM 2315 C C . ILE A 1 319 ? 11.903 -5.094 10.088 1.00 46.69 319 ILE A C 1
ATOM 2317 O O . ILE A 1 319 ? 11.641 -6.212 9.645 1.00 46.69 319 ILE A O 1
ATOM 2321 N N . ASN A 1 320 ? 12.001 -4.016 9.298 1.00 51.47 320 ASN A N 1
ATOM 2322 C CA . ASN A 1 320 ? 12.021 -4.018 7.820 1.00 51.47 320 ASN A CA 1
ATOM 2323 C C . ASN A 1 320 ? 10.752 -4.527 7.091 1.00 51.47 320 ASN A C 1
ATOM 2325 O O . ASN A 1 320 ? 10.861 -5.285 6.126 1.00 51.47 320 ASN A O 1
ATOM 2329 N N . GLN A 1 321 ? 9.542 -4.122 7.502 1.00 71.81 321 GLN A N 1
ATOM 2330 C CA . GLN A 1 321 ? 8.325 -4.428 6.720 1.00 71.81 321 GLN A CA 1
ATOM 2331 C C . GLN A 1 321 ? 7.987 -3.380 5.658 1.00 71.81 321 GLN A C 1
ATOM 2333 O O . GLN A 1 321 ? 7.156 -3.666 4.789 1.00 71.81 321 GLN A O 1
ATOM 2338 N N . ASN A 1 322 ? 8.633 -2.214 5.697 1.00 90.06 322 ASN A N 1
ATOM 2339 C CA . ASN A 1 322 ? 8.409 -1.167 4.717 1.00 90.06 322 ASN A CA 1
ATOM 2340 C C . ASN A 1 322 ? 8.683 -1.667 3.288 1.00 90.06 322 ASN A C 1
ATOM 2342 O O . ASN A 1 322 ? 9.749 -2.210 2.979 1.00 90.06 322 ASN A O 1
ATOM 2346 N N . ARG A 1 323 ? 7.684 -1.529 2.411 1.00 93.31 323 ARG A N 1
ATOM 2347 C CA . ARG A 1 323 ? 7.697 -2.144 1.077 1.00 93.31 323 ARG A CA 1
ATOM 2348 C C . ARG A 1 323 ? 8.680 -1.477 0.126 1.00 93.31 323 ARG A C 1
ATOM 2350 O O . ARG A 1 323 ? 9.186 -2.174 -0.759 1.00 93.31 323 ARG A O 1
ATOM 2357 N N . ILE A 1 324 ? 8.965 -0.192 0.325 1.00 94.50 324 ILE A N 1
ATOM 2358 C CA . ILE A 1 324 ? 9.958 0.549 -0.454 1.00 94.50 324 ILE A CA 1
ATOM 2359 C C . ILE A 1 324 ? 11.357 0.205 0.025 1.00 94.50 324 ILE A C 1
ATOM 2361 O O . ILE A 1 324 ? 12.189 -0.166 -0.798 1.00 94.50 324 ILE A O 1
ATOM 2365 N N . ASP A 1 325 ? 11.600 0.200 1.335 1.00 91.44 325 ASP A N 1
ATOM 2366 C CA . ASP A 1 325 ? 12.919 -0.146 1.875 1.00 91.44 325 ASP A CA 1
ATOM 2367 C C . ASP A 1 325 ? 13.337 -1.564 1.440 1.00 91.44 325 ASP A C 1
ATOM 2369 O O . ASP A 1 325 ? 14.467 -1.786 0.997 1.00 91.44 325 ASP A O 1
ATOM 2373 N N . ALA A 1 326 ? 12.396 -2.518 1.462 1.00 91.38 326 ALA A N 1
ATOM 2374 C CA . ALA A 1 326 ? 12.612 -3.871 0.951 1.00 91.38 326 ALA A CA 1
ATOM 2375 C C . ALA A 1 326 ? 12.914 -3.896 -0.562 1.00 91.38 326 ALA A C 1
ATOM 2377 O O . ALA A 1 326 ? 13.785 -4.649 -1.013 1.00 91.38 326 ALA A O 1
ATOM 2378 N N . PHE A 1 327 ? 12.220 -3.072 -1.355 1.00 96.56 327 PHE A N 1
ATOM 2379 C CA . PHE A 1 327 ? 12.468 -2.964 -2.793 1.00 96.56 327 PHE A CA 1
ATOM 2380 C C . PHE A 1 327 ? 13.852 -2.382 -3.092 1.00 96.56 327 PHE A C 1
ATOM 2382 O O . PHE A 1 327 ? 14.587 -2.949 -3.897 1.00 96.56 327 PHE A O 1
ATOM 2389 N N . VAL A 1 328 ? 14.243 -1.307 -2.405 1.00 95.75 328 VAL A N 1
ATOM 2390 C CA . VAL A 1 328 ? 15.549 -0.652 -2.561 1.00 95.75 328 VAL A CA 1
ATOM 2391 C C . VAL A 1 328 ? 16.689 -1.590 -2.162 1.00 95.75 328 VAL A C 1
ATOM 2393 O O . VAL A 1 328 ? 17.688 -1.693 -2.881 1.00 95.75 328 VAL A O 1
ATOM 2396 N N . ALA A 1 329 ? 16.527 -2.335 -1.063 1.00 92.00 329 ALA A N 1
ATOM 2397 C CA . ALA A 1 329 ? 17.494 -3.347 -0.647 1.00 92.00 329 ALA A CA 1
ATOM 2398 C C . ALA A 1 329 ? 17.650 -4.446 -1.712 1.00 92.00 329 ALA A C 1
ATOM 2400 O O . ALA A 1 329 ? 18.771 -4.791 -2.090 1.00 92.00 329 ALA A O 1
ATOM 2401 N N . THR A 1 330 ? 16.534 -4.937 -2.260 1.00 95.69 330 THR A N 1
ATOM 2402 C CA . THR A 1 330 ? 16.535 -5.933 -3.343 1.00 95.69 330 THR A CA 1
ATOM 2403 C C . THR A 1 330 ? 17.191 -5.382 -4.611 1.00 95.69 330 THR A C 1
ATOM 2405 O O . THR A 1 330 ? 18.026 -6.048 -5.222 1.00 95.69 330 THR A O 1
ATOM 2408 N N . ALA A 1 331 ? 16.880 -4.140 -4.988 1.00 97.50 331 ALA A N 1
ATOM 2409 C CA . ALA A 1 331 ? 17.458 -3.495 -6.160 1.00 97.50 331 ALA A CA 1
ATOM 2410 C C . ALA A 1 331 ? 18.979 -3.325 -6.028 1.00 97.50 331 ALA A C 1
ATOM 2412 O O . ALA A 1 331 ? 19.725 -3.601 -6.971 1.00 97.50 331 ALA A O 1
ATOM 2413 N N . SER A 1 332 ? 19.451 -2.948 -4.839 1.00 94.94 332 SER A N 1
ATOM 2414 C CA . SER A 1 332 ? 20.879 -2.839 -4.529 1.00 94.94 332 SER A CA 1
ATOM 2415 C C . SER A 1 332 ? 21.588 -4.193 -4.626 1.00 94.94 332 SER A C 1
ATOM 2417 O O . SER A 1 332 ? 22.665 -4.281 -5.215 1.00 94.94 332 SER A O 1
ATOM 2419 N N . GLN A 1 333 ? 20.968 -5.268 -4.125 1.00 96.19 333 GLN A N 1
ATOM 2420 C CA . GLN A 1 333 ? 21.510 -6.630 -4.220 1.00 96.19 333 GLN A CA 1
ATOM 2421 C C . GLN A 1 333 ? 21.604 -7.121 -5.671 1.00 96.19 333 GLN A C 1
ATOM 2423 O O . GLN A 1 333 ? 22.652 -7.621 -6.081 1.00 96.19 333 GLN A O 1
ATOM 2428 N N . ILE A 1 334 ? 20.540 -6.944 -6.463 1.00 97.12 334 ILE A N 1
ATOM 2429 C CA . ILE A 1 334 ? 20.533 -7.312 -7.888 1.00 97.12 334 ILE A CA 1
ATOM 2430 C C . ILE A 1 334 ? 21.617 -6.535 -8.641 1.00 97.12 334 ILE A C 1
ATOM 2432 O O . ILE A 1 334 ? 22.382 -7.124 -9.404 1.00 97.12 334 ILE A O 1
ATOM 2436 N N . THR A 1 335 ? 21.736 -5.232 -8.374 1.00 97.38 335 THR A N 1
ATOM 2437 C CA . THR A 1 335 ? 22.756 -4.378 -8.993 1.00 97.38 335 THR A CA 1
ATOM 2438 C C . THR A 1 335 ? 24.164 -4.861 -8.650 1.00 97.38 335 THR A C 1
ATOM 2440 O O . THR A 1 335 ? 24.989 -5.029 -9.546 1.00 97.38 335 THR A O 1
ATOM 2443 N N . ALA A 1 336 ? 24.437 -5.160 -7.377 1.00 96.31 336 ALA A N 1
ATOM 2444 C CA . ALA A 1 336 ? 25.730 -5.683 -6.943 1.00 96.31 336 ALA A CA 1
ATOM 2445 C C . ALA A 1 336 ? 26.089 -7.011 -7.636 1.00 96.31 336 ALA A C 1
ATOM 2447 O O . ALA A 1 336 ? 27.233 -7.198 -8.049 1.00 96.31 336 ALA A O 1
ATOM 2448 N N . ALA A 1 337 ? 25.112 -7.903 -7.826 1.00 96.19 337 ALA A N 1
ATOM 2449 C CA . ALA A 1 337 ? 25.299 -9.159 -8.553 1.00 96.19 337 ALA A CA 1
ATOM 2450 C C . ALA A 1 337 ? 25.498 -8.956 -10.069 1.00 96.19 337 ALA A C 1
ATOM 2452 O O . ALA A 1 337 ? 26.176 -9.751 -10.722 1.00 96.19 337 ALA A O 1
ATOM 2453 N N . TRP A 1 338 ? 24.927 -7.895 -10.643 1.00 95.19 338 TRP A N 1
ATOM 2454 C CA . TRP A 1 338 ? 25.072 -7.556 -12.057 1.00 95.19 338 TRP A CA 1
ATOM 2455 C C . TRP A 1 338 ? 26.438 -6.939 -12.389 1.00 95.19 338 TRP A C 1
ATOM 2457 O O . TRP A 1 338 ? 26.995 -7.249 -13.449 1.00 95.19 338 TRP A O 1
ATOM 2467 N N . LEU A 1 339 ? 27.002 -6.119 -11.490 1.00 94.81 339 LEU A N 1
ATOM 2468 C CA . LEU A 1 339 ? 28.222 -5.325 -11.712 1.00 94.81 339 LEU A CA 1
ATOM 2469 C C . LEU A 1 339 ? 29.405 -6.098 -12.332 1.00 94.81 339 LEU A C 1
ATOM 2471 O O . LEU A 1 339 ? 29.982 -5.585 -13.293 1.00 94.81 339 LEU A O 1
ATOM 2475 N N . PRO A 1 340 ? 29.761 -7.327 -11.898 1.00 95.38 340 PRO A N 1
ATOM 2476 C CA . PRO A 1 340 ? 30.859 -8.078 -12.515 1.00 95.38 340 PRO A CA 1
ATOM 2477 C C . PRO A 1 340 ? 30.645 -8.382 -14.007 1.00 95.38 340 PRO A C 1
ATOM 2479 O O . PRO A 1 340 ? 31.603 -8.471 -14.770 1.00 95.38 340 PRO A O 1
ATOM 2482 N N . SER A 1 341 ? 29.385 -8.514 -14.438 1.00 94.06 341 SER A N 1
ATOM 2483 C CA . SER A 1 341 ? 29.009 -8.760 -15.837 1.00 94.06 341 SER A CA 1
ATOM 2484 C C . SER A 1 341 ? 28.797 -7.480 -16.652 1.00 94.06 341 SER A C 1
ATOM 2486 O O . SER A 1 341 ? 28.647 -7.559 -17.871 1.00 94.06 341 SER A O 1
ATOM 2488 N N . ALA A 1 342 ? 28.801 -6.304 -16.015 1.00 95.12 342 ALA A N 1
ATOM 2489 C CA . ALA A 1 342 ? 28.478 -5.032 -16.657 1.00 95.12 342 ALA A CA 1
ATOM 2490 C C . ALA A 1 342 ? 29.367 -4.715 -17.875 1.00 95.12 342 ALA A C 1
ATOM 2492 O O . ALA A 1 342 ? 28.816 -4.383 -18.928 1.00 95.12 342 ALA A O 1
ATOM 2493 N N . PRO A 1 343 ? 30.710 -4.883 -17.821 1.00 95.25 343 PRO A N 1
ATOM 2494 C CA . PRO A 1 343 ? 31.554 -4.623 -18.984 1.00 95.25 343 PRO A CA 1
ATOM 2495 C C . PRO A 1 343 ? 31.260 -5.564 -20.149 1.00 95.25 343 PRO A C 1
ATOM 2497 O O . PRO A 1 343 ? 31.396 -5.158 -21.294 1.00 95.25 343 PRO A O 1
ATOM 2500 N N . GLN A 1 344 ? 30.876 -6.815 -19.879 1.00 95.75 344 GLN A N 1
ATOM 2501 C CA . GLN A 1 344 ? 30.497 -7.770 -20.918 1.00 95.75 344 GLN A CA 1
ATOM 2502 C C . GLN A 1 344 ? 29.132 -7.415 -21.516 1.00 95.75 344 GLN A C 1
ATOM 2504 O O . GLN A 1 344 ? 28.997 -7.385 -22.737 1.00 95.75 344 GLN A O 1
ATOM 2509 N N . ALA A 1 345 ? 28.147 -7.114 -20.670 1.00 95.44 345 ALA A N 1
ATOM 2510 C CA . ALA A 1 345 ? 26.802 -6.741 -21.090 1.00 95.44 345 ALA A CA 1
ATOM 2511 C C . ALA A 1 345 ? 26.815 -5.491 -21.988 1.00 95.44 345 ALA A C 1
ATOM 2513 O O . ALA A 1 345 ? 26.154 -5.463 -23.022 1.00 95.44 345 ALA A O 1
ATOM 2514 N N . ALA A 1 346 ? 27.648 -4.502 -21.648 1.00 94.88 346 ALA A N 1
ATOM 2515 C CA . ALA A 1 346 ? 27.774 -3.241 -22.375 1.00 94.88 346 ALA A CA 1
ATOM 2516 C C . ALA A 1 346 ? 28.498 -3.337 -23.739 1.00 94.88 346 ALA A C 1
ATOM 2518 O O . ALA A 1 346 ? 28.499 -2.363 -24.489 1.00 94.88 346 ALA A O 1
ATOM 2519 N N . ARG A 1 347 ? 29.136 -4.472 -24.081 1.00 94.19 347 ARG A N 1
ATOM 2520 C CA . ARG A 1 347 ? 29.972 -4.596 -25.300 1.00 94.19 347 ARG A CA 1
ATOM 2521 C C . ARG A 1 347 ? 29.191 -4.510 -26.601 1.00 94.19 347 ARG A C 1
ATOM 2523 O O . ARG A 1 347 ? 29.714 -3.995 -27.583 1.00 94.19 347 ARG A O 1
ATOM 2530 N N . ALA A 1 348 ? 28.007 -5.107 -26.633 1.00 93.00 348 ALA A N 1
ATOM 2531 C CA . ALA A 1 348 ? 27.222 -5.252 -27.846 1.00 93.00 348 ALA A CA 1
ATOM 2532 C C . ALA A 1 348 ? 25.754 -5.506 -27.508 1.00 93.00 348 ALA A C 1
ATOM 2534 O O . ALA A 1 348 ? 25.423 -5.998 -26.428 1.00 93.00 348 ALA A O 1
ATOM 2535 N N . VAL A 1 349 ? 24.897 -5.220 -28.482 1.00 97.25 349 VAL A N 1
ATOM 2536 C CA . VAL A 1 349 ? 23.511 -5.671 -28.516 1.00 97.25 349 VAL A CA 1
ATOM 2537 C C . VAL A 1 349 ? 23.264 -6.338 -29.862 1.00 97.25 349 VAL A C 1
ATOM 2539 O O . VAL A 1 349 ? 23.736 -5.868 -30.896 1.00 97.25 349 VAL A O 1
ATOM 2542 N N . THR A 1 350 ? 22.549 -7.454 -29.847 1.00 98.12 350 THR A N 1
ATOM 2543 C CA . THR A 1 350 ? 22.066 -8.134 -31.053 1.00 98.12 350 THR A CA 1
ATOM 2544 C C . THR A 1 350 ? 20.550 -8.102 -31.057 1.00 98.12 350 THR A C 1
ATOM 2546 O O . THR A 1 350 ? 19.942 -8.121 -29.988 1.00 98.12 350 THR A O 1
ATOM 2549 N N . VAL A 1 351 ? 19.939 -8.032 -32.237 1.00 98.56 351 VAL A N 1
ATOM 2550 C CA . VAL A 1 351 ? 18.481 -8.047 -32.383 1.00 98.56 351 VAL A CA 1
ATOM 2551 C C . VAL A 1 351 ? 18.076 -9.219 -33.261 1.00 98.56 351 VAL A C 1
ATOM 2553 O O . VAL A 1 351 ? 18.704 -9.471 -34.291 1.00 98.56 351 VAL A O 1
ATOM 2556 N N . THR A 1 352 ? 17.017 -9.918 -32.866 1.00 98.31 352 THR A N 1
ATOM 2557 C CA . THR A 1 352 ? 16.309 -10.869 -33.720 1.00 98.31 352 THR A CA 1
ATOM 2558 C C . THR A 1 352 ? 14.858 -10.443 -33.915 1.00 98.31 352 THR A C 1
ATOM 2560 O O . THR A 1 352 ? 14.261 -9.830 -33.031 1.00 98.31 352 THR A O 1
ATOM 2563 N N . VAL A 1 353 ? 14.298 -10.769 -35.077 1.00 97.44 353 VAL A N 1
ATOM 2564 C CA . VAL A 1 353 ? 12.867 -10.669 -35.387 1.00 97.44 353 VAL A CA 1
ATOM 2565 C C . VAL A 1 353 ? 12.399 -12.065 -35.784 1.00 97.44 353 VAL A C 1
ATOM 2567 O O . VAL A 1 353 ? 12.928 -12.653 -36.726 1.00 97.44 353 VAL A O 1
ATOM 2570 N N . ASP A 1 354 ? 11.490 -12.645 -35.004 1.00 95.75 354 ASP A N 1
ATOM 2571 C CA . ASP A 1 354 ? 11.038 -14.039 -35.131 1.00 95.75 354 ASP A CA 1
ATOM 2572 C C . ASP A 1 354 ? 12.204 -15.044 -35.203 1.00 95.75 354 ASP A C 1
ATOM 2574 O O . ASP A 1 354 ? 12.201 -16.000 -35.976 1.00 95.75 354 ASP A O 1
ATOM 2578 N N . GLY A 1 355 ? 13.257 -14.783 -34.422 1.00 94.88 355 GLY A N 1
ATOM 2579 C CA . GLY A 1 355 ? 14.483 -15.588 -34.395 1.00 94.88 355 GLY A CA 1
ATOM 2580 C C . GLY A 1 355 ? 15.495 -15.280 -35.507 1.00 94.88 355 GLY A C 1
ATOM 2581 O O . GLY A 1 355 ? 16.636 -15.730 -35.413 1.00 94.88 355 GLY A O 1
ATOM 2582 N N . HIS A 1 356 ? 15.145 -14.471 -36.510 1.00 95.19 356 HIS A N 1
ATOM 2583 C CA . HIS A 1 356 ? 16.056 -14.061 -37.580 1.00 95.19 356 HIS A CA 1
ATOM 2584 C C . HIS A 1 356 ? 16.897 -12.865 -37.142 1.00 95.19 356 HIS A C 1
ATOM 2586 O O . HIS A 1 356 ? 16.359 -11.844 -36.722 1.00 95.19 356 HIS A O 1
ATOM 2592 N N . ALA A 1 357 ? 18.221 -12.978 -37.237 1.00 96.56 357 ALA A N 1
ATOM 2593 C CA . ALA A 1 357 ? 19.128 -11.897 -36.863 1.00 96.56 357 ALA A CA 1
ATOM 2594 C C . ALA A 1 357 ? 18.946 -10.662 -37.762 1.00 96.56 357 ALA A C 1
ATOM 2596 O O . ALA A 1 357 ? 18.894 -10.776 -38.986 1.00 96.56 357 ALA A O 1
ATOM 2597 N N . VAL A 1 358 ? 18.913 -9.480 -37.144 1.00 96.06 358 VAL A N 1
ATOM 2598 C CA . VAL A 1 358 ? 18.822 -8.183 -37.823 1.00 96.06 358 VAL A CA 1
ATOM 2599 C C . VAL A 1 358 ? 20.076 -7.368 -37.537 1.00 96.06 358 VAL A C 1
ATOM 2601 O O . VAL A 1 358 ? 20.554 -7.298 -36.403 1.00 96.06 358 VAL A O 1
ATOM 2604 N N . THR A 1 359 ? 20.621 -6.728 -38.570 1.00 96.38 359 THR A N 1
ATOM 2605 C CA . THR A 1 359 ? 21.761 -5.824 -38.413 1.00 96.38 359 THR A CA 1
ATOM 2606 C C . THR A 1 359 ? 21.343 -4.566 -37.654 1.00 96.38 359 THR A C 1
ATOM 2608 O O . THR A 1 359 ? 20.529 -3.778 -38.137 1.00 96.38 359 THR A O 1
ATOM 2611 N N . VAL A 1 360 ? 21.947 -4.361 -36.484 1.00 96.88 360 VAL A N 1
ATOM 2612 C CA . VAL A 1 360 ? 21.851 -3.117 -35.711 1.00 96.88 360 VAL A CA 1
ATOM 2613 C C . VAL A 1 360 ? 22.966 -2.178 -36.169 1.00 96.88 360 VAL A C 1
ATOM 2615 O O . VAL A 1 360 ? 24.138 -2.558 -36.187 1.00 96.88 360 VAL A O 1
ATOM 2618 N N . LYS A 1 361 ? 22.611 -0.960 -36.580 1.00 96.25 361 LYS A N 1
ATOM 2619 C CA . LYS A 1 361 ? 23.563 0.074 -37.003 1.00 96.25 361 LYS A CA 1
ATOM 2620 C C . LYS A 1 361 ? 24.298 0.671 -35.800 1.00 96.25 361 LYS A C 1
ATOM 2622 O O . LYS A 1 361 ? 23.904 0.489 -34.652 1.00 96.25 361 LYS A O 1
ATOM 2627 N N . SER A 1 362 ? 25.353 1.442 -36.061 1.00 92.56 362 SER A N 1
ATOM 2628 C CA . SER A 1 362 ? 26.149 2.103 -35.015 1.00 92.56 362 SER A CA 1
ATOM 2629 C C . SER A 1 362 ? 25.360 3.107 -34.168 1.00 92.56 362 SER A C 1
ATOM 2631 O O . SER A 1 362 ? 25.750 3.381 -33.039 1.00 92.56 362 SER A O 1
ATOM 2633 N N . ASP A 1 363 ? 24.269 3.660 -34.701 1.00 94.38 363 ASP A N 1
ATOM 2634 C CA . ASP A 1 363 ? 23.337 4.536 -33.979 1.00 94.38 363 ASP A CA 1
ATOM 2635 C C . ASP A 1 363 ? 22.256 3.757 -33.197 1.00 94.38 363 ASP A C 1
ATOM 2637 O O . ASP A 1 363 ? 21.347 4.358 -32.627 1.00 94.38 363 ASP A O 1
ATOM 2641 N N . GLY A 1 364 ? 22.340 2.422 -33.173 1.00 96.00 364 GLY A N 1
ATOM 2642 C CA . GLY A 1 364 ? 21.390 1.533 -32.508 1.00 96.00 364 GLY A CA 1
ATOM 2643 C C . GLY A 1 364 ? 20.125 1.240 -33.317 1.00 96.00 364 GLY A C 1
ATOM 2644 O O . GLY A 1 364 ? 19.281 0.476 -32.853 1.00 96.00 364 GLY A O 1
ATOM 2645 N N . THR A 1 365 ? 19.957 1.816 -34.511 1.00 98.06 365 THR A N 1
ATOM 2646 C CA . THR A 1 365 ? 18.760 1.582 -35.333 1.00 98.06 365 THR A CA 1
ATOM 2647 C C . THR A 1 365 ? 18.821 0.245 -36.071 1.00 98.06 365 THR A C 1
ATOM 2649 O O . THR A 1 365 ? 19.885 -0.204 -36.499 1.00 98.06 365 THR A O 1
ATOM 2652 N N . PHE A 1 366 ? 17.666 -0.391 -36.263 1.00 98.00 366 PHE A N 1
ATOM 2653 C CA . PHE A 1 366 ? 17.523 -1.600 -37.075 1.00 98.00 366 PHE A CA 1
ATOM 2654 C C . PHE A 1 366 ? 16.220 -1.570 -37.884 1.00 98.00 366 PHE A C 1
ATOM 2656 O O . PHE A 1 366 ? 15.280 -0.839 -37.560 1.00 98.00 366 PHE A O 1
ATOM 2663 N N . SER A 1 367 ? 16.179 -2.355 -38.960 1.00 97.06 367 SER A N 1
ATOM 2664 C CA . SER A 1 367 ? 15.008 -2.511 -39.823 1.00 97.06 367 SER A CA 1
ATOM 2665 C C . SER A 1 367 ? 15.020 -3.894 -40.465 1.00 97.06 367 SER A C 1
ATOM 2667 O O . SER A 1 367 ? 16.070 -4.325 -40.941 1.00 97.06 367 SER A O 1
ATOM 2669 N N . LEU A 1 368 ? 13.866 -4.553 -40.527 1.00 96.38 368 LEU A N 1
ATOM 2670 C CA . LEU A 1 368 ? 13.662 -5.806 -41.251 1.00 96.38 368 LEU A CA 1
ATOM 2671 C C . LEU A 1 368 ? 12.285 -5.793 -41.916 1.00 96.38 368 LEU A C 1
ATOM 2673 O O . LEU A 1 368 ? 11.288 -5.509 -41.259 1.00 96.38 368 LEU A O 1
ATOM 2677 N N . ASP A 1 369 ? 12.234 -6.118 -43.204 1.00 94.88 369 ASP A N 1
ATOM 2678 C CA . ASP A 1 369 ? 10.973 -6.437 -43.872 1.00 94.88 369 ASP A CA 1
ATOM 2679 C C . ASP A 1 369 ? 10.539 -7.845 -43.439 1.00 94.88 369 ASP A C 1
ATOM 2681 O O . ASP A 1 369 ? 11.197 -8.831 -43.777 1.00 94.88 369 ASP A O 1
ATOM 2685 N N . ALA A 1 370 ? 9.503 -7.917 -42.605 1.00 91.75 370 ALA A N 1
ATOM 2686 C CA . ALA A 1 370 ? 9.019 -9.148 -41.981 1.00 91.75 370 ALA A CA 1
ATOM 2687 C C . ALA A 1 370 ? 7.647 -9.582 -42.534 1.00 91.75 370 ALA A C 1
ATOM 2689 O O . ALA A 1 370 ? 7.147 -10.653 -42.189 1.00 91.75 370 ALA A O 1
ATOM 2690 N N . GLY A 1 371 ? 7.069 -8.785 -43.441 1.00 90.56 371 GLY A N 1
ATOM 2691 C CA . GLY A 1 371 ? 5.696 -8.943 -43.904 1.00 90.56 371 GLY A CA 1
ATOM 2692 C C . GLY A 1 371 ? 4.669 -8.459 -42.873 1.00 90.56 371 GLY A C 1
ATOM 2693 O O . GLY A 1 371 ? 5.024 -8.047 -41.776 1.00 90.56 371 GLY A O 1
ATOM 2694 N N . PRO A 1 372 ? 3.373 -8.435 -43.221 1.00 87.31 372 PRO A N 1
ATOM 2695 C CA . PRO A 1 372 ? 2.331 -8.012 -42.294 1.00 87.31 372 PRO A CA 1
ATOM 2696 C C . PRO A 1 372 ? 2.076 -9.081 -41.226 1.00 87.31 372 PRO A C 1
ATOM 2698 O O . PRO A 1 372 ? 1.896 -10.256 -41.550 1.00 87.31 372 PRO A O 1
ATOM 2701 N N . GLY A 1 373 ? 1.939 -8.666 -39.969 1.00 87.19 373 GLY A N 1
ATOM 2702 C CA . GLY A 1 373 ? 1.520 -9.551 -38.886 1.00 87.19 373 GLY A CA 1
ATOM 2703 C C . GLY A 1 373 ? 2.212 -9.258 -37.559 1.00 87.19 373 GLY A C 1
ATOM 2704 O O . GLY A 1 373 ? 2.997 -8.318 -37.454 1.00 87.19 373 GLY A O 1
ATOM 2705 N N . PRO A 1 374 ? 1.898 -10.039 -36.513 1.00 94.00 374 PRO A N 1
ATOM 2706 C CA . PRO A 1 374 ? 2.586 -9.928 -35.242 1.00 94.00 374 PRO A CA 1
ATOM 2707 C C . PRO A 1 374 ? 4.010 -10.489 -35.343 1.00 94.00 374 PRO A C 1
ATOM 2709 O O . PRO A 1 374 ? 4.190 -11.634 -35.749 1.00 94.00 374 PRO A O 1
ATOM 2712 N N . HIS A 1 375 ? 4.996 -9.714 -34.892 1.00 95.44 375 HIS A N 1
ATOM 2713 C CA . HIS A 1 375 ? 6.408 -10.102 -34.882 1.00 95.44 375 HIS A CA 1
ATOM 2714 C C . HIS A 1 375 ? 7.006 -9.988 -33.484 1.00 95.44 375 HIS A C 1
ATOM 2716 O O . HIS A 1 375 ? 6.798 -8.990 -32.785 1.00 95.44 375 HIS A O 1
ATOM 2722 N N . SER A 1 376 ? 7.781 -10.997 -33.084 1.00 96.31 376 SER A N 1
ATOM 2723 C CA . SER A 1 376 ? 8.554 -10.988 -31.844 1.00 96.31 376 SER A CA 1
ATOM 2724 C C . SER A 1 376 ? 9.930 -10.391 -32.099 1.00 96.31 376 SER A C 1
ATOM 2726 O O . SER A 1 376 ? 10.729 -10.950 -32.847 1.00 96.31 376 SER A O 1
ATOM 2728 N N . VAL A 1 377 ? 10.220 -9.261 -31.460 1.00 98.00 377 VAL A N 1
ATOM 2729 C CA . VAL A 1 377 ? 11.519 -8.593 -31.552 1.00 98.00 377 VAL A CA 1
ATOM 2730 C C . VAL A 1 377 ? 12.260 -8.792 -30.242 1.00 98.00 377 VAL A C 1
ATOM 2732 O O . VAL A 1 377 ? 11.715 -8.471 -29.187 1.00 98.00 377 VAL A O 1
ATOM 2735 N N . VAL A 1 378 ? 13.493 -9.300 -30.293 1.00 98.56 378 VAL A N 1
ATOM 2736 C CA . VAL A 1 378 ? 14.304 -9.590 -29.102 1.00 98.56 378 VAL A CA 1
ATOM 2737 C C . VAL A 1 378 ? 15.673 -8.936 -29.220 1.00 98.56 378 VAL A C 1
ATOM 2739 O O . VAL A 1 378 ? 16.437 -9.252 -30.125 1.00 98.56 378 VAL A O 1
ATOM 2742 N N . ALA A 1 379 ? 16.010 -8.064 -28.274 1.00 98.50 379 ALA A N 1
ATOM 2743 C CA . ALA A 1 379 ? 17.354 -7.541 -28.077 1.00 98.50 379 ALA A CA 1
ATOM 2744 C C . ALA A 1 379 ? 18.090 -8.398 -27.042 1.00 98.50 379 ALA A C 1
ATOM 2746 O O . ALA A 1 379 ? 17.555 -8.637 -25.961 1.00 98.50 379 ALA A O 1
ATOM 2747 N N . THR A 1 380 ? 19.312 -8.832 -27.346 1.00 98.38 380 THR A N 1
ATOM 2748 C CA . THR A 1 380 ? 20.178 -9.600 -26.439 1.00 98.38 380 THR A CA 1
ATOM 2749 C C . THR A 1 380 ? 21.487 -8.848 -26.211 1.00 98.38 380 THR A C 1
ATOM 2751 O O . THR A 1 380 ? 22.161 -8.489 -27.180 1.00 98.38 380 THR A O 1
ATOM 2754 N N . ASP A 1 381 ? 21.843 -8.599 -24.949 1.00 97.56 381 ASP A N 1
ATOM 2755 C CA . ASP A 1 381 ? 23.104 -7.949 -24.573 1.00 97.56 381 ASP A CA 1
ATOM 2756 C C . ASP A 1 381 ? 24.307 -8.909 -24.645 1.00 97.56 381 ASP A C 1
ATOM 2758 O O . ASP A 1 381 ? 24.160 -10.123 -24.802 1.00 97.56 381 ASP A O 1
ATOM 2762 N N . GLY A 1 382 ? 25.525 -8.378 -24.509 1.00 96.25 382 GLY A N 1
ATOM 2763 C CA . GLY A 1 382 ? 26.751 -9.185 -24.572 1.00 96.25 382 GLY A CA 1
ATOM 2764 C C . GLY A 1 382 ? 26.911 -10.219 -23.444 1.00 96.25 382 GLY A C 1
ATOM 2765 O O . GLY A 1 382 ? 27.784 -11.087 -23.526 1.00 96.25 382 GLY A O 1
ATOM 2766 N N . ALA A 1 383 ? 26.085 -10.143 -22.396 1.00 95.31 383 ALA A N 1
ATOM 2767 C CA . ALA A 1 383 ? 26.019 -11.099 -21.291 1.00 95.31 383 ALA A CA 1
ATOM 2768 C C . ALA A 1 383 ? 24.834 -12.079 -21.428 1.00 95.31 383 ALA A C 1
ATOM 2770 O O . ALA A 1 383 ? 24.604 -12.885 -20.527 1.00 95.31 383 ALA A O 1
ATOM 2771 N N . GLY A 1 384 ? 24.099 -12.035 -22.544 1.00 95.88 384 GLY A N 1
ATOM 2772 C CA . GLY A 1 384 ? 22.990 -12.937 -22.845 1.00 95.88 384 GLY A CA 1
ATOM 2773 C C . GLY A 1 384 ? 21.651 -12.553 -22.210 1.00 95.88 384 GLY A C 1
ATOM 2774 O O . GLY A 1 384 ? 20.703 -13.329 -22.307 1.00 95.88 384 GLY A O 1
ATOM 2775 N N . ARG A 1 385 ? 21.526 -11.384 -21.566 1.00 96.56 385 ARG A N 1
ATOM 2776 C CA . ARG A 1 385 ? 20.227 -10.918 -21.052 1.00 96.56 385 ARG A CA 1
ATOM 2777 C C . ARG A 1 385 ? 19.404 -10.327 -22.178 1.00 96.56 385 ARG A C 1
ATOM 2779 O O . ARG A 1 385 ? 19.945 -9.738 -23.109 1.00 96.56 385 ARG A O 1
ATOM 2786 N N . GLN A 1 386 ? 18.088 -10.465 -22.066 1.00 98.19 386 GLN A N 1
ATOM 2787 C CA . GLN A 1 386 ? 17.183 -10.191 -23.174 1.00 98.19 386 GLN A CA 1
ATOM 2788 C C . GLN A 1 386 ? 16.095 -9.179 -22.830 1.00 98.19 386 GLN A C 1
ATOM 2790 O O . GLN A 1 386 ? 15.631 -9.091 -21.694 1.00 98.19 386 GLN A O 1
ATOM 2795 N N . THR A 1 387 ? 15.639 -8.464 -23.845 1.00 98.50 387 THR A N 1
ATOM 2796 C CA . THR A 1 387 ? 14.442 -7.625 -23.812 1.00 98.50 387 THR A CA 1
ATOM 2797 C C . THR A 1 387 ? 13.633 -7.948 -25.052 1.00 98.50 387 THR A C 1
ATOM 2799 O O . THR A 1 387 ? 14.192 -7.957 -26.143 1.00 98.50 387 THR A O 1
ATOM 2802 N N . ALA A 1 388 ? 12.343 -8.225 -24.895 1.00 97.50 388 ALA A N 1
ATOM 2803 C CA . ALA A 1 388 ? 11.460 -8.568 -25.997 1.00 97.50 388 ALA A CA 1
ATOM 2804 C C . ALA A 1 388 ? 10.230 -7.664 -26.038 1.00 97.50 388 ALA A C 1
ATOM 2806 O O . ALA A 1 388 ? 9.677 -7.298 -24.999 1.00 97.50 388 ALA A O 1
ATOM 2807 N N . VAL A 1 389 ? 9.785 -7.359 -27.253 1.00 95.88 389 VAL A N 1
ATOM 2808 C CA . VAL A 1 389 ? 8.520 -6.677 -27.541 1.00 95.88 389 VAL A CA 1
ATOM 2809 C C . VAL A 1 389 ? 7.812 -7.385 -28.693 1.00 95.88 389 VAL A C 1
ATOM 2811 O O . VAL A 1 389 ? 8.452 -8.040 -29.516 1.00 95.88 389 VAL A O 1
ATOM 2814 N N . VAL A 1 390 ? 6.488 -7.257 -28.752 1.00 95.00 390 VAL A N 1
ATOM 2815 C CA . VAL A 1 390 ? 5.681 -7.731 -29.882 1.00 95.00 390 VAL A CA 1
ATOM 2816 C C . VAL A 1 390 ? 5.153 -6.514 -30.633 1.00 95.00 390 VAL A C 1
ATOM 2818 O O . VAL A 1 390 ? 4.622 -5.593 -30.014 1.00 95.00 390 VAL A O 1
ATOM 2821 N N . VAL A 1 391 ? 5.318 -6.502 -31.953 1.00 93.44 391 VAL A N 1
ATOM 2822 C CA . VAL A 1 391 ? 4.864 -5.423 -32.850 1.00 93.44 391 VAL A CA 1
ATOM 2823 C C . VAL A 1 391 ? 3.952 -5.985 -33.931 1.00 93.44 391 VAL A C 1
ATOM 2825 O O . VAL A 1 391 ? 3.917 -7.194 -34.114 1.00 93.44 391 VAL A O 1
ATOM 2828 N N . GLY A 1 392 ? 3.198 -5.137 -34.634 1.00 85.31 392 GLY A N 1
ATOM 2829 C CA . GLY A 1 392 ? 2.330 -5.580 -35.738 1.00 85.31 392 GLY A CA 1
ATOM 2830 C C . GLY A 1 392 ? 1.103 -6.391 -35.299 1.00 85.31 392 GLY A C 1
ATOM 2831 O O . GLY A 1 392 ? 0.308 -6.844 -36.122 1.00 85.31 392 GLY A O 1
ATOM 2832 N N . THR A 1 393 ? 0.876 -6.527 -33.988 1.00 80.12 393 THR A N 1
ATOM 2833 C CA . THR A 1 393 ? -0.447 -6.866 -33.464 1.00 80.12 393 THR A CA 1
ATOM 2834 C C . THR A 1 393 ? -1.411 -5.729 -33.802 1.00 80.12 393 THR A C 1
ATOM 2836 O O . THR A 1 393 ? -1.094 -4.574 -33.489 1.00 80.12 393 THR A O 1
ATOM 2839 N N . PRO A 1 394 ? -2.596 -6.017 -34.375 1.00 64.62 394 PRO A N 1
ATOM 2840 C CA . PRO A 1 394 ? -3.677 -5.042 -34.427 1.00 64.62 394 PRO A CA 1
ATOM 2841 C C . PRO A 1 394 ? -3.868 -4.446 -33.029 1.00 64.62 394 PRO A C 1
ATOM 2843 O O . PRO A 1 394 ? -3.681 -5.187 -32.053 1.00 64.62 394 PRO A O 1
ATOM 2846 N N . PRO A 1 395 ? -4.232 -3.154 -32.893 1.00 55.53 395 PRO A N 1
ATOM 2847 C CA . PRO A 1 395 ? -4.651 -2.644 -31.596 1.00 55.53 395 PRO A CA 1
ATOM 2848 C C . PRO A 1 395 ? -5.661 -3.643 -31.052 1.00 55.53 395 PRO A C 1
ATOM 2850 O O . PRO A 1 395 ? -6.599 -4.007 -31.771 1.00 55.53 395 PRO A O 1
ATOM 2853 N N . ALA A 1 396 ? -5.401 -4.169 -29.851 1.00 49.44 396 ALA A N 1
ATOM 2854 C CA . ALA A 1 396 ? -6.320 -5.101 -29.225 1.00 49.44 396 ALA A CA 1
ATOM 2855 C C . ALA A 1 396 ? -7.715 -4.496 -29.382 1.00 49.44 396 ALA A C 1
ATOM 2857 O O . ALA A 1 396 ? -7.898 -3.317 -29.054 1.00 49.44 396 ALA A O 1
ATOM 2858 N N . ALA A 1 397 ? -8.662 -5.253 -29.955 1.00 41.06 397 ALA A N 1
ATOM 2859 C CA . ALA A 1 397 ? -10.058 -4.858 -29.873 1.00 41.06 397 ALA A CA 1
ATOM 2860 C C . ALA A 1 397 ? -10.264 -4.491 -28.410 1.00 41.06 397 ALA A C 1
ATOM 2862 O O . ALA A 1 397 ? -9.910 -5.307 -27.549 1.00 41.06 397 ALA A O 1
ATOM 2863 N N . ALA A 1 398 ? -10.678 -3.241 -28.151 1.00 35.09 398 ALA A N 1
ATOM 2864 C CA . ALA A 1 398 ? -10.903 -2.772 -26.794 1.00 35.09 398 ALA A CA 1
ATOM 2865 C C . ALA A 1 398 ? -11.613 -3.919 -26.076 1.00 35.09 398 ALA A C 1
ATOM 2867 O O . ALA A 1 398 ? -12.584 -4.435 -26.650 1.00 35.09 398 ALA A O 1
ATOM 2868 N N . PRO A 1 399 ? -11.066 -4.421 -24.951 1.00 30.36 399 PRO A N 1
ATOM 2869 C CA . PRO A 1 399 ? -11.616 -5.610 -24.325 1.00 30.36 399 PRO A CA 1
ATOM 2870 C C . PRO A 1 399 ? -13.125 -5.398 -24.234 1.00 30.36 399 PRO A C 1
ATOM 2872 O O . PRO A 1 399 ? -13.532 -4.276 -23.900 1.00 30.36 399 PRO A O 1
ATOM 2875 N N . PRO A 1 400 ? -13.971 -6.390 -24.583 1.00 30.58 400 PRO A N 1
ATOM 2876 C CA . PRO A 1 400 ? -15.382 -6.243 -24.287 1.00 30.58 400 PRO A CA 1
ATOM 2877 C C . PRO A 1 400 ? -15.442 -5.845 -22.818 1.00 30.58 400 PRO A C 1
ATOM 2879 O O . PRO A 1 400 ? -14.814 -6.491 -21.972 1.00 30.58 400 PRO A O 1
ATOM 2882 N N . ALA A 1 401 ? -16.094 -4.721 -22.526 1.00 33.50 401 ALA A N 1
ATOM 2883 C CA . ALA A 1 401 ? -16.419 -4.392 -21.154 1.00 33.50 401 ALA A CA 1
ATOM 2884 C C . ALA A 1 401 ? -17.122 -5.643 -20.614 1.00 33.50 401 ALA A C 1
ATOM 2886 O O . ALA A 1 401 ? -18.202 -5.960 -21.107 1.00 33.50 401 ALA A O 1
ATOM 2887 N N . ASN A 1 402 ? -16.450 -6.381 -19.720 1.00 39.41 402 ASN A N 1
ATOM 2888 C CA . ASN A 1 402 ? -16.775 -7.709 -19.169 1.00 39.41 402 ASN A CA 1
ATOM 2889 C C . ASN A 1 402 ? -15.836 -8.851 -19.608 1.00 39.41 402 ASN A C 1
ATOM 2891 O O . ASN A 1 402 ? -16.167 -9.696 -20.437 1.00 39.41 402 ASN A O 1
ATOM 2895 N N . GLY A 1 403 ? -14.705 -8.941 -18.904 1.00 25.97 403 GLY A N 1
ATOM 2896 C CA . GLY A 1 403 ? -13.987 -10.185 -18.629 1.00 25.97 403 GLY A CA 1
ATOM 2897 C C . GLY A 1 403 ? -13.916 -10.378 -17.117 1.00 25.97 403 GLY A C 1
ATOM 2898 O O . GLY A 1 403 ? -12.938 -10.002 -16.479 1.00 25.97 403 GLY A O 1
ATOM 2899 N N . ALA A 1 404 ? -15.006 -10.877 -16.539 1.00 28.70 404 ALA A N 1
ATOM 2900 C CA . ALA A 1 404 ? -15.125 -11.178 -15.123 1.00 28.70 404 ALA A CA 1
ATOM 2901 C C . ALA A 1 404 ? -14.231 -12.373 -14.748 1.00 28.70 404 ALA A C 1
ATOM 2903 O O . ALA A 1 404 ? -14.538 -13.513 -15.089 1.00 28.70 404 ALA A O 1
ATOM 2904 N N . ALA A 1 405 ? -13.180 -12.126 -13.966 1.00 28.14 405 ALA A N 1
ATOM 2905 C CA . ALA A 1 405 ? -12.964 -12.976 -12.803 1.00 28.14 405 ALA A CA 1
ATOM 2906 C C . ALA A 1 405 ? -14.038 -12.571 -11.786 1.00 28.14 405 ALA A C 1
ATOM 2908 O O . ALA A 1 405 ? -14.304 -11.386 -11.598 1.00 28.14 405 ALA A O 1
ATOM 2909 N N . THR A 1 406 ? -14.726 -13.548 -11.215 1.00 32.50 406 THR A N 1
ATOM 2910 C CA . THR A 1 406 ? -15.883 -13.389 -10.331 1.00 32.50 406 THR A CA 1
ATOM 2911 C C . THR A 1 406 ? -15.567 -12.546 -9.093 1.00 32.50 406 THR A C 1
ATOM 2913 O O . THR A 1 406 ? -15.272 -13.090 -8.042 1.00 32.50 406 THR A O 1
ATOM 2916 N N . HIS A 1 407 ? -15.661 -11.226 -9.214 1.00 35.06 407 HIS A N 1
ATOM 2917 C CA . HIS A 1 407 ? -15.914 -10.270 -8.143 1.00 35.06 407 HIS A CA 1
ATOM 2918 C C . HIS A 1 407 ? -16.580 -9.058 -8.796 1.00 35.06 407 HIS A C 1
ATOM 2920 O O . HIS A 1 407 ? -16.041 -8.460 -9.726 1.00 35.06 407 HIS A O 1
ATOM 2926 N N . GLN A 1 408 ? -17.806 -8.746 -8.379 1.00 26.78 408 GLN A N 1
ATOM 2927 C CA . GLN A 1 408 ? -18.561 -7.633 -8.946 1.00 26.78 408 GLN A CA 1
ATOM 2928 C C . GLN A 1 408 ? -17.834 -6.309 -8.672 1.00 26.78 408 GLN A C 1
ATOM 2930 O O . GLN A 1 408 ? -17.689 -5.896 -7.525 1.00 26.78 408 GLN A O 1
ATOM 2935 N N . GLY A 1 409 ? -17.356 -5.665 -9.739 1.00 26.91 409 GLY A N 1
ATOM 2936 C CA . GLY A 1 409 ? -16.708 -4.355 -9.703 1.00 26.91 409 GLY A CA 1
ATOM 2937 C C . GLY A 1 409 ? -17.690 -3.166 -9.658 1.00 26.91 409 GLY A C 1
ATOM 2938 O O . GLY A 1 409 ? -18.891 -3.330 -9.885 1.00 26.91 409 GLY A O 1
ATOM 2939 N N . PRO A 1 410 ? -17.189 -1.939 -9.411 1.00 31.03 410 PRO A N 1
ATOM 2940 C CA . PRO A 1 410 ? -17.947 -0.827 -8.813 1.00 31.03 410 PRO A CA 1
ATOM 2941 C C . PRO A 1 410 ? -18.905 -0.081 -9.760 1.00 31.03 410 PRO A C 1
ATOM 2943 O O . PRO A 1 410 ? -19.744 0.694 -9.301 1.00 31.03 410 PRO A O 1
ATOM 2946 N N . ALA A 1 411 ? -18.804 -0.288 -11.076 1.00 30.47 411 ALA A N 1
ATOM 2947 C CA . ALA A 1 411 ? -19.518 0.526 -12.064 1.00 30.47 411 ALA A CA 1
ATOM 2948 C C . ALA A 1 411 ? -21.021 0.198 -12.167 1.00 30.47 411 ALA A C 1
ATOM 2950 O O . ALA A 1 411 ? -21.827 1.102 -12.365 1.00 30.47 411 ALA A O 1
ATOM 2951 N N . VAL A 1 412 ? -21.417 -1.065 -11.961 1.00 30.31 412 VAL A N 1
ATOM 2952 C CA . VAL A 1 412 ? -22.837 -1.475 -11.998 1.00 30.31 412 VAL A CA 1
ATOM 2953 C C . VAL A 1 412 ? -23.567 -1.070 -10.709 1.00 30.31 412 VAL A C 1
ATOM 2955 O O . VAL A 1 412 ? -24.736 -0.688 -10.749 1.00 30.31 412 VAL A O 1
ATOM 2958 N N . LEU A 1 413 ? -22.853 -1.026 -9.578 1.00 31.97 413 LEU A N 1
ATOM 2959 C CA . LEU A 1 413 ? -23.370 -0.457 -8.330 1.00 31.97 413 LEU A CA 1
ATOM 2960 C C . LEU A 1 413 ? -23.520 1.067 -8.410 1.00 31.97 413 LEU A C 1
ATOM 2962 O O . LEU A 1 413 ? -24.487 1.591 -7.868 1.00 31.97 413 LEU A O 1
ATOM 2966 N N . ALA A 1 414 ? -22.637 1.779 -9.118 1.00 29.44 414 ALA A N 1
ATOM 2967 C CA . ALA A 1 414 ? -22.745 3.229 -9.280 1.00 29.44 414 ALA A CA 1
ATOM 2968 C C . ALA A 1 414 ? -24.005 3.645 -10.062 1.00 29.44 414 ALA A C 1
ATOM 2970 O O . ALA A 1 414 ? -24.657 4.615 -9.686 1.00 29.44 414 ALA A O 1
ATOM 2971 N N . THR A 1 415 ? -24.413 2.897 -11.095 1.00 28.83 415 THR A N 1
ATOM 2972 C CA . THR A 1 415 ? -25.623 3.229 -11.877 1.00 28.83 415 THR A CA 1
ATOM 2973 C C . THR A 1 415 ? -26.921 2.785 -11.193 1.00 28.83 415 THR A C 1
ATOM 2975 O O . THR A 1 415 ? -27.947 3.437 -11.371 1.00 28.83 415 THR A O 1
ATOM 2978 N N . GLN A 1 416 ? -26.892 1.734 -10.361 1.00 29.59 416 GLN A N 1
ATOM 2979 C CA . GLN A 1 416 ? -28.048 1.330 -9.544 1.00 29.59 416 GLN A CA 1
ATOM 2980 C C . GLN A 1 416 ? -28.191 2.134 -8.238 1.00 29.59 416 GLN A C 1
ATOM 2982 O O . GLN A 1 416 ? -29.311 2.294 -7.760 1.00 29.59 416 GLN A O 1
ATOM 2987 N N . LEU A 1 417 ? -27.109 2.704 -7.689 1.00 32.25 417 LEU A N 1
ATOM 2988 C CA . LEU A 1 417 ? -27.152 3.595 -6.517 1.00 32.25 417 LEU A CA 1
ATOM 2989 C C . LEU A 1 417 ? -27.324 5.078 -6.879 1.00 32.25 417 LEU A C 1
ATOM 2991 O O . LEU A 1 417 ? -27.806 5.838 -6.043 1.00 32.25 417 LEU A O 1
ATOM 2995 N N . ALA A 1 418 ? -27.005 5.503 -8.107 1.00 29.72 418 ALA A N 1
ATOM 2996 C CA . ALA A 1 418 ? -27.269 6.873 -8.566 1.00 29.72 418 ALA A CA 1
ATOM 2997 C C . ALA A 1 418 ? -28.773 7.200 -8.667 1.00 29.72 418 ALA A C 1
ATOM 2999 O O . ALA A 1 418 ? -29.147 8.369 -8.604 1.00 29.72 418 ALA A O 1
ATOM 3000 N N . ALA A 1 419 ? -29.644 6.187 -8.760 1.00 28.45 419 ALA A N 1
ATOM 3001 C CA . ALA A 1 419 ? -31.099 6.366 -8.722 1.00 28.45 419 ALA A CA 1
ATOM 3002 C C . ALA A 1 419 ? -31.660 6.552 -7.295 1.00 28.45 419 ALA A C 1
ATOM 3004 O O . ALA A 1 419 ? -32.811 6.949 -7.131 1.00 28.45 419 ALA A O 1
ATOM 3005 N N . THR A 1 420 ? -30.849 6.306 -6.261 1.00 32.69 420 THR A N 1
ATOM 3006 C CA . THR A 1 420 ? -31.192 6.510 -4.846 1.00 32.69 420 THR A CA 1
ATOM 3007 C C . THR A 1 420 ? -29.949 6.969 -4.081 1.00 32.69 420 THR A C 1
ATOM 3009 O O . THR A 1 420 ? -29.476 6.293 -3.165 1.00 32.69 420 THR A O 1
ATOM 3012 N N . GLY A 1 421 ? -29.348 8.086 -4.495 1.00 25.17 421 GLY A N 1
ATOM 3013 C CA . GLY A 1 421 ? -28.210 8.649 -3.773 1.00 25.17 421 GLY A CA 1
ATOM 3014 C C . GLY A 1 421 ? -28.640 9.064 -2.361 1.00 25.17 421 GLY A C 1
ATOM 3015 O O . GLY A 1 421 ? -29.610 9.815 -2.236 1.00 25.17 421 GLY A O 1
ATOM 3016 N N . PRO A 1 422 ? -27.966 8.623 -1.283 1.00 28.17 422 PRO A N 1
ATOM 3017 C CA . PRO A 1 422 ? -28.183 9.229 0.013 1.00 28.17 422 PRO A CA 1
ATOM 3018 C C . PRO A 1 422 ? -27.566 10.625 -0.048 1.00 28.17 422 PRO A C 1
ATOM 3020 O O . PRO A 1 422 ? -26.349 10.792 -0.122 1.00 28.17 422 PRO A O 1
ATOM 3023 N N . THR A 1 423 ? -28.411 11.649 -0.036 1.00 30.14 423 THR A N 1
ATOM 3024 C CA . THR A 1 423 ? -27.994 12.976 0.403 1.00 30.14 423 THR A CA 1
ATOM 3025 C C . THR A 1 423 ? -27.384 12.814 1.790 1.00 30.14 423 THR A C 1
ATOM 3027 O O . THR A 1 423 ? -28.070 12.336 2.695 1.00 30.14 423 THR A O 1
ATOM 3030 N N . TRP A 1 424 ? -26.112 13.175 1.960 1.00 31.69 424 TRP A N 1
ATOM 3031 C CA . TRP A 1 424 ? -25.513 13.310 3.285 1.00 31.69 424 TRP A CA 1
ATOM 3032 C C . TRP A 1 424 ? -26.460 14.155 4.150 1.00 31.69 424 TRP A C 1
ATOM 3034 O O . TRP A 1 424 ? -26.728 15.304 3.778 1.00 31.69 424 TRP A O 1
ATOM 3044 N N . PRO A 1 425 ? -27.019 13.625 5.254 1.00 26.88 425 PRO A N 1
ATOM 3045 C CA . PRO A 1 425 ? -27.811 14.458 6.133 1.00 26.88 425 PRO A CA 1
ATOM 3046 C C . PRO A 1 425 ? -26.886 15.544 6.671 1.00 26.88 425 PRO A C 1
ATOM 3048 O O . PRO A 1 425 ? -25.760 15.280 7.104 1.00 26.88 425 PRO A O 1
ATOM 3051 N N . ARG A 1 426 ? -27.357 16.793 6.620 1.00 30.22 426 ARG A N 1
ATOM 3052 C CA . ARG A 1 426 ? -26.732 17.861 7.394 1.00 30.22 426 ARG A CA 1
ATOM 3053 C C . ARG A 1 426 ? -26.660 17.364 8.842 1.00 30.22 426 ARG A C 1
ATOM 3055 O O . ARG A 1 426 ? -27.590 16.727 9.334 1.00 30.22 426 ARG A O 1
ATOM 3062 N N . LEU A 1 427 ? -25.544 17.656 9.503 1.00 32.97 427 LEU A N 1
ATOM 3063 C CA . LEU A 1 427 ? -25.187 17.195 10.849 1.00 32.97 427 LEU A CA 1
ATOM 3064 C C . LEU A 1 427 ? -26.234 17.360 11.988 1.00 32.97 427 LEU A C 1
ATOM 3066 O O . LEU A 1 427 ? -25.981 16.778 13.038 1.00 32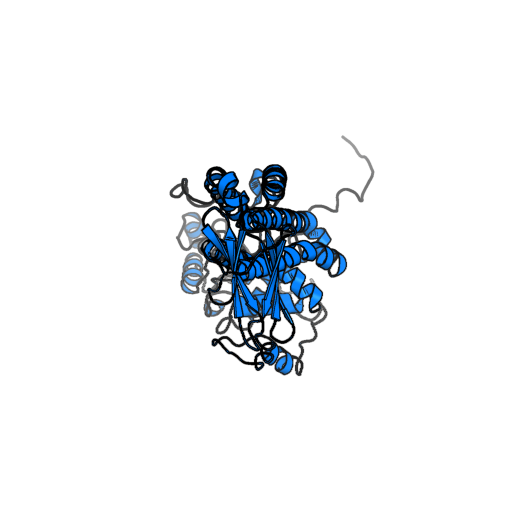.97 427 LEU A O 1
ATOM 3070 N N . PRO A 1 428 ? -27.395 18.049 11.868 1.00 25.78 428 PRO A N 1
ATOM 3071 C CA . PRO A 1 428 ? -28.400 18.021 12.938 1.00 25.78 428 PRO A CA 1
ATOM 3072 C C . PRO A 1 428 ? -29.320 16.785 13.018 1.00 25.78 428 PRO A C 1
ATOM 3074 O O . PRO A 1 428 ? -30.061 16.697 13.991 1.00 25.78 428 PRO A O 1
ATOM 3077 N N . GLU A 1 429 ? -29.326 15.843 12.063 1.00 26.58 429 GLU A N 1
ATOM 3078 C CA . GLU A 1 429 ? -30.379 14.793 12.008 1.00 26.58 429 GLU A CA 1
ATOM 3079 C C . GLU A 1 429 ? -29.920 13.340 12.263 1.00 26.58 429 GLU A C 1
ATOM 3081 O O . GLU A 1 429 ? -30.696 12.403 12.086 1.00 26.58 429 GLU A O 1
ATOM 3086 N N . LEU A 1 430 ? -28.701 13.119 12.770 1.00 30.41 430 LEU A N 1
ATOM 3087 C CA . LEU A 1 430 ? -28.264 11.811 13.290 1.00 30.41 430 LEU A CA 1
ATOM 3088 C C . LEU A 1 430 ? -28.319 11.794 14.822 1.00 30.41 430 LEU A C 1
ATOM 3090 O O . LEU A 1 430 ? -27.318 11.954 15.519 1.00 30.41 430 LEU A O 1
ATOM 3094 N N . GLY A 1 431 ? -29.522 11.588 15.355 1.00 29.80 431 GLY A N 1
ATOM 3095 C CA . GLY A 1 431 ? -29.712 11.258 16.762 1.00 29.80 431 GLY A CA 1
ATOM 3096 C C . GLY A 1 431 ? -29.101 9.890 17.093 1.00 29.80 431 GLY A C 1
ATOM 3097 O O . GLY A 1 431 ? -29.533 8.877 16.554 1.00 29.80 431 GLY A O 1
ATOM 3098 N N . ALA A 1 432 ? -28.142 9.887 18.026 1.00 29.75 432 ALA A N 1
ATOM 3099 C CA . ALA A 1 432 ? -27.573 8.731 18.735 1.00 29.75 432 ALA A CA 1
ATOM 3100 C C . ALA A 1 432 ? -26.472 7.886 18.047 1.00 29.75 432 ALA A C 1
ATOM 3102 O O . ALA A 1 432 ? -26.456 6.664 18.181 1.00 29.75 432 ALA A O 1
ATOM 3103 N N . LEU A 1 433 ? -25.457 8.532 17.459 1.00 31.02 433 LEU A N 1
ATOM 3104 C CA . LEU A 1 433 ? -24.088 7.989 17.456 1.00 31.02 433 LEU A CA 1
ATOM 3105 C C . LEU A 1 433 ? -23.189 8.965 18.231 1.00 31.02 433 LEU A C 1
ATOM 3107 O O . LEU A 1 433 ? -22.818 10.022 17.724 1.00 31.02 433 LEU A O 1
ATOM 3111 N N . LEU A 1 434 ? -22.916 8.670 19.505 1.00 34.75 434 LEU A N 1
ATOM 3112 C CA . LEU A 1 434 ? -22.094 9.528 20.363 1.00 34.75 434 LEU A CA 1
ATOM 3113 C C . LEU A 1 434 ? -20.622 9.424 19.947 1.00 34.75 434 LEU A C 1
ATOM 3115 O O . LEU A 1 434 ? -19.891 8.525 20.353 1.00 34.75 434 LEU A O 1
ATOM 3119 N N . LEU A 1 435 ? -20.227 10.383 19.115 1.00 33.69 435 LEU A N 1
ATOM 3120 C CA . LEU A 1 435 ? -18.860 10.772 18.815 1.00 33.69 435 LEU A CA 1
ATOM 3121 C C . LEU A 1 435 ? -18.295 11.497 20.053 1.00 33.69 435 LEU A C 1
ATOM 3123 O O . LEU A 1 435 ? -18.669 12.638 20.320 1.00 33.69 435 LEU A O 1
ATOM 3127 N N . LEU A 1 436 ? -17.422 10.858 20.834 1.00 32.12 436 LEU A N 1
ATOM 3128 C CA . LEU A 1 436 ? -16.636 11.550 21.862 1.00 32.12 436 LEU A CA 1
ATOM 3129 C C . LEU A 1 436 ? -15.233 11.811 21.318 1.00 32.12 436 LEU A C 1
ATOM 3131 O O . LEU A 1 436 ? -14.309 11.026 21.494 1.00 32.12 436 LEU A O 1
ATOM 3135 N N . VAL A 1 437 ? -15.104 12.948 20.636 1.00 26.81 437 VAL A N 1
ATOM 3136 C CA . VAL A 1 437 ? -13.819 13.557 20.295 1.00 26.81 437 VAL A CA 1
ATOM 3137 C C . VAL A 1 437 ? -13.252 14.188 21.568 1.00 26.81 437 VAL A C 1
ATOM 3139 O O . VAL A 1 437 ? -13.783 15.183 22.064 1.00 26.81 437 VAL A O 1
ATOM 3142 N N . ALA A 1 438 ? -12.162 13.638 22.097 1.00 25.28 438 ALA A N 1
ATOM 3143 C CA . ALA A 1 438 ? -11.388 14.262 23.165 1.00 25.28 438 ALA A CA 1
ATOM 3144 C C . ALA A 1 438 ? -10.476 15.370 22.598 1.00 25.28 438 ALA A C 1
ATOM 3146 O O . ALA A 1 438 ? -9.258 15.248 22.584 1.00 25.28 438 ALA A O 1
ATOM 3147 N N . LEU A 1 439 ? -11.061 16.487 22.150 1.00 27.73 439 LEU A N 1
ATOM 3148 C CA . LEU A 1 439 ? -10.337 17.743 21.904 1.00 27.73 439 LEU A CA 1
ATOM 3149 C C . LEU A 1 439 ? -10.643 18.730 23.033 1.00 27.73 439 LEU A C 1
ATOM 3151 O O . LEU A 1 439 ? -11.384 19.699 22.888 1.00 27.73 439 LEU A O 1
ATOM 3155 N N . ALA A 1 440 ? -10.042 18.478 24.189 1.00 28.27 440 ALA A N 1
ATOM 3156 C CA . ALA A 1 440 ? -10.012 19.426 25.291 1.00 28.27 440 ALA A CA 1
ATOM 3157 C C . ALA A 1 440 ? -8.634 19.387 25.949 1.00 28.27 440 ALA A C 1
ATOM 3159 O O . ALA A 1 440 ? -8.477 18.729 26.965 1.00 28.27 440 ALA A O 1
ATOM 3160 N N . LEU A 1 441 ? -7.647 20.063 25.337 1.00 29.80 441 LEU A N 1
ATOM 3161 C CA . LEU A 1 441 ? -6.505 20.736 25.993 1.00 29.80 441 LEU A CA 1
ATOM 3162 C C . LEU A 1 441 ? -5.471 21.225 24.956 1.00 29.80 441 LEU A C 1
ATOM 3164 O O . LEU A 1 441 ? -4.364 20.708 24.890 1.00 29.80 441 LEU A O 1
ATOM 3168 N N . ARG A 1 442 ? -5.791 22.258 24.154 1.00 28.64 442 ARG A N 1
ATOM 3169 C CA . ARG A 1 442 ? -4.744 23.177 23.629 1.00 28.64 442 ARG A CA 1
ATOM 3170 C C . ARG A 1 442 ? -5.194 24.521 23.047 1.00 28.64 442 ARG A C 1
ATOM 3172 O O . ARG A 1 442 ? -4.427 25.152 22.330 1.00 28.64 442 ARG A O 1
ATOM 3179 N N . ARG A 1 443 ? -6.383 25.036 23.385 1.00 30.19 443 ARG A N 1
ATOM 3180 C CA . ARG A 1 443 ? -6.748 26.444 23.106 1.00 30.19 443 ARG A CA 1
ATOM 3181 C C . ARG A 1 443 ? -7.625 27.042 24.206 1.00 30.19 443 ARG A C 1
ATOM 3183 O O . ARG A 1 443 ? -8.784 27.355 23.978 1.00 30.19 443 ARG A O 1
ATOM 3190 N N . ARG A 1 444 ? -7.071 27.196 25.414 1.00 30.30 444 ARG A N 1
ATOM 3191 C CA . ARG A 1 444 ? -7.615 28.109 26.444 1.00 30.30 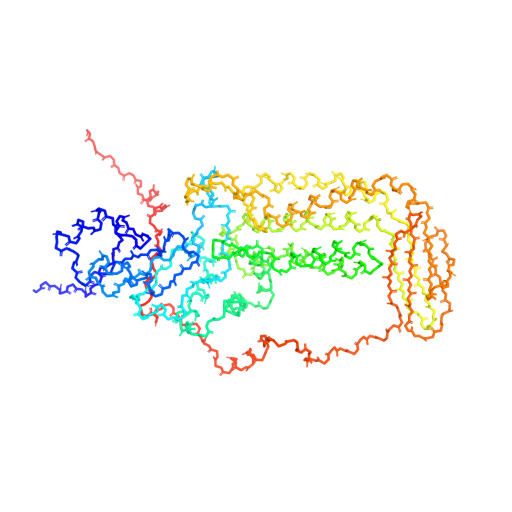444 ARG A CA 1
ATOM 3192 C C . ARG A 1 444 ? -6.577 28.564 27.482 1.00 30.30 444 ARG A C 1
ATOM 3194 O O . ARG A 1 444 ? -6.901 28.746 28.644 1.00 30.30 444 ARG A O 1
ATOM 3201 N N . LEU A 1 445 ? -5.333 28.787 27.045 1.00 30.27 445 LEU A N 1
ATOM 3202 C CA . LEU A 1 445 ? -4.294 29.441 27.860 1.00 30.27 445 LEU A CA 1
ATOM 3203 C C . LEU A 1 445 ? -3.595 30.624 27.159 1.00 30.27 445 LEU A C 1
ATOM 3205 O O . LEU A 1 445 ? -2.532 31.048 27.587 1.00 30.27 445 LEU A O 1
ATOM 3209 N N . VAL A 1 446 ? -4.199 31.209 26.114 1.00 33.41 446 VAL A N 1
ATOM 3210 C CA . VAL A 1 446 ? -3.702 32.467 25.494 1.00 33.41 446 VAL A CA 1
ATOM 3211 C C . VAL A 1 446 ? -4.817 33.514 25.302 1.00 33.41 446 VAL A C 1
ATOM 3213 O O . VAL A 1 446 ? -4.634 34.525 24.643 1.00 33.41 446 VAL A O 1
ATOM 3216 N N . ALA A 1 447 ? -5.984 33.340 25.929 1.00 34.03 447 ALA A N 1
ATOM 3217 C CA . ALA A 1 447 ? -7.053 34.344 25.884 1.00 34.03 447 ALA A CA 1
ATOM 3218 C C . ALA A 1 447 ? -7.653 34.608 27.270 1.00 34.03 447 ALA A C 1
ATOM 3220 O O . ALA A 1 447 ? -8.845 34.429 27.487 1.00 34.03 447 ALA A O 1
ATOM 3221 N N . SER A 1 448 ? -6.797 35.020 28.203 1.00 30.95 448 SER A N 1
ATOM 3222 C CA . SER A 1 448 ? -7.153 35.912 29.314 1.00 30.95 448 SER A CA 1
ATOM 3223 C C . SER A 1 448 ? -5.853 36.400 29.958 1.00 30.95 448 SER A C 1
ATOM 3225 O O . SER A 1 448 ? -5.352 35.811 30.914 1.00 30.95 448 SER A O 1
ATOM 3227 N N . GLY A 1 449 ? -5.251 37.427 29.360 1.00 28.59 449 GLY A N 1
ATOM 3228 C CA . GLY A 1 449 ? -4.170 38.175 29.991 1.00 28.59 449 GLY A CA 1
ATOM 3229 C C . GLY A 1 449 ? -4.723 39.104 31.078 1.00 28.59 449 GLY A C 1
ATOM 3230 O O . GLY A 1 449 ? -5.737 39.756 30.848 1.00 28.59 449 GLY A O 1
ATOM 3231 N N . ALA A 1 450 ? -3.983 39.175 32.194 1.00 29.88 450 ALA A N 1
ATOM 3232 C CA . ALA A 1 450 ? -4.089 40.087 33.348 1.00 29.88 450 ALA A CA 1
ATOM 3233 C C . ALA A 1 450 ? -5.357 39.947 34.235 1.00 29.88 450 ALA A C 1
ATOM 3235 O O . ALA A 1 450 ? -6.458 39.787 33.735 1.00 29.88 450 ALA A O 1
ATOM 3236 N N . ALA A 1 451 ? -5.301 39.999 35.573 1.00 28.86 451 ALA A N 1
ATOM 3237 C CA . ALA A 1 451 ? -4.401 40.759 36.440 1.00 28.86 451 ALA A CA 1
ATOM 3238 C C . ALA A 1 451 ? -4.195 40.118 37.839 1.00 28.86 451 ALA A C 1
ATOM 3240 O O . ALA A 1 451 ? -4.994 39.306 38.297 1.00 28.86 451 ALA A O 1
ATOM 3241 N N . ASN A 1 452 ? -3.109 40.558 38.489 1.00 31.36 452 ASN A N 1
ATOM 3242 C CA . ASN A 1 452 ? -2.686 40.393 39.891 1.00 31.36 452 ASN A CA 1
ATOM 3243 C C . ASN A 1 452 ? -3.788 40.308 40.962 1.00 31.36 452 ASN A C 1
ATOM 3245 O O . ASN A 1 452 ? -4.709 41.111 40.919 1.00 31.36 452 ASN A O 1
ATOM 3249 N N . VAL A 1 453 ? -3.550 39.473 41.988 1.00 28.66 453 VAL A N 1
ATOM 3250 C CA . VAL A 1 453 ? -3.482 39.701 43.465 1.00 28.66 453 VAL A CA 1
ATOM 3251 C C . VAL A 1 453 ? -3.160 38.297 44.032 1.00 28.66 453 VAL A C 1
ATOM 3253 O O . VAL A 1 453 ? -3.817 37.349 43.634 1.00 28.66 453 VAL A O 1
ATOM 3256 N N . GLY A 1 454 ? -2.184 37.977 44.881 1.00 34.06 454 GLY A N 1
ATOM 3257 C CA . GLY A 1 454 ? -1.384 38.694 45.861 1.00 34.06 454 GLY A CA 1
ATOM 3258 C C . GLY A 1 454 ? -1.253 37.759 47.080 1.00 34.06 454 GLY A C 1
ATOM 3259 O O . GLY A 1 454 ? -2.282 37.363 47.617 1.00 34.06 454 GLY A O 1
ATOM 3260 N N . ARG A 1 455 ? -0.005 37.498 47.503 1.00 30.22 455 ARG A N 1
ATOM 3261 C CA . ARG A 1 455 ? 0.472 36.673 48.641 1.00 30.22 455 ARG A CA 1
ATOM 3262 C C . ARG A 1 455 ? 0.526 35.159 48.477 1.00 30.22 455 ARG A C 1
ATOM 3264 O O . ARG A 1 455 ? -0.517 34.535 48.206 1.00 30.22 455 ARG A O 1
#